Protein AF-0000000066888199 (afdb_homodimer)

InterPro domains:
  IPR011032 GroES-like superfamily [SSF50129] (1-128)
  IPR036291 NAD(P)-binding domain superfamily [SSF51735] (105-265)
  IPR051397 Zinc-containing alcohol dehydrogenase-like protein [PTHR43677] (1-259)

pLDDT: mean 93.99, std 6.41, range [38.41, 98.94]

Sequence (636 aa):
MHYAQVQAFGQPPQYLEGPDLPEPTGNQIRLKVLASAVHRLVQMRAKGQHFSATSAPLDPSSDGVAVDEATGQVYYVGTFAAPLFAEYANVDKARLVPLPAGADPVTVAALANPVQSSWMSLAARVNRDVLPKDFSVLILGVTGTSGRAAVDVARQFGAGTVVGAGRRAAPLQALVADKVLDAYLVLDDATLAAATRALGHVDVVLDYVWGAQAATVLNNLQPGAAVTQYVNIGTTAQEETLALSAQTLRSKNLTLSGAAPGSYTLAAAGKELPAIVAMAASLPKPADVVPYPLSEVARVWDTDEARKKRLVLLPETSMHYAQVQAFGQPPQYLEGPDLPEPTGNQIRLKVLASAVHRLVQMRAKGQHFSATSAPLDPSSDGVAVDEATGQVYYVGTFAAPLFAEYANVDKARLVPLPAGADPVTVAALANPVQSSWMSLAARVNRDVLPKDFSVLILGVTGTSGRAAVDVARQFGAGTVVGAGRRAAPLQALVADKVLDAYLVLDDATLAAATRALGHVDVVLDYVWGAQAATVLNNLQPGAAVTQYVNIGTTAQEETLALSAQTLRSKNLTLSGAAPGSYTLAAAGKELPAIVAMAASLPKPADVVPYPLSEVARVWDTDEARKKRLVLLPETS

Secondary structure (DSSP, 8-state):
-EEEEBSSTTSPPEEEE-PPPPPP-TTEEEEEEEEEEE-HHHHHHHTT-STT--SSSB-----EEEE-TTT--EEEEPTTSS--SBSEEEEEGGGEEEPPTT--HHHHHHHHHHHHHHHHIIIIIS-GGGPPTT-EEEEETTTSHHHHHHHHHHHHTT-SEEEEEES-HHHHHHHHHTTS-SEEEETTSTTHHHHHHHT---SEEEES--HHHHHHHHHHSPPEEEEEEEEE---TTS--EEEEEHHHHHHEEEEEEE-STTSS-HHHHHHHHHHHHHHHHHSPPPTTEEEEEGGGHHHHTTSHHHHHSEEEEES---/-EEEEBSSTTSPPEEEE-PPPPPP-TTEEEEEEEEEEE-HHHHHHHTT-STT--SSSB-----EEEE-TTT--EEEEPTTSS--SBSEEEEEGGGEEEPPTT--HHHHHHHHHHHHHHHHIIIIIS-GGGPPTT-EEEEETTTSHHHHHHHHHHHHTT-SEEEEEES-HHHHHHHHHTTS-SEEEETTSTTHHHHHHHT---SEEEES--HHHHHHHHHHSPPEEEEEEEEE---TTS--EEEEEHHHHHHEEEEEEE-STTSS-HHHHHHHHHHHHHHHHHSPPPTTEEEEEGGGHHHHTTSHHHHHSEEEEES---

Nearest PDB structures (foldseek):
  1e3l-assembly1_B  TM=7.642E-01  e=2.776E-15  Mus musculus
  1cdo-assembly1_B  TM=7.565E-01  e=1.944E-14  Gadus morhua callarias
  2w4q-assembly1_A  TM=6.710E-01  e=1.362E-13  Homo sapiens
  2zb4-assembly1_A  TM=6.481E-01  e=7.945E-13  Homo sapiens
  3i4c-assembly1_B  TM=6.839E-01  e=7.224E-10  Saccharolobus solfataricus

Solvent-accessible surface area (backbone atoms only — not comparable to full-atom values): 31608 Å² total; per-residue (Å²): 68,49,33,35,30,14,66,41,62,66,40,58,38,41,61,45,76,47,74,68,77,74,78,60,56,92,66,30,43,69,25,40,28,54,18,19,26,48,50,69,69,27,53,32,27,29,44,46,71,30,87,89,34,80,62,63,66,33,51,38,37,32,36,21,18,28,27,31,78,89,78,64,52,41,25,37,38,39,75,68,51,40,58,43,46,18,38,55,34,57,32,48,57,89,45,51,38,77,54,64,90,85,48,53,50,62,38,30,24,59,29,31,60,30,32,38,49,45,43,47,32,56,71,71,65,45,68,64,90,77,53,57,86,49,29,34,36,38,29,36,40,26,83,41,73,43,28,45,36,30,51,57,45,42,46,73,76,42,41,65,37,42,31,33,21,31,68,54,58,67,68,48,51,52,33,36,74,69,64,73,26,76,44,69,48,36,57,74,42,93,52,34,48,60,56,39,42,70,65,43,78,51,39,31,35,44,28,33,23,41,14,72,54,42,35,43,46,60,65,26,48,55,67,26,51,66,63,26,43,37,34,38,60,42,41,73,66,73,30,62,43,22,66,44,46,53,64,48,28,19,34,12,19,37,39,39,31,19,33,41,90,23,23,48,48,69,67,60,49,58,71,44,43,60,62,34,46,52,48,22,45,69,48,78,68,58,86,54,55,45,78,41,49,35,80,43,40,47,74,44,53,81,35,71,60,45,70,76,32,42,32,26,33,21,46,58,74,123,68,48,32,34,29,16,69,42,64,69,41,57,37,40,61,46,76,50,73,68,78,74,79,58,57,92,66,30,44,66,24,41,28,53,18,19,27,48,49,69,68,27,54,32,27,30,43,48,73,31,87,88,34,79,62,63,64,32,52,38,36,33,38,20,17,29,26,31,79,90,79,64,51,43,27,37,38,38,76,69,50,40,57,42,46,18,38,53,34,56,30,48,58,88,44,51,38,78,54,64,90,86,48,52,49,62,39,29,23,61,28,31,60,29,33,38,50,46,44,45,33,56,72,69,64,46,66,66,90,76,54,57,86,48,28,32,35,37,30,37,39,26,84,42,72,41,28,45,37,30,52,56,46,41,46,73,76,43,41,62,38,41,32,31,23,31,70,53,57,67,69,48,52,51,36,36,74,70,64,71,26,76,44,69,48,36,55,72,41,93,53,35,49,60,56,38,44,70,65,42,80,50,39,30,34,45,27,33,23,42,16,71,54,42,36,44,45,61,64,25,48,56,67,27,51,65,63,25,42,36,35,38,60,43,40,73,67,72,30,60,43,22,68,45,47,53,64,48,28,18,34,13,20,38,39,39,32,19,33,42,92,23,23,49,47,70,66,61,50,58,72,46,42,61,62,32,45,51,48,22,46,69,48,78,68,59,89,52,55,43,78,41,48,35,79,43,40,47,75,44,54,82,34,70,61,43,70,75,31,42,34,29,33,20,46,55,74,121

Structure (mmCIF, N/CA/C/O backbone):
data_AF-0000000066888199-model_v1
#
loop_
_entity.id
_entity.type
_entity.pdbx_description
1 polymer 'Enoyl reductase (ER) domain-containing protein'
#
loop_
_atom_site.group_PDB
_atom_site.id
_atom_site.type_symbol
_atom_site.label_atom_id
_atom_site.label_alt_id
_atom_site.label_comp_id
_atom_site.label_asym_id
_atom_site.label_entity_id
_atom_site.label_seq_id
_atom_site.pdbx_PDB_ins_code
_atom_site.Cartn_x
_atom_site.Cartn_y
_atom_site.Cartn_z
_atom_site.occupancy
_atom_site.B_iso_or_equiv
_atom_site.auth_seq_id
_atom_site.auth_comp_id
_atom_site.auth_asym_id
_atom_site.auth_atom_id
_atom_site.pdbx_PDB_model_num
ATOM 1 N N . MET A 1 1 ? 16.891 -37.875 -24.172 1 91.94 1 MET A N 1
ATOM 2 C CA . MET A 1 1 ? 15.578 -37.688 -23.547 1 91.94 1 MET A CA 1
ATOM 3 C C . MET A 1 1 ? 14.781 -36.625 -24.266 1 91.94 1 MET A C 1
ATOM 5 O O . MET A 1 1 ? 15.344 -35.844 -25.047 1 91.94 1 MET A O 1
ATOM 9 N N . HIS A 1 2 ? 13.508 -36.688 -24.172 1 95.19 2 HIS A N 1
ATOM 10 C CA . HIS A 1 2 ? 12.656 -35.688 -24.781 1 95.19 2 HIS A CA 1
ATOM 11 C C . HIS A 1 2 ? 12.406 -34.531 -23.828 1 95.19 2 HIS A C 1
ATOM 13 O O . HIS A 1 2 ? 12.32 -34.719 -22.609 1 95.19 2 HIS A O 1
ATOM 19 N N . TYR A 1 3 ? 12.367 -33.344 -24.359 1 96.25 3 TYR A N 1
ATOM 20 C CA . TYR A 1 3 ? 12.125 -32.125 -23.594 1 96.25 3 TYR A CA 1
ATOM 21 C C . TYR A 1 3 ? 11.562 -31.047 -24.5 1 96.25 3 TYR A C 1
ATOM 23 O O . TYR A 1 3 ? 11.438 -31.234 -25.719 1 96.25 3 TYR A O 1
ATOM 31 N N . ALA A 1 4 ? 11.086 -29.953 -23.953 1 97.31 4 ALA A N 1
ATOM 32 C CA . ALA A 1 4 ? 10.609 -28.828 -24.734 1 97.31 4 ALA A CA 1
ATOM 33 C C . ALA A 1 4 ? 11.258 -27.531 -24.266 1 97.31 4 ALA A C 1
ATOM 35 O O . ALA A 1 4 ? 11.492 -27.328 -23.062 1 97.31 4 ALA A O 1
ATOM 36 N N . GLN A 1 5 ? 11.602 -26.641 -25.156 1 97.56 5 GLN A N 1
ATOM 37 C CA . GLN A 1 5 ? 12.195 -25.344 -24.891 1 97.56 5 GLN A CA 1
ATOM 38 C C . GLN A 1 5 ? 11.719 -24.297 -25.891 1 97.56 5 GLN A C 1
ATOM 40 O O . GLN A 1 5 ? 11.344 -24.641 -27.016 1 97.56 5 GLN A O 1
ATOM 45 N N . VAL A 1 6 ? 11.695 -23.078 -25.391 1 97.62 6 VAL A N 1
ATOM 46 C CA . VAL A 1 6 ? 11.57 -21.953 -26.312 1 97.62 6 VAL A CA 1
ATOM 47 C C . VAL A 1 6 ? 12.922 -21.672 -26.969 1 97.62 6 VAL A C 1
ATOM 49 O O . VAL A 1 6 ? 13.906 -21.406 -26.266 1 97.62 6 VAL A O 1
ATOM 52 N N . GLN A 1 7 ? 12.93 -21.688 -28.281 1 96.31 7 GLN A N 1
ATOM 53 C CA . GLN A 1 7 ? 14.172 -21.422 -29.016 1 96.31 7 GLN A CA 1
ATOM 54 C C . GLN A 1 7 ? 14.414 -19.922 -29.156 1 96.31 7 GLN A C 1
ATOM 56 O O . GLN A 1 7 ? 15.57 -19.484 -29.234 1 96.31 7 GLN A O 1
ATOM 61 N N . ALA A 1 8 ? 13.352 -19.219 -29.234 1 95.69 8 ALA A N 1
ATOM 62 C CA . ALA A 1 8 ? 13.32 -17.75 -29.234 1 95.69 8 ALA A CA 1
ATOM 63 C C . ALA A 1 8 ? 12.141 -17.234 -28.406 1 95.69 8 ALA A C 1
ATOM 65 O O . ALA A 1 8 ? 11.047 -17.797 -28.453 1 95.69 8 ALA A O 1
ATOM 66 N N . PHE A 1 9 ? 12.453 -16.203 -27.672 1 94 9 PHE A N 1
ATOM 67 C CA . PHE A 1 9 ? 11.383 -15.648 -26.844 1 94 9 PHE A CA 1
ATOM 68 C C . PHE A 1 9 ? 10.188 -15.266 -27.703 1 94 9 PHE A C 1
ATOM 70 O O . PHE A 1 9 ? 10.352 -14.727 -28.797 1 94 9 PHE A O 1
ATOM 77 N N . GLY A 1 10 ? 9.047 -15.508 -27.219 1 92.38 10 GLY A N 1
ATOM 78 C CA . GLY A 1 10 ? 7.812 -15.172 -27.922 1 92.38 10 GLY A CA 1
ATOM 79 C C . GLY A 1 10 ? 7.293 -16.297 -28.781 1 92.38 10 GLY A C 1
ATOM 80 O O . GLY A 1 10 ? 6.16 -16.25 -29.266 1 92.38 10 GLY A O 1
ATOM 81 N N . GLN A 1 11 ? 8.102 -17.312 -29.016 1 94.44 11 GLN A N 1
ATOM 82 C CA . GLN A 1 11 ? 7.684 -18.5 -29.75 1 94.44 11 GLN A CA 1
ATOM 83 C C . GLN A 1 11 ? 7.266 -19.625 -28.812 1 94.44 11 GLN A C 1
ATOM 85 O O . GLN A 1 11 ? 7.727 -19.672 -27.656 1 94.44 11 GLN A O 1
ATOM 90 N N . PRO A 1 12 ? 6.375 -20.453 -29.312 1 95.56 12 PRO A N 1
ATOM 91 C CA . PRO A 1 12 ? 6.008 -21.594 -28.484 1 95.56 12 PRO A CA 1
ATOM 92 C C . PRO A 1 12 ? 7.188 -22.516 -28.188 1 95.56 12 PRO A C 1
ATOM 94 O O . PRO A 1 12 ? 8.117 -22.609 -29 1 95.56 12 PRO A O 1
ATOM 97 N N . PRO A 1 13 ? 7.141 -23.141 -27.016 1 97.19 13 PRO A N 1
ATOM 98 C CA . PRO A 1 13 ? 8.148 -24.188 -26.797 1 97.19 13 PRO A CA 1
ATOM 99 C C . PRO A 1 13 ? 8.117 -25.266 -27.859 1 97.19 13 PRO A C 1
ATOM 101 O O . PRO A 1 13 ? 7.039 -25.656 -28.328 1 97.19 13 PRO A O 1
ATOM 104 N N . GLN A 1 14 ? 9.289 -25.734 -28.234 1 97.38 14 GLN A N 1
ATOM 105 C CA . GLN A 1 14 ? 9.422 -26.812 -29.219 1 97.38 14 GLN A CA 1
ATOM 106 C C . GLN A 1 14 ? 9.789 -28.125 -28.547 1 97.38 14 GLN A C 1
ATOM 108 O O . GLN A 1 14 ? 10.633 -28.156 -27.641 1 97.38 14 GLN A O 1
ATOM 113 N N . TYR A 1 15 ? 9.086 -29.156 -28.938 1 96.75 15 TYR A N 1
ATOM 114 C CA . TYR A 1 15 ? 9.391 -30.516 -28.469 1 96.75 15 TYR A CA 1
ATOM 115 C C . TYR A 1 15 ? 10.633 -31.047 -29.156 1 96.75 15 TYR A C 1
ATOM 117 O O . TYR A 1 15 ? 10.68 -31.156 -30.375 1 96.75 15 TYR A O 1
ATOM 125 N N . LEU A 1 16 ? 11.57 -31.391 -28.422 1 96.06 16 LEU A N 1
ATOM 126 C CA . LEU A 1 16 ? 12.883 -31.75 -28.938 1 96.06 16 LEU A CA 1
ATOM 127 C C . LEU A 1 16 ? 13.375 -33.062 -28.328 1 96.06 16 LEU A C 1
ATOM 129 O O . LEU A 1 16 ? 12.742 -33.594 -27.422 1 96.06 16 LEU A O 1
ATOM 133 N N . GLU A 1 17 ? 14.398 -33.625 -28.953 1 95 17 GLU A N 1
ATOM 134 C CA . GLU A 1 17 ? 15.141 -34.75 -28.438 1 95 17 GLU A CA 1
ATOM 135 C C . GLU A 1 17 ? 16.609 -34.406 -28.203 1 95 17 GLU A C 1
ATOM 137 O O . GLU A 1 17 ? 17.219 -33.719 -29.016 1 95 17 GLU A O 1
ATOM 142 N N . GLY A 1 18 ? 17.062 -34.781 -27.094 1 92.44 18 GLY A N 1
ATOM 143 C CA . GLY A 1 18 ? 18.453 -34.5 -26.766 1 92.44 18 GLY A CA 1
ATOM 144 C C . GLY A 1 18 ? 19.078 -35.562 -25.906 1 92.44 18 GLY A C 1
ATOM 145 O O . GLY A 1 18 ? 18.5 -36.656 -25.734 1 92.44 18 GLY A O 1
ATOM 146 N N . PRO A 1 19 ? 20.281 -35.281 -25.516 1 91.88 19 PRO A N 1
ATOM 147 C CA . PRO A 1 19 ? 20.984 -36.281 -24.703 1 91.88 19 PRO A CA 1
ATOM 148 C C . PRO A 1 19 ? 20.312 -36.5 -23.359 1 91.88 19 PRO A C 1
ATOM 150 O O . PRO A 1 19 ? 19.547 -35.656 -22.891 1 91.88 19 PRO A O 1
ATOM 153 N N . ASP A 1 20 ? 20.625 -37.688 -22.828 1 91.69 20 ASP A N 1
ATOM 154 C CA . ASP A 1 20 ? 20.172 -37.969 -21.469 1 91.69 20 ASP A CA 1
ATOM 155 C C . ASP A 1 20 ? 20.75 -36.938 -20.484 1 91.69 20 ASP A C 1
ATOM 157 O O . ASP A 1 20 ? 21.812 -36.375 -20.719 1 91.69 20 ASP A O 1
ATOM 161 N N . LEU A 1 21 ? 20.031 -36.75 -19.375 1 93.25 21 LEU A N 1
ATOM 162 C CA . LEU A 1 21 ? 20.531 -35.875 -18.312 1 93.25 21 LEU A CA 1
ATOM 163 C C . LEU A 1 21 ? 21.797 -36.438 -17.703 1 93.25 21 LEU A C 1
ATOM 165 O O . LEU A 1 21 ? 21.953 -37.656 -17.594 1 93.25 21 LEU A O 1
ATOM 169 N N . PRO A 1 22 ? 22.656 -35.562 -17.297 1 93.75 22 PRO A N 1
ATOM 170 C CA . PRO A 1 22 ? 23.781 -36.062 -16.531 1 93.75 22 PRO A CA 1
ATOM 171 C C . PRO A 1 22 ? 23.344 -36.719 -15.219 1 93.75 22 PRO A C 1
ATOM 173 O O . PRO A 1 22 ? 22.219 -36.5 -14.766 1 93.75 22 PRO A O 1
ATOM 176 N N . GLU A 1 23 ? 24.219 -37.531 -14.719 1 95.38 23 GLU A N 1
ATOM 177 C CA . GLU A 1 23 ? 23.938 -38.094 -13.398 1 95.38 23 GLU A CA 1
ATOM 178 C C . GLU A 1 23 ? 23.719 -37 -12.367 1 95.38 23 GLU A C 1
ATOM 180 O O . GLU A 1 23 ? 24.406 -35.969 -12.391 1 95.38 23 GLU A O 1
ATOM 185 N N . PRO A 1 24 ? 22.719 -37.219 -11.484 1 95.81 24 PRO A N 1
ATOM 186 C CA . PRO A 1 24 ? 22.5 -36.219 -10.438 1 95.81 24 PRO A CA 1
ATOM 187 C C . PRO A 1 24 ? 23.766 -35.969 -9.594 1 95.81 24 PRO A C 1
ATOM 189 O O . PRO A 1 24 ? 24.547 -36.906 -9.375 1 95.81 24 PRO A O 1
ATOM 192 N N . THR A 1 25 ? 23.969 -34.75 -9.164 1 93.44 25 THR A N 1
ATOM 193 C CA . THR A 1 25 ? 25.125 -34.375 -8.328 1 93.44 25 THR A CA 1
ATOM 194 C C . THR A 1 25 ? 24.656 -33.938 -6.949 1 93.44 25 THR A C 1
ATOM 196 O O . THR A 1 25 ? 23.516 -33.5 -6.781 1 93.44 25 THR A O 1
ATOM 199 N N . GLY A 1 26 ? 25.562 -34.094 -5.984 1 93.44 26 GLY A N 1
ATOM 200 C CA . GLY A 1 26 ? 25.281 -33.625 -4.645 1 93.44 26 GLY A CA 1
ATOM 201 C C . GLY A 1 26 ? 24.031 -34.219 -4.039 1 93.44 26 GLY A C 1
ATOM 202 O O . GLY A 1 26 ? 23.891 -35.438 -3.957 1 93.44 26 GLY A O 1
ATOM 203 N N . ASN A 1 27 ? 23.094 -33.312 -3.758 1 95.44 27 ASN A N 1
ATOM 204 C CA . ASN A 1 27 ? 21.859 -33.719 -3.08 1 95.44 27 ASN A CA 1
ATOM 205 C C . ASN A 1 27 ? 20.703 -33.875 -4.059 1 95.44 27 ASN A C 1
ATOM 207 O O . ASN A 1 27 ? 19.547 -33.938 -3.65 1 95.44 27 ASN A O 1
ATOM 211 N N . GLN A 1 28 ? 21 -34 -5.289 1 97.12 28 GLN A N 1
ATOM 212 C CA . GLN A 1 28 ? 19.969 -34.125 -6.312 1 97.12 28 GLN A CA 1
ATOM 213 C C . GLN A 1 28 ? 19.516 -35.594 -6.457 1 97.12 28 GLN A C 1
ATOM 215 O O . GLN A 1 28 ? 20.281 -36.5 -6.18 1 97.12 28 GLN A O 1
ATOM 220 N N . ILE A 1 29 ? 18.312 -35.781 -6.898 1 97.44 29 ILE A N 1
ATOM 221 C CA . ILE A 1 29 ? 17.781 -37.062 -7.32 1 97.44 29 ILE A CA 1
ATOM 222 C C . ILE A 1 29 ? 17.125 -36.938 -8.695 1 97.44 29 ILE A C 1
ATOM 224 O O . ILE A 1 29 ? 16.609 -35.875 -9.039 1 97.44 29 ILE A O 1
ATOM 228 N N . ARG A 1 30 ? 17.25 -37.969 -9.484 1 97.25 30 ARG A N 1
ATOM 229 C CA . ARG A 1 30 ? 16.594 -38 -10.789 1 97.25 30 ARG A CA 1
ATOM 230 C C . ARG A 1 30 ? 15.133 -38.438 -10.648 1 97.25 30 ARG A C 1
ATOM 232 O O . ARG A 1 30 ? 14.836 -39.469 -10.047 1 97.25 30 ARG A O 1
ATOM 239 N N . LEU A 1 31 ? 14.281 -37.625 -11.148 1 97.75 31 LEU A N 1
ATOM 240 C CA . LEU A 1 31 ? 12.852 -37.906 -11.102 1 97.75 31 LEU A CA 1
ATOM 241 C C . LEU A 1 31 ? 12.266 -37.969 -12.508 1 97.75 31 LEU A C 1
ATOM 243 O O . LEU A 1 31 ? 12.727 -37.25 -13.406 1 97.75 31 LEU A O 1
ATOM 247 N N . LYS A 1 32 ? 11.328 -38.844 -12.688 1 97.62 32 LYS A N 1
ATOM 248 C CA . LYS A 1 32 ? 10.5 -38.812 -13.891 1 97.62 32 LYS A CA 1
ATOM 249 C C . LYS A 1 32 ? 9.375 -37.781 -13.758 1 97.62 32 LYS A C 1
ATOM 251 O O . LYS A 1 32 ? 8.57 -37.844 -12.828 1 97.62 32 LYS A O 1
ATOM 256 N N . VAL A 1 33 ? 9.297 -36.844 -14.68 1 98.12 33 VAL A N 1
ATOM 257 C CA . VAL A 1 33 ? 8.289 -35.781 -14.602 1 98.12 33 VAL A CA 1
ATOM 258 C C . VAL A 1 33 ? 6.934 -36.344 -15.031 1 98.12 33 VAL A C 1
ATOM 260 O O . VAL A 1 33 ? 6.82 -36.969 -16.078 1 98.12 33 VAL A O 1
ATOM 263 N N . LEU A 1 34 ? 5.961 -36.125 -14.195 1 97.69 34 LEU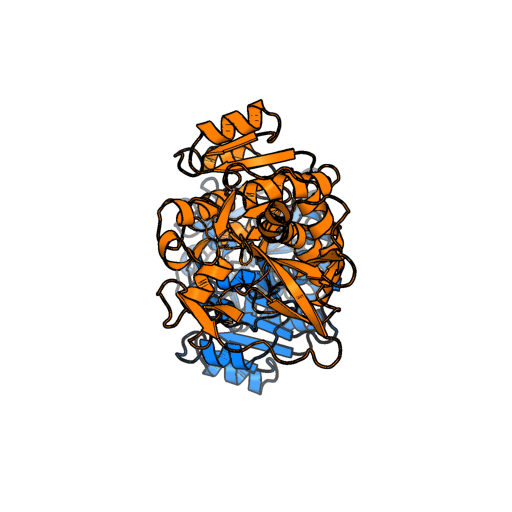 A N 1
ATOM 264 C CA . LEU A 1 34 ? 4.617 -36.625 -14.484 1 97.69 34 LEU A CA 1
ATOM 265 C C . LEU A 1 34 ? 3.754 -35.5 -15.086 1 97.69 34 LEU A C 1
ATOM 267 O O . LEU A 1 34 ? 2.963 -35.75 -16 1 97.69 34 LEU A O 1
ATOM 271 N N . ALA A 1 35 ? 3.846 -34.344 -14.578 1 97.88 35 ALA A N 1
ATOM 272 C CA . ALA A 1 35 ? 3.006 -33.219 -14.969 1 97.88 35 ALA A CA 1
ATOM 273 C C . ALA A 1 35 ? 3.707 -31.891 -14.695 1 97.88 35 ALA A C 1
ATOM 275 O O . ALA A 1 35 ? 4.355 -31.719 -13.656 1 97.88 35 ALA A O 1
ATOM 276 N N . SER A 1 36 ? 3.66 -30.969 -15.594 1 96.88 36 SER A N 1
ATOM 277 C CA . SER A 1 36 ? 4.215 -29.625 -15.453 1 96.88 36 SER A CA 1
ATOM 278 C C . SER A 1 36 ? 3.162 -28.562 -15.734 1 96.88 36 SER A C 1
ATOM 280 O O . SER A 1 36 ? 2.463 -28.625 -16.75 1 96.88 36 SER A O 1
ATOM 282 N N . ALA A 1 37 ? 3.078 -27.656 -14.898 1 93.81 37 ALA A N 1
ATOM 283 C CA . ALA A 1 37 ? 2.035 -26.625 -14.977 1 93.81 37 ALA A CA 1
ATOM 284 C C . ALA A 1 37 ? 2.408 -25.547 -15.977 1 93.81 37 ALA A C 1
ATOM 286 O O . ALA A 1 37 ? 3.584 -25.203 -16.141 1 93.81 37 ALA A O 1
ATOM 287 N N . VAL A 1 38 ? 1.402 -25.031 -16.672 1 93.69 38 VAL A N 1
ATOM 288 C CA . VAL A 1 38 ? 1.567 -23.844 -17.5 1 93.69 38 VAL A CA 1
ATOM 289 C C . VAL A 1 38 ? 0.688 -22.719 -16.969 1 93.69 38 VAL A C 1
ATOM 291 O O . VAL A 1 38 ? -0.523 -22.703 -17.203 1 93.69 38 VAL A O 1
ATOM 294 N N . HIS A 1 39 ? 1.229 -21.844 -16.172 1 88.44 39 HIS A N 1
ATOM 295 C CA . HIS A 1 39 ? 0.527 -20.672 -15.68 1 88.44 39 HIS A CA 1
ATOM 296 C C . HIS A 1 39 ? 1.2 -19.391 -16.156 1 88.44 39 HIS A C 1
ATOM 298 O O . HIS A 1 39 ? 2.098 -19.422 -17 1 88.44 39 HIS A O 1
ATOM 304 N N . ARG A 1 40 ? 0.724 -18.266 -15.703 1 80.94 40 ARG A N 1
ATOM 305 C CA . ARG A 1 40 ? 1.117 -16.969 -16.266 1 80.94 40 ARG A CA 1
ATOM 306 C C . ARG A 1 40 ? 2.621 -16.766 -16.141 1 80.94 40 ARG A C 1
ATOM 308 O O . ARG A 1 40 ? 3.25 -16.203 -17.047 1 80.94 40 ARG A O 1
ATOM 315 N N . LEU A 1 41 ? 3.172 -17.141 -15.055 1 82.38 41 LEU A N 1
ATOM 316 C CA . LEU A 1 41 ? 4.617 -17.016 -14.898 1 82.38 41 LEU A CA 1
ATOM 317 C C . LEU A 1 41 ? 5.348 -17.75 -16.016 1 82.38 41 LEU A C 1
ATOM 319 O O . LEU A 1 41 ? 6.281 -17.203 -16.609 1 82.38 41 LEU A O 1
ATOM 323 N N . VAL A 1 42 ? 4.93 -18.906 -16.344 1 91.31 42 VAL A N 1
ATOM 324 C CA . VAL A 1 42 ? 5.531 -19.734 -17.391 1 91.31 42 VAL A CA 1
ATOM 325 C C . VAL A 1 42 ? 5.371 -19.047 -18.75 1 91.31 42 VAL A C 1
ATOM 327 O O . VAL A 1 42 ? 6.316 -19 -19.531 1 91.31 42 VAL A O 1
ATOM 330 N N . GLN A 1 43 ? 4.234 -18.531 -18.922 1 88.44 43 GLN A N 1
ATOM 331 C CA . GLN A 1 43 ? 3.975 -17.828 -20.172 1 88.44 43 GLN A CA 1
ATOM 332 C C . GLN A 1 43 ? 4.871 -16.594 -20.297 1 88.44 43 GLN A C 1
ATOM 334 O O . GLN A 1 43 ? 5.41 -16.328 -21.375 1 88.44 43 GLN A O 1
ATOM 339 N N . MET A 1 44 ? 5.016 -15.891 -19.25 1 83.75 44 MET A N 1
ATOM 340 C CA . MET A 1 44 ? 5.867 -14.703 -19.266 1 83.75 44 MET A CA 1
ATOM 341 C C . MET A 1 44 ? 7.324 -15.086 -19.5 1 83.75 44 MET A C 1
ATOM 343 O O . MET A 1 44 ? 8.039 -14.391 -20.219 1 83.75 44 MET A O 1
ATOM 347 N N . ARG A 1 45 ? 7.777 -16.141 -18.922 1 88.5 45 ARG A N 1
ATOM 348 C CA . ARG A 1 45 ? 9.141 -16.625 -19.141 1 88.5 45 ARG A CA 1
ATOM 349 C C . ARG A 1 45 ? 9.344 -17.031 -20.594 1 88.5 45 ARG A C 1
ATOM 351 O O . ARG A 1 45 ? 10.375 -16.703 -21.188 1 88.5 45 ARG A O 1
ATOM 358 N N . ALA A 1 46 ? 8.359 -17.656 -21.156 1 93.88 46 ALA A N 1
ATOM 359 C CA . ALA A 1 46 ? 8.445 -18.078 -22.547 1 93.88 46 ALA A CA 1
ATOM 360 C C . ALA A 1 46 ? 8.555 -16.875 -23.484 1 93.88 46 ALA A C 1
ATOM 362 O O . ALA A 1 46 ? 9.164 -16.969 -24.547 1 93.88 46 ALA A O 1
ATOM 363 N N . LYS A 1 47 ? 8 -15.789 -23.016 1 92.31 47 LYS A N 1
ATOM 364 C CA . LYS A 1 47 ? 8.008 -14.57 -23.812 1 92.31 47 LYS A CA 1
ATOM 365 C C . LYS A 1 47 ? 9.234 -13.719 -23.516 1 92.31 47 LYS A C 1
ATOM 367 O O . LYS A 1 47 ? 9.453 -12.688 -24.141 1 92.31 47 LYS A O 1
ATOM 372 N N . GLY A 1 48 ? 9.969 -14.078 -22.547 1 89.38 48 GLY A N 1
ATOM 373 C CA . GLY A 1 48 ? 11.117 -13.281 -22.156 1 89.38 48 GLY A CA 1
ATOM 374 C C . GLY A 1 48 ? 10.742 -12.039 -21.375 1 89.38 48 GLY A C 1
ATOM 375 O O . GLY A 1 48 ? 11.484 -11.055 -21.375 1 89.38 48 GLY A O 1
ATOM 376 N N . GLN A 1 49 ? 9.602 -12.094 -20.703 1 80.06 49 GLN A N 1
ATOM 377 C CA . GLN A 1 49 ? 9.07 -10.906 -20.031 1 80.06 49 GLN A CA 1
ATOM 378 C C . GLN A 1 49 ? 9.273 -10.984 -18.531 1 80.06 49 GLN A C 1
ATOM 380 O O . GLN A 1 49 ? 8.867 -10.07 -17.797 1 80.06 49 GLN A O 1
ATOM 385 N N . HIS A 1 50 ? 9.758 -12.016 -18.078 1 77.88 50 HIS A N 1
ATOM 386 C CA . HIS A 1 50 ? 10.078 -12.18 -16.672 1 77.88 50 HIS A CA 1
ATOM 387 C C . HIS A 1 50 ? 11.586 -12.094 -16.438 1 77.88 50 HIS A C 1
ATOM 389 O O . HIS A 1 50 ? 12.375 -12.586 -17.25 1 77.88 50 HIS A O 1
ATOM 395 N N . PHE A 1 51 ? 11.984 -11.602 -15.359 1 70.06 51 PHE A N 1
ATOM 396 C CA . PHE A 1 51 ? 13.391 -11.312 -15.102 1 70.06 51 PHE A CA 1
ATOM 397 C C . PHE A 1 51 ? 14.195 -12.602 -15.031 1 70.06 51 PHE A C 1
ATOM 399 O O . PHE A 1 51 ? 15.406 -12.594 -15.289 1 70.06 51 PHE A O 1
ATOM 406 N N . SER A 1 52 ? 13.578 -13.695 -14.703 1 77.56 52 SER A N 1
ATOM 407 C CA . SER A 1 52 ? 14.273 -14.969 -14.594 1 77.56 52 SER A CA 1
ATOM 408 C C . SER A 1 52 ? 14.555 -15.57 -15.969 1 77.56 52 SER A C 1
ATOM 410 O O . SER A 1 52 ? 15.297 -16.547 -16.094 1 77.56 52 SER A O 1
ATOM 412 N N . ALA A 1 53 ? 13.883 -14.977 -17 1 86.88 53 ALA A N 1
ATOM 413 C CA . ALA A 1 53 ? 14.133 -15.414 -18.375 1 86.88 53 ALA A CA 1
ATOM 414 C C . ALA A 1 53 ? 15.203 -14.555 -19.047 1 86.88 53 ALA A C 1
ATOM 416 O O . ALA A 1 53 ? 14.891 -13.516 -19.625 1 86.88 53 ALA A O 1
ATOM 417 N N . THR A 1 54 ? 16.406 -14.969 -19 1 85 54 THR A N 1
ATOM 418 C CA . THR A 1 54 ? 17.516 -14.109 -19.375 1 85 54 THR A CA 1
ATOM 419 C C . THR A 1 54 ? 17.984 -14.422 -20.797 1 85 54 THR A C 1
ATOM 421 O O . THR A 1 54 ? 18.562 -13.57 -21.469 1 85 54 THR A O 1
ATOM 424 N N . SER A 1 55 ? 17.781 -15.648 -21.234 1 91 55 SER A N 1
ATOM 425 C CA . SER A 1 55 ? 18.234 -16.031 -22.562 1 91 55 SER A CA 1
ATOM 426 C C . SER A 1 55 ? 17.422 -17.219 -23.094 1 91 55 SER A C 1
ATOM 428 O O . SER A 1 55 ? 16.797 -17.953 -22.328 1 91 55 SER A O 1
ATOM 430 N N . ALA A 1 56 ? 17.422 -17.328 -24.422 1 93.94 56 ALA A N 1
ATOM 431 C CA . ALA A 1 56 ? 16.953 -18.516 -25.125 1 93.94 56 ALA A CA 1
ATOM 432 C C . ALA A 1 56 ? 18.109 -19.297 -25.734 1 93.94 56 ALA A C 1
ATOM 434 O O . ALA A 1 56 ? 19.141 -18.719 -26.094 1 93.94 56 ALA A O 1
ATOM 435 N N . PRO A 1 57 ? 18.016 -20.625 -25.953 1 95.56 57 PRO A N 1
ATOM 436 C CA . PRO A 1 57 ? 16.859 -21.453 -25.641 1 95.56 57 PRO A CA 1
ATOM 437 C C . PRO A 1 57 ? 16.594 -21.547 -24.141 1 95.56 57 PRO A C 1
ATOM 439 O O . PRO A 1 57 ? 17.516 -21.438 -23.328 1 95.56 57 PRO A O 1
ATOM 442 N N . LEU A 1 58 ? 15.305 -21.734 -23.703 1 96.44 58 LEU A N 1
ATOM 443 C CA . LEU A 1 58 ? 14.898 -21.75 -22.312 1 96.44 58 LEU A CA 1
ATOM 444 C C . LEU A 1 58 ? 13.742 -22.734 -22.094 1 96.44 58 LEU A C 1
ATOM 446 O O . LEU A 1 58 ? 12.797 -22.766 -22.875 1 96.44 58 LEU A O 1
ATOM 450 N N . ASP A 1 59 ? 13.883 -23.656 -21.125 1 97.12 59 ASP A N 1
ATOM 451 C CA . ASP A 1 59 ? 12.703 -24.297 -20.562 1 97.12 59 ASP A CA 1
ATOM 452 C C . ASP A 1 59 ? 11.938 -23.359 -19.641 1 97.12 59 ASP A C 1
ATOM 454 O O . ASP A 1 59 ? 12.414 -23.031 -18.547 1 97.12 59 ASP A O 1
ATOM 458 N N . PRO A 1 60 ? 10.758 -22.922 -20.062 1 96.25 60 PRO A N 1
ATOM 459 C CA . PRO A 1 60 ? 10.07 -21.891 -19.281 1 96.25 60 PRO A CA 1
ATOM 460 C C . PRO A 1 60 ? 9.305 -22.453 -18.094 1 96.25 60 PRO A C 1
ATOM 462 O O . PRO A 1 60 ? 8.711 -21.703 -17.312 1 96.25 60 PRO A O 1
ATOM 465 N N . SER A 1 61 ? 9.328 -23.766 -17.875 1 96.38 61 SER A N 1
ATOM 466 C CA . SER A 1 61 ? 8.578 -24.375 -16.781 1 96.38 61 SER A CA 1
ATOM 467 C C . SER A 1 61 ? 9.047 -23.844 -15.43 1 96.38 61 SER A C 1
ATOM 469 O O . SER A 1 61 ? 10.156 -23.312 -15.32 1 96.38 61 SER A O 1
ATOM 471 N N . SER A 1 62 ? 8.109 -23.938 -14.453 1 93.56 62 SER A N 1
ATOM 472 C CA . SER A 1 62 ? 8.453 -23.391 -13.148 1 93.56 62 SER A CA 1
ATOM 473 C C . SER A 1 62 ? 8.25 -24.422 -12.047 1 93.56 62 SER A C 1
ATOM 475 O O . SER A 1 62 ? 9.008 -24.469 -11.078 1 93.56 62 SER A O 1
ATOM 477 N N . ASP A 1 63 ? 7.195 -25.203 -12.141 1 95.56 63 ASP A N 1
ATOM 478 C CA . ASP A 1 63 ? 6.855 -26.188 -11.109 1 95.56 63 ASP A CA 1
ATOM 479 C C . ASP A 1 63 ? 6.055 -27.344 -11.703 1 95.56 63 ASP A C 1
ATOM 481 O O . ASP A 1 63 ? 5.68 -27.312 -12.875 1 95.56 63 ASP A O 1
ATOM 485 N N . GLY A 1 64 ? 5.938 -28.406 -10.875 1 97.5 64 GLY A N 1
ATOM 486 C CA . GLY A 1 64 ? 5.219 -29.578 -11.336 1 97.5 64 GLY A CA 1
ATOM 487 C C . GLY A 1 64 ? 5.305 -30.75 -10.367 1 97.5 64 GLY A C 1
ATOM 488 O O . GLY A 1 64 ? 5.488 -30.547 -9.164 1 97.5 64 GLY A O 1
ATOM 489 N N . VAL A 1 65 ? 4.996 -31.891 -10.914 1 98.25 65 VAL A N 1
ATOM 490 C CA . VAL A 1 65 ? 4.965 -33.125 -10.148 1 98.25 65 VAL A CA 1
ATOM 491 C C . VAL A 1 65 ? 5.824 -34.188 -10.836 1 98.25 65 VAL A C 1
ATOM 493 O O . VAL A 1 65 ? 5.809 -34.312 -12.062 1 98.25 65 VAL A O 1
ATOM 496 N N . ALA A 1 66 ? 6.559 -34.906 -10.031 1 98.06 66 ALA A N 1
ATOM 497 C CA . ALA A 1 66 ? 7.449 -35.938 -10.539 1 98.06 66 ALA A CA 1
ATOM 498 C C . ALA A 1 66 ? 7.492 -37.125 -9.602 1 98.06 66 ALA A C 1
ATOM 500 O O . ALA A 1 66 ? 7.066 -37.031 -8.445 1 98.06 66 ALA A O 1
ATOM 501 N N . VAL A 1 67 ? 8.031 -38.25 -10.109 1 97.81 67 VAL A N 1
ATOM 502 C CA . VAL A 1 67 ? 8.047 -39.469 -9.312 1 97.81 67 VAL A CA 1
ATOM 503 C C . VAL A 1 67 ? 9.461 -40.031 -9.258 1 97.81 67 VAL A C 1
ATOM 505 O O . VAL A 1 67 ? 10.195 -40 -10.25 1 97.81 67 VAL A O 1
ATOM 508 N N . ASP A 1 68 ? 9.797 -40.438 -8.102 1 97.19 68 ASP A N 1
ATOM 509 C CA . ASP A 1 68 ? 10.977 -41.281 -7.957 1 97.19 68 ASP A CA 1
ATOM 510 C C . ASP A 1 68 ? 10.68 -42.719 -8.383 1 97.19 68 ASP A C 1
ATOM 512 O O . ASP A 1 68 ? 10.016 -43.438 -7.656 1 97.19 68 ASP A O 1
ATOM 516 N N . GLU A 1 69 ? 11.195 -43.094 -9.445 1 95.56 69 GLU A N 1
ATOM 517 C CA . GLU A 1 69 ? 10.867 -44.406 -9.992 1 95.56 69 GLU A CA 1
ATOM 518 C C . GLU A 1 69 ? 11.406 -45.5 -9.109 1 95.56 69 GLU A C 1
ATOM 520 O O . GLU A 1 69 ? 10.883 -46.625 -9.133 1 95.56 69 GLU A O 1
ATOM 525 N N . ALA A 1 70 ? 12.453 -45.219 -8.367 1 94.88 70 ALA A N 1
ATOM 526 C CA . ALA A 1 70 ? 13.039 -46.25 -7.5 1 94.88 70 ALA A CA 1
ATOM 527 C C . ALA A 1 70 ? 12.125 -46.531 -6.32 1 94.88 70 ALA A C 1
ATOM 529 O O . ALA A 1 70 ? 11.992 -47.688 -5.906 1 94.88 70 ALA A O 1
ATOM 530 N N . THR A 1 71 ? 11.461 -45.562 -5.734 1 96.38 71 THR A N 1
ATOM 531 C CA . THR A 1 71 ? 10.664 -45.75 -4.52 1 96.38 71 THR A CA 1
ATOM 532 C C . THR A 1 71 ? 9.172 -45.688 -4.836 1 96.38 71 THR A C 1
ATOM 534 O O . THR A 1 71 ? 8.344 -46.094 -4.027 1 96.38 71 THR A O 1
ATOM 537 N N . GLY A 1 72 ? 8.836 -45.062 -5.93 1 96.5 72 GLY A N 1
ATOM 538 C CA . GLY A 1 72 ? 7.438 -44.844 -6.266 1 96.5 72 GLY A CA 1
ATOM 539 C C . GLY A 1 72 ? 6.863 -43.562 -5.637 1 96.5 72 GLY A C 1
ATOM 540 O O . GLY A 1 72 ? 5.719 -43.219 -5.898 1 96.5 72 GLY A O 1
ATOM 541 N N . GLN A 1 73 ? 7.652 -42.875 -4.832 1 97.44 73 GLN A N 1
ATOM 542 C CA . GLN A 1 73 ? 7.18 -41.656 -4.176 1 97.44 73 GLN A CA 1
ATOM 543 C C . GLN A 1 73 ? 7 -40.531 -5.184 1 97.44 73 GLN A C 1
ATOM 545 O O . GLN A 1 73 ? 7.898 -40.25 -5.984 1 97.44 73 GLN A O 1
ATOM 550 N N . VAL A 1 74 ? 5.812 -39.938 -5.16 1 98.12 74 VAL A N 1
ATOM 551 C CA . VAL A 1 74 ? 5.527 -38.781 -6.004 1 98.12 74 VAL A CA 1
ATOM 552 C C . VAL A 1 74 ? 5.785 -37.5 -5.23 1 98.12 74 VAL A C 1
ATOM 554 O O . VAL A 1 74 ? 5.457 -37.406 -4.043 1 98.12 74 VAL A O 1
ATOM 557 N N . TYR A 1 75 ? 6.41 -36.531 -5.898 1 98.38 75 TYR A N 1
ATOM 558 C CA . TYR A 1 75 ? 6.773 -35.25 -5.273 1 98.38 75 TYR A CA 1
ATOM 559 C C . TYR A 1 75 ? 6.215 -34.062 -6.066 1 98.38 75 TYR A C 1
ATOM 561 O O . TYR A 1 75 ? 6.102 -34.156 -7.293 1 98.38 75 TYR A O 1
ATOM 569 N N . TYR A 1 76 ? 5.797 -33.094 -5.363 1 98.19 76 TYR A N 1
ATOM 570 C CA . TYR A 1 76 ? 5.723 -31.75 -5.969 1 98.19 76 TYR A CA 1
ATOM 571 C C . TYR A 1 76 ? 7.102 -31.125 -6.055 1 98.19 76 TYR A C 1
ATOM 573 O O . TYR A 1 76 ? 7.863 -31.141 -5.086 1 98.19 76 TYR A O 1
ATOM 581 N N . VAL A 1 77 ? 7.441 -30.641 -7.215 1 97.19 77 VAL A N 1
ATOM 582 C CA . VAL A 1 77 ? 8.688 -29.922 -7.457 1 97.19 77 VAL A CA 1
ATOM 583 C C . VAL A 1 77 ? 8.422 -28.422 -7.41 1 97.19 77 VAL A C 1
ATOM 585 O O . VAL A 1 77 ? 7.691 -27.875 -8.242 1 97.19 77 VAL A O 1
ATOM 588 N N . GLY A 1 78 ? 9.07 -27.703 -6.551 1 93.12 78 GLY A N 1
ATOM 589 C CA . GLY A 1 78 ? 8.797 -26.297 -6.297 1 93.12 78 GLY A CA 1
ATOM 590 C C . GLY A 1 78 ? 9.258 -25.391 -7.422 1 93.12 78 GLY A C 1
ATOM 591 O O . GLY A 1 78 ? 9.992 -25.812 -8.312 1 93.12 78 GLY A O 1
ATOM 592 N N . THR A 1 79 ? 8.859 -24.188 -7.254 1 89.19 79 THR A N 1
ATOM 593 C CA . THR A 1 79 ? 9.102 -23.188 -8.289 1 89.19 79 THR A CA 1
ATOM 594 C C . THR A 1 79 ? 10.602 -23.016 -8.531 1 89.19 79 THR A C 1
ATOM 596 O O . THR A 1 79 ? 11.375 -22.859 -7.59 1 89.19 79 THR A O 1
ATOM 599 N N . PHE A 1 80 ? 11.047 -23.156 -9.758 1 88.75 80 PHE A N 1
ATOM 600 C CA . PHE A 1 80 ? 12.383 -22.922 -10.281 1 88.75 80 PHE A CA 1
ATOM 601 C C . PHE A 1 80 ? 13.367 -23.953 -9.758 1 88.75 80 PHE A C 1
ATOM 603 O O . PHE A 1 80 ? 14.578 -23.75 -9.805 1 88.75 80 PHE A O 1
ATOM 610 N N . ALA A 1 81 ? 12.891 -25.047 -9.258 1 92 81 ALA A N 1
ATOM 611 C CA . ALA A 1 81 ? 13.766 -26.078 -8.703 1 92 81 ALA A CA 1
ATOM 612 C C . ALA A 1 81 ? 14.461 -26.859 -9.82 1 92 81 ALA A C 1
ATOM 614 O O . ALA A 1 81 ? 15.523 -27.438 -9.602 1 92 81 ALA A O 1
ATOM 615 N N . ALA A 1 82 ? 13.859 -26.938 -11.016 1 94.38 82 ALA A N 1
ATOM 616 C CA . ALA A 1 82 ? 14.383 -27.656 -12.164 1 94.38 82 ALA A CA 1
ATOM 617 C C . ALA A 1 82 ? 13.555 -27.391 -13.414 1 94.38 82 ALA A C 1
ATOM 619 O O . ALA A 1 82 ? 12.414 -26.938 -13.32 1 94.38 82 ALA A O 1
ATOM 620 N N . PRO A 1 83 ? 14.18 -27.531 -14.555 1 95.5 83 PRO A N 1
ATOM 621 C CA . PRO A 1 83 ? 13.352 -27.578 -15.758 1 95.5 83 PRO A CA 1
ATOM 622 C C . PRO A 1 83 ? 12.422 -28.781 -15.789 1 95.5 83 PRO A C 1
ATOM 624 O O . PRO A 1 83 ? 12.859 -29.906 -15.555 1 95.5 83 PRO A O 1
ATOM 627 N N . LEU A 1 84 ? 11.141 -28.531 -16.125 1 97.44 84 LEU A N 1
ATOM 628 C CA . LEU A 1 84 ? 10.188 -29.625 -15.969 1 97.44 84 LEU A CA 1
ATOM 629 C C . LEU A 1 84 ? 9.453 -29.906 -17.281 1 97.44 84 LEU A C 1
ATOM 631 O O . LEU A 1 84 ? 8.609 -30.797 -17.344 1 97.44 84 LEU A O 1
ATOM 635 N N . PHE A 1 85 ? 9.695 -29.094 -18.281 1 97.56 85 PHE A N 1
ATOM 636 C CA . PHE A 1 85 ? 9.25 -29.5 -19.609 1 97.56 85 PHE A CA 1
ATOM 637 C C . PHE A 1 85 ? 10.172 -30.562 -20.188 1 97.56 85 PHE A C 1
ATOM 639 O O . PHE A 1 85 ? 10.781 -30.359 -21.25 1 97.56 85 PHE A O 1
ATOM 646 N N . ALA A 1 86 ? 10.258 -31.672 -19.547 1 96.62 86 ALA A N 1
ATOM 647 C CA . ALA A 1 86 ? 11.156 -32.781 -19.875 1 96.62 86 ALA A CA 1
ATOM 648 C C . ALA A 1 86 ? 10.664 -34.094 -19.281 1 96.62 86 ALA A C 1
ATOM 650 O O . ALA A 1 86 ? 9.859 -34.062 -18.344 1 96.62 86 ALA A O 1
ATOM 651 N N . GLU A 1 87 ? 11.141 -35.188 -19.797 1 96.56 87 GLU A N 1
ATOM 652 C CA . GLU A 1 87 ? 10.773 -36.5 -19.281 1 96.56 87 GLU A CA 1
ATOM 653 C C . GLU A 1 87 ? 11.344 -36.719 -17.875 1 96.56 87 GLU A C 1
ATOM 655 O O . GLU A 1 87 ? 10.703 -37.344 -17.031 1 96.56 87 GLU A O 1
ATOM 660 N N . TYR A 1 88 ? 12.578 -36.156 -17.75 1 96.44 88 TYR A N 1
ATOM 661 C CA . TYR A 1 88 ? 13.273 -36.344 -16.469 1 96.44 88 TYR A CA 1
ATOM 662 C C . TYR A 1 88 ? 13.852 -35.031 -15.977 1 96.44 88 TYR A C 1
ATOM 664 O O . TYR A 1 88 ? 14.102 -34.094 -16.766 1 96.44 88 TYR A O 1
ATOM 672 N N . ALA A 1 89 ? 14.07 -34.938 -14.672 1 96.88 89 ALA A N 1
ATOM 673 C CA . ALA A 1 89 ? 14.703 -33.781 -14.055 1 96.88 89 ALA A CA 1
ATOM 674 C C . ALA A 1 89 ? 15.57 -34.188 -12.867 1 96.88 89 ALA A C 1
ATOM 676 O O . ALA A 1 89 ? 15.219 -35.125 -12.125 1 96.88 89 ALA A O 1
ATOM 677 N N . ASN A 1 90 ? 16.703 -33.625 -12.758 1 97.69 90 ASN A N 1
ATOM 678 C CA . ASN A 1 90 ? 17.516 -33.688 -11.539 1 97.69 90 ASN A CA 1
ATOM 679 C C . ASN A 1 90 ? 17.156 -32.562 -10.57 1 97.69 90 ASN A C 1
ATOM 681 O O . ASN A 1 90 ? 17.328 -31.391 -10.891 1 97.69 90 ASN A O 1
ATOM 685 N N . VAL A 1 91 ? 16.625 -32.938 -9.391 1 97.75 91 VAL A N 1
ATOM 686 C CA . VAL A 1 91 ? 16.109 -31.922 -8.477 1 97.75 91 VAL A CA 1
ATOM 687 C C . VAL A 1 91 ? 16.766 -32.062 -7.109 1 97.75 91 VAL A C 1
ATOM 689 O O . VAL A 1 91 ? 16.922 -33.188 -6.609 1 97.75 91 VAL A O 1
ATOM 692 N N . ASP A 1 92 ? 17.141 -30.922 -6.492 1 96.38 92 ASP A N 1
ATOM 693 C CA . ASP A 1 92 ? 17.594 -30.938 -5.105 1 96.38 92 ASP A CA 1
ATOM 694 C C . ASP A 1 92 ? 16.5 -31.438 -4.168 1 96.38 92 ASP A C 1
ATOM 696 O O . ASP A 1 92 ? 15.367 -30.922 -4.191 1 96.38 92 ASP A O 1
ATOM 700 N N . LYS A 1 93 ? 16.812 -32.406 -3.322 1 95.75 93 LYS A N 1
ATOM 701 C CA . LYS A 1 93 ? 15.844 -33.031 -2.42 1 95.75 93 LYS A CA 1
ATOM 702 C C . LYS A 1 93 ? 15.164 -31.969 -1.534 1 95.75 93 LYS A C 1
ATOM 704 O O . LYS A 1 93 ? 14.008 -32.125 -1.153 1 95.75 93 LYS A O 1
ATOM 709 N N . ALA A 1 94 ? 15.859 -30.875 -1.307 1 92.19 94 ALA A N 1
ATOM 710 C CA . ALA A 1 94 ? 15.352 -29.812 -0.431 1 92.19 94 ALA A CA 1
ATOM 711 C C . ALA A 1 94 ? 14.195 -29.078 -1.088 1 92.19 94 ALA A C 1
ATOM 713 O O . ALA A 1 94 ? 13.461 -28.344 -0.419 1 92.19 94 ALA A O 1
ATOM 714 N N . ARG A 1 95 ? 13.969 -29.266 -2.346 1 93.75 95 ARG A N 1
ATOM 715 C CA . ARG A 1 95 ? 12.961 -28.531 -3.098 1 93.75 95 ARG A CA 1
ATOM 716 C C . ARG A 1 95 ? 11.766 -29.422 -3.436 1 93.75 95 ARG A C 1
ATOM 718 O O . ARG A 1 95 ? 10.938 -29.062 -4.27 1 93.75 95 ARG A O 1
ATOM 725 N N . LEU A 1 96 ? 11.734 -30.594 -2.758 1 96.5 96 LEU A N 1
ATOM 726 C CA . LEU A 1 96 ? 10.688 -31.578 -3.01 1 96.5 96 LEU A CA 1
ATOM 727 C C . LEU A 1 96 ? 9.727 -31.656 -1.829 1 96.5 96 LEU A C 1
ATOM 729 O O . LEU A 1 96 ? 10.156 -31.609 -0.673 1 96.5 96 LEU A O 1
ATOM 733 N N . VAL A 1 97 ? 8.461 -31.781 -2.127 1 97.69 97 VAL A N 1
ATOM 734 C CA . VAL A 1 97 ? 7.43 -32.062 -1.136 1 97.69 97 VAL A CA 1
ATOM 735 C C . VAL A 1 97 ? 6.695 -33.344 -1.506 1 97.69 97 VAL A C 1
ATOM 737 O O . VAL A 1 97 ? 6.086 -33.438 -2.574 1 97.69 97 VAL A O 1
ATOM 740 N N . PRO A 1 98 ? 6.766 -34.344 -0.646 1 97.88 98 PRO A N 1
ATOM 741 C CA . PRO A 1 98 ? 6.035 -35.594 -0.966 1 97.88 98 PRO A CA 1
ATOM 742 C C . PRO A 1 98 ? 4.527 -35.375 -1.06 1 97.88 98 PRO A C 1
ATOM 744 O O . PRO A 1 98 ? 3.953 -34.625 -0.251 1 97.88 98 PRO A O 1
ATOM 747 N N . LEU A 1 99 ? 3.939 -35.969 -2.055 1 97.94 99 LEU A N 1
ATOM 748 C CA . LEU A 1 99 ? 2.488 -35.906 -2.186 1 97.94 99 LEU A CA 1
ATOM 749 C C . LEU A 1 99 ? 1.821 -36.969 -1.327 1 97.94 99 LEU A C 1
ATOM 751 O O . LEU A 1 99 ? 2.385 -38.062 -1.122 1 97.94 99 LEU A O 1
ATOM 755 N N . PRO A 1 100 ? 0.608 -36.625 -0.81 1 95.06 100 PRO A N 1
ATOM 756 C CA . PRO A 1 100 ? -0.18 -37.719 -0.191 1 95.06 100 PRO A CA 1
ATOM 757 C C . PRO A 1 100 ? -0.486 -38.844 -1.156 1 95.06 100 PRO A C 1
ATOM 759 O O . PRO A 1 100 ? -0.603 -38.625 -2.363 1 95.06 100 PRO A O 1
ATOM 762 N N . ALA A 1 101 ? -0.696 -40 -0.526 1 91.62 101 ALA A N 1
ATOM 763 C CA . ALA A 1 101 ? -1.026 -41.156 -1.336 1 91.62 101 ALA A CA 1
ATOM 764 C C . ALA A 1 101 ? -2.322 -40.938 -2.111 1 91.62 101 ALA A C 1
ATOM 766 O O . ALA A 1 101 ? -3.307 -40.438 -1.561 1 91.62 101 ALA A O 1
ATOM 767 N N . GLY A 1 102 ? -2.266 -41.188 -3.385 1 92.5 102 GLY A N 1
ATOM 768 C CA . GLY A 1 102 ? -3.471 -41.125 -4.195 1 92.5 102 GLY A CA 1
ATOM 769 C C . GLY A 1 102 ? -3.721 -39.781 -4.816 1 92.5 102 GLY A C 1
ATOM 770 O O . GLY A 1 102 ? -4.648 -39.594 -5.613 1 92.5 102 GLY A O 1
ATOM 771 N N . ALA A 1 103 ? -2.879 -38.781 -4.48 1 96.31 103 ALA A N 1
ATOM 772 C CA . ALA A 1 103 ? -3.057 -37.469 -5.07 1 96.31 103 ALA A CA 1
ATOM 773 C C . ALA A 1 103 ? -2.883 -37.5 -6.586 1 96.31 103 ALA A C 1
ATOM 775 O O . ALA A 1 103 ? -2.006 -38.219 -7.098 1 96.31 103 ALA A O 1
ATOM 776 N N . ASP A 1 104 ? -3.758 -36.812 -7.324 1 96.94 104 ASP A N 1
ATOM 777 C CA . ASP A 1 104 ? -3.676 -36.719 -8.781 1 96.94 104 ASP A CA 1
ATOM 778 C C . ASP A 1 104 ? -2.584 -35.75 -9.203 1 96.94 104 ASP A C 1
ATOM 780 O O . ASP A 1 104 ? -2.686 -34.531 -8.953 1 96.94 104 ASP A O 1
ATOM 784 N N . PRO A 1 105 ? -1.54 -36.219 -9.852 1 97.06 105 PRO A N 1
ATOM 785 C CA . PRO A 1 105 ? -0.427 -35.344 -10.242 1 97.06 105 PRO A CA 1
ATOM 786 C C . PRO A 1 105 ? -0.875 -34.156 -11.078 1 97.06 105 PRO A C 1
ATOM 788 O O . PRO A 1 105 ? -0.345 -33.062 -10.922 1 97.06 105 PRO A O 1
ATOM 791 N N . VAL A 1 106 ? -1.825 -34.344 -11.961 1 96.88 106 VAL A N 1
ATOM 792 C CA . VAL A 1 106 ? -2.307 -33.281 -12.836 1 96.88 106 VAL A CA 1
ATOM 793 C C . VAL A 1 106 ? -2.977 -32.188 -12.008 1 96.88 106 VAL A C 1
ATOM 795 O O . VAL A 1 106 ? -2.711 -31.016 -12.211 1 96.88 106 VAL A O 1
ATOM 798 N N . THR A 1 107 ? -3.754 -32.594 -11.062 1 96.94 107 THR A N 1
ATOM 799 C CA . THR A 1 107 ? -4.457 -31.656 -10.203 1 96.94 107 THR A CA 1
ATOM 800 C C . THR A 1 107 ? -3.467 -30.859 -9.367 1 96.94 107 THR A C 1
ATOM 802 O O . THR A 1 107 ? -3.553 -29.625 -9.305 1 96.94 107 THR A O 1
ATOM 805 N N . VAL A 1 108 ? -2.49 -31.516 -8.781 1 97.81 108 VAL A N 1
ATOM 806 C CA . VAL A 1 108 ? -1.521 -30.828 -7.926 1 97.81 108 VAL A CA 1
ATOM 807 C C . VAL A 1 108 ? -0.68 -29.875 -8.758 1 97.81 108 VAL A C 1
ATOM 809 O O . VAL A 1 108 ? -0.461 -28.719 -8.359 1 97.81 108 VAL A O 1
ATOM 812 N N . ALA A 1 109 ? -0.247 -30.312 -9.914 1 96.88 109 ALA A N 1
ATOM 813 C CA . ALA A 1 109 ? 0.526 -29.422 -10.781 1 96.88 109 ALA A CA 1
ATOM 814 C C . ALA A 1 109 ? -0.264 -28.172 -11.141 1 96.88 109 ALA A C 1
ATOM 816 O O . ALA A 1 109 ? 0.284 -27.062 -11.141 1 96.88 109 ALA A O 1
ATOM 817 N N . ALA A 1 110 ? -1.524 -28.391 -11.398 1 95.75 110 ALA A N 1
ATOM 818 C CA . ALA A 1 110 ? -2.379 -27.297 -11.844 1 95.75 110 ALA A CA 1
ATOM 819 C C . ALA A 1 110 ? -2.684 -26.344 -10.695 1 95.75 110 ALA A C 1
ATOM 821 O O . ALA A 1 110 ? -2.859 -25.141 -10.906 1 95.75 110 ALA A O 1
ATOM 822 N N . LEU A 1 111 ? -2.717 -26.844 -9.422 1 96.75 111 LEU A N 1
ATOM 823 C CA . LEU A 1 111 ? -3.352 -26.062 -8.367 1 96.75 111 LEU A CA 1
ATOM 824 C C . LEU A 1 111 ? -2.318 -25.578 -7.359 1 96.75 111 LEU A C 1
ATOM 826 O O . LEU A 1 111 ? -2.604 -24.672 -6.559 1 96.75 111 LEU A O 1
ATOM 830 N N . ALA A 1 112 ? -1.112 -26.109 -7.367 1 96.19 112 ALA A N 1
ATOM 831 C CA . ALA A 1 112 ? -0.136 -25.734 -6.348 1 96.19 112 ALA A CA 1
ATOM 832 C C . ALA A 1 112 ? 0.162 -24.234 -6.41 1 96.19 112 ALA A C 1
ATOM 834 O O . ALA A 1 112 ? 0.141 -23.547 -5.387 1 96.19 112 ALA A O 1
ATOM 835 N N . ASN A 1 113 ? 0.352 -23.75 -7.562 1 94.31 113 ASN A N 1
ATOM 836 C CA . ASN A 1 113 ? 0.655 -22.328 -7.723 1 94.31 113 ASN A CA 1
ATOM 837 C C . ASN A 1 113 ? -0.542 -21.469 -7.359 1 94.31 113 ASN A C 1
ATOM 839 O O . ASN A 1 113 ? -0.41 -20.5 -6.59 1 94.31 113 ASN A O 1
ATOM 843 N N . PRO A 1 114 ? -1.73 -21.781 -7.848 1 94.94 114 PRO A N 1
ATOM 844 C CA . PRO A 1 114 ? -2.918 -21.016 -7.449 1 94.94 114 PRO A CA 1
ATOM 845 C C . PRO A 1 114 ? -3.121 -20.984 -5.938 1 94.94 114 PRO A C 1
ATOM 847 O O . PRO A 1 114 ? -3.4 -19.938 -5.367 1 94.94 114 PRO A O 1
ATOM 850 N N . VAL A 1 115 ? -2.963 -22.094 -5.301 1 97.25 115 VAL A N 1
ATOM 851 C CA . VAL A 1 115 ? -3.104 -22.172 -3.852 1 97.25 115 VAL A CA 1
ATOM 852 C C . VAL A 1 115 ? -2.01 -21.344 -3.18 1 97.25 115 VAL A C 1
ATOM 854 O O . VAL A 1 115 ? -2.283 -20.578 -2.262 1 97.25 115 VAL A O 1
ATOM 857 N N . GLN A 1 116 ? -0.84 -21.469 -3.717 1 95.5 116 GLN A N 1
ATOM 858 C CA . GLN A 1 116 ? 0.295 -20.75 -3.146 1 95.5 116 GLN A CA 1
ATOM 859 C C . GLN A 1 116 ? 0.078 -19.234 -3.211 1 95.5 116 GLN A C 1
ATOM 861 O O . GLN A 1 116 ? 0.451 -18.516 -2.287 1 95.5 116 GLN A O 1
ATOM 866 N N . SER A 1 117 ? -0.483 -18.766 -4.25 1 94.5 117 SER A N 1
ATOM 867 C CA . SER A 1 117 ? -0.634 -17.328 -4.457 1 94.5 117 SER A CA 1
ATOM 868 C C . SER A 1 117 ? -1.457 -16.688 -3.344 1 94.5 117 SER A C 1
ATOM 870 O O . SER A 1 117 ? -1.008 -15.742 -2.697 1 94.5 117 SER A O 1
ATOM 872 N N . SER A 1 118 ? -2.621 -17.25 -3.033 1 97.62 118 SER A N 1
ATOM 873 C CA . SER A 1 118 ? -3.459 -16.703 -1.967 1 97.62 118 SER A CA 1
ATOM 874 C C . SER A 1 118 ? -2.932 -17.109 -0.593 1 97.62 118 SER A C 1
ATOM 876 O O . SER A 1 118 ? -3.023 -16.328 0.362 1 97.62 118 SER A O 1
ATOM 878 N N . TRP A 1 119 ? -2.346 -18.312 -0.499 1 97.88 119 TRP A N 1
ATOM 879 C CA . TRP A 1 119 ? -1.801 -18.781 0.77 1 97.88 119 TRP A CA 1
ATOM 880 C C . TRP A 1 119 ? -0.701 -17.859 1.269 1 97.88 119 TRP A C 1
ATOM 882 O O . TRP A 1 119 ? -0.724 -17.422 2.422 1 97.88 119 TRP A O 1
ATOM 892 N N . MET A 1 120 ? 0.199 -17.531 0.413 1 96.12 120 MET A N 1
ATOM 893 C CA . MET A 1 120 ? 1.319 -16.688 0.819 1 96.12 120 MET A CA 1
ATOM 894 C C . MET A 1 120 ? 0.86 -15.25 1.066 1 96.12 120 MET A C 1
ATOM 896 O O . MET A 1 120 ? 1.426 -14.547 1.907 1 96.12 120 MET A O 1
ATOM 900 N N . SER A 1 121 ? -0.174 -14.789 0.33 1 97.62 121 SER A N 1
ATOM 901 C CA . SER A 1 121 ? -0.766 -13.492 0.625 1 97.62 121 SER A CA 1
ATOM 902 C C . SER A 1 121 ? -1.241 -13.414 2.072 1 97.62 121 SER A C 1
ATOM 904 O O . SER A 1 121 ? -0.936 -12.453 2.781 1 97.62 121 SER A O 1
ATOM 906 N N . LEU A 1 122 ? -1.887 -14.477 2.52 1 97.69 122 LEU A N 1
ATOM 907 C CA . LEU A 1 122 ? -2.484 -14.484 3.85 1 97.69 122 LEU A CA 1
ATOM 908 C C . LEU A 1 122 ? -1.446 -14.828 4.91 1 97.69 122 LEU A C 1
ATOM 910 O O . LEU A 1 122 ? -1.491 -14.305 6.023 1 97.69 122 LEU A O 1
ATOM 914 N N . ALA A 1 123 ? -0.47 -15.617 4.551 1 96.19 123 ALA A N 1
ATOM 915 C CA . ALA A 1 123 ? 0.479 -16.125 5.539 1 96.19 123 ALA A CA 1
ATOM 916 C C . ALA A 1 123 ? 1.667 -15.18 5.691 1 96.19 123 ALA A C 1
ATOM 918 O O . ALA A 1 123 ? 2.287 -15.117 6.758 1 96.19 123 ALA A O 1
ATOM 919 N N . ALA A 1 124 ? 1.934 -14.43 4.609 1 94.38 124 ALA A N 1
ATOM 920 C CA . ALA A 1 124 ? 3.211 -13.727 4.645 1 94.38 124 ALA A CA 1
ATOM 921 C C . ALA A 1 124 ? 3.018 -12.227 4.426 1 94.38 124 ALA A C 1
ATOM 923 O O . ALA A 1 124 ? 3.889 -11.422 4.77 1 94.38 124 ALA A O 1
ATOM 924 N N . ARG A 1 125 ? 1.913 -11.82 3.867 1 94.56 125 ARG A N 1
ATOM 925 C CA . ARG A 1 125 ? 1.794 -10.414 3.488 1 94.56 125 ARG A CA 1
ATOM 926 C C . ARG A 1 125 ? 0.799 -9.688 4.387 1 94.56 125 ARG A C 1
ATOM 928 O O . ARG A 1 125 ? 0.919 -8.484 4.605 1 94.56 125 ARG A O 1
ATOM 935 N N . VAL A 1 126 ? -0.193 -10.414 4.895 1 95.31 126 VAL A N 1
ATOM 936 C CA . VAL A 1 126 ? -1.162 -9.836 5.82 1 95.31 126 VAL A CA 1
ATOM 937 C C . VAL A 1 126 ? -0.67 -10 7.258 1 95.31 126 VAL A C 1
ATOM 939 O O . VAL A 1 126 ? 0.06 -10.938 7.566 1 95.31 126 VAL A O 1
ATOM 942 N N . ASN A 1 127 ? -1.017 -9.062 8.109 1 93.69 127 ASN A N 1
ATOM 943 C CA . ASN A 1 127 ? -0.787 -9.211 9.547 1 93.69 127 ASN A CA 1
ATOM 944 C C . ASN A 1 127 ? -1.948 -9.93 10.227 1 93.69 127 ASN A C 1
ATOM 946 O O . ASN A 1 127 ? -2.969 -9.312 10.531 1 93.69 127 ASN A O 1
ATOM 950 N N . ARG A 1 128 ? -1.721 -11.125 10.516 1 92.5 128 ARG A N 1
ATOM 951 C CA . ARG A 1 128 ? -2.779 -11.984 11.031 1 92.5 128 ARG A CA 1
ATOM 952 C C . ARG A 1 128 ? -3.191 -11.562 12.438 1 92.5 128 ARG A C 1
ATOM 954 O O . ARG A 1 128 ? -4.309 -11.844 12.875 1 92.5 128 ARG A O 1
ATOM 961 N N . ASP A 1 129 ? -2.277 -10.859 13.078 1 90.94 129 ASP A N 1
ATOM 962 C CA . ASP A 1 129 ? -2.521 -10.508 14.469 1 90.94 129 ASP A CA 1
ATOM 963 C C . ASP A 1 129 ? -3.633 -9.469 14.594 1 90.94 129 ASP A C 1
ATOM 965 O O . ASP A 1 129 ? -4.219 -9.305 15.664 1 90.94 129 ASP A O 1
ATOM 969 N N . VAL A 1 130 ? -3.93 -8.82 13.438 1 90.31 130 VAL A N 1
ATOM 970 C CA . VAL A 1 130 ? -4.949 -7.781 13.516 1 90.31 130 VAL A CA 1
ATOM 971 C C . VAL A 1 130 ? -6.199 -8.227 12.758 1 90.31 130 VAL A C 1
ATOM 973 O O . VAL A 1 130 ? -7.137 -7.445 12.586 1 90.31 130 VAL A O 1
ATOM 976 N N . LEU A 1 131 ? -6.223 -9.43 12.289 1 93.94 131 LEU A N 1
ATOM 977 C CA . LEU A 1 131 ? -7.41 -9.961 11.633 1 93.94 131 LEU A CA 1
ATOM 978 C C . LEU A 1 131 ? -8.414 -10.484 12.656 1 93.94 131 LEU A C 1
ATOM 980 O O . LEU A 1 131 ? -8.055 -11.297 13.523 1 93.94 131 LEU A O 1
ATOM 984 N N . PRO A 1 132 ? -9.578 -10.07 12.633 1 96.06 132 PRO A N 1
ATOM 985 C CA . PRO A 1 132 ? -10.578 -10.594 13.562 1 96.06 132 PRO A CA 1
ATOM 986 C C . PRO A 1 132 ? -10.977 -12.031 13.242 1 96.06 132 PRO A C 1
ATOM 988 O O . PRO A 1 132 ? -10.688 -12.531 12.148 1 96.06 132 PRO A O 1
ATOM 991 N N . LYS A 1 133 ? -11.586 -12.617 14.266 1 96 133 LYS A N 1
ATOM 992 C CA . LYS A 1 133 ? -12.258 -13.883 14 1 96 133 LYS A CA 1
ATOM 993 C C . LYS A 1 133 ? -13.312 -13.727 12.906 1 96 133 LYS A C 1
ATOM 995 O O . LYS A 1 133 ? -14.023 -12.727 12.859 1 96 133 LYS A O 1
ATOM 1000 N N . ASP A 1 134 ? -13.406 -14.664 11.969 1 97.94 134 ASP A N 1
ATOM 1001 C CA . ASP A 1 134 ? -14.391 -14.664 10.891 1 97.94 134 ASP A CA 1
ATOM 1002 C C . ASP A 1 134 ? -14.219 -13.43 9.992 1 97.94 134 ASP A C 1
ATOM 1004 O O . ASP A 1 134 ? -15.195 -12.758 9.664 1 97.94 134 ASP A O 1
ATOM 1008 N N . PHE A 1 135 ? -12.945 -13.094 9.742 1 98.31 135 PHE A N 1
ATOM 1009 C CA . PHE A 1 135 ? -12.656 -11.906 8.953 1 98.31 135 PHE A CA 1
ATOM 1010 C C . PHE A 1 135 ? -13.32 -11.992 7.586 1 98.31 135 PHE A C 1
ATOM 1012 O O . PHE A 1 135 ? -13.656 -13.078 7.117 1 98.31 135 PHE A O 1
ATOM 1019 N N . SER A 1 136 ? -13.609 -10.844 6.953 1 98.69 136 SER A N 1
ATOM 1020 C CA . SER A 1 136 ? -14.172 -10.742 5.609 1 98.69 136 SER A CA 1
ATOM 1021 C C . SER A 1 136 ? -13.078 -10.602 4.562 1 98.69 136 SER A C 1
ATOM 1023 O O . SER A 1 136 ? -12.07 -9.938 4.797 1 98.69 136 SER A O 1
ATOM 1025 N N . VAL A 1 137 ? -13.289 -11.312 3.424 1 98.88 137 VAL A N 1
ATOM 1026 C CA . VAL A 1 137 ? -12.328 -11.227 2.33 1 98.88 137 VAL A CA 1
ATOM 1027 C C . VAL A 1 137 ? -13.062 -10.961 1.018 1 98.88 137 VAL A C 1
ATOM 1029 O O . VAL A 1 137 ? -14.125 -11.531 0.766 1 98.88 137 VAL A O 1
ATOM 1032 N N . LEU A 1 138 ? -12.617 -9.969 0.278 1 98.94 138 LEU A N 1
ATOM 1033 C CA . LEU A 1 138 ? -13.047 -9.688 -1.089 1 98.94 138 LEU A CA 1
ATOM 1034 C C . LEU A 1 138 ? -12.008 -10.172 -2.092 1 98.94 138 LEU A C 1
ATOM 1036 O O . LEU A 1 138 ? -10.836 -9.773 -2.027 1 98.94 138 LEU A O 1
ATOM 1040 N N . ILE A 1 139 ? -12.375 -11.047 -2.986 1 98.88 139 ILE A N 1
ATOM 1041 C CA . ILE A 1 139 ? -11.469 -11.625 -3.971 1 98.88 139 ILE A CA 1
ATOM 1042 C C . ILE A 1 139 ? -11.828 -11.117 -5.363 1 98.88 139 ILE A C 1
ATOM 1044 O O . ILE A 1 139 ? -12.891 -11.453 -5.902 1 98.88 139 ILE A O 1
ATOM 1048 N N . LEU A 1 140 ? -10.992 -10.289 -5.961 1 98.81 140 LEU A N 1
ATOM 1049 C CA . LEU A 1 140 ? -11.156 -9.859 -7.344 1 98.81 140 LEU A CA 1
ATOM 1050 C C . LEU A 1 140 ? -10.594 -10.891 -8.312 1 98.81 140 LEU A C 1
ATOM 1052 O O . LEU A 1 140 ? -9.43 -11.289 -8.195 1 98.81 140 LEU A O 1
ATOM 1056 N N . GLY A 1 141 ? -11.375 -11.289 -9.305 1 97.19 141 GLY A N 1
ATOM 1057 C CA . GLY A 1 141 ? -10.977 -12.359 -10.203 1 97.19 141 GLY A CA 1
ATOM 1058 C C . GLY A 1 141 ? -11.281 -13.742 -9.648 1 97.19 141 GLY A C 1
ATOM 1059 O O . GLY A 1 141 ? -10.469 -14.656 -9.781 1 97.19 141 GLY A O 1
ATOM 1060 N N . VAL A 1 142 ? -12.453 -13.883 -9.047 1 97.5 142 VAL A N 1
ATOM 1061 C CA . VAL A 1 142 ? -12.766 -15.086 -8.281 1 97.5 142 VAL A CA 1
ATOM 1062 C C . VAL A 1 142 ? -13.125 -16.234 -9.227 1 97.5 142 VAL A C 1
ATOM 1064 O O . VAL A 1 142 ? -13.102 -17.391 -8.844 1 97.5 142 VAL A O 1
ATOM 1067 N N . THR A 1 143 ? -13.453 -15.922 -10.484 1 93.44 143 THR A N 1
ATOM 1068 C CA . THR A 1 143 ? -14 -16.938 -11.375 1 93.44 143 THR A CA 1
ATOM 1069 C C . THR A 1 143 ? -12.883 -17.766 -12.008 1 93.44 143 THR A C 1
ATOM 1071 O O . THR A 1 143 ? -13.133 -18.828 -12.57 1 93.44 143 THR A O 1
ATOM 1074 N N . GLY A 1 144 ? -11.688 -17.328 -11.922 1 89.81 144 GLY A N 1
ATOM 1075 C CA . GLY A 1 144 ? -10.562 -18.094 -12.445 1 89.81 144 GLY A CA 1
ATOM 1076 C C . GLY A 1 144 ? -10.07 -19.156 -11.484 1 89.81 144 GLY A C 1
ATOM 1077 O O . GLY A 1 144 ? -10.516 -19.234 -10.336 1 89.81 144 GLY A O 1
ATOM 1078 N N . THR A 1 145 ? -9.148 -19.969 -11.961 1 91.19 145 THR A N 1
ATOM 1079 C CA . THR A 1 145 ? -8.609 -21.078 -11.172 1 91.19 145 THR A CA 1
ATOM 1080 C C . THR A 1 145 ? -7.977 -20.547 -9.883 1 91.19 145 THR A C 1
ATOM 1082 O O . THR A 1 145 ? -8.242 -21.078 -8.797 1 91.19 145 THR A O 1
ATOM 1085 N N . SER A 1 146 ? -7.188 -19.516 -10.008 1 93.25 146 SER A N 1
ATOM 1086 C CA . SER A 1 146 ? -6.535 -18.953 -8.828 1 93.25 146 SER A CA 1
ATOM 1087 C C . SER A 1 146 ? -7.555 -18.328 -7.887 1 93.25 146 SER A C 1
ATOM 1089 O O . SER A 1 146 ? -7.441 -18.453 -6.668 1 93.25 146 SER A O 1
ATOM 1091 N N . GLY A 1 147 ? -8.508 -17.609 -8.438 1 95.81 147 GLY A N 1
ATOM 1092 C CA . GLY A 1 147 ? -9.547 -17.016 -7.621 1 95.81 147 GLY A CA 1
ATOM 1093 C C . GLY A 1 147 ? -10.359 -18.031 -6.848 1 95.81 147 GLY A C 1
ATOM 1094 O O . GLY A 1 147 ? -10.648 -17.844 -5.664 1 95.81 147 GLY A O 1
ATOM 1095 N N . ARG A 1 148 ? -10.703 -19.109 -7.523 1 95.62 148 ARG A N 1
ATOM 1096 C CA . ARG A 1 148 ? -11.461 -20.156 -6.871 1 95.62 148 ARG A CA 1
ATOM 1097 C C . ARG A 1 148 ? -10.648 -20.812 -5.758 1 95.62 148 ARG A C 1
ATOM 1099 O O . ARG A 1 148 ? -11.172 -21.078 -4.676 1 95.62 148 ARG A O 1
ATOM 1106 N N . ALA A 1 149 ? -9.391 -21.078 -6.047 1 96.56 149 ALA A N 1
ATOM 1107 C CA . ALA A 1 149 ? -8.516 -21.625 -5.02 1 96.56 149 ALA A CA 1
ATOM 1108 C C . ALA A 1 149 ? -8.422 -20.688 -3.82 1 96.56 149 ALA A C 1
ATOM 1110 O O . ALA A 1 149 ? -8.352 -21.141 -2.674 1 96.56 149 ALA A O 1
ATOM 1111 N N . ALA A 1 150 ? -8.477 -19.391 -4.066 1 98.31 150 ALA A N 1
ATOM 1112 C CA . ALA A 1 150 ? -8.375 -18.391 -3.008 1 98.31 150 ALA A CA 1
ATOM 1113 C C . ALA A 1 150 ? -9.555 -18.469 -2.053 1 98.31 150 ALA A C 1
ATOM 1115 O O . ALA A 1 150 ? -9.43 -18.172 -0.863 1 98.31 150 ALA A O 1
ATOM 1116 N N . VAL A 1 151 ? -10.727 -18.844 -2.59 1 98.56 151 VAL A N 1
ATOM 1117 C CA . VAL A 1 151 ? -11.898 -19.016 -1.731 1 98.56 151 VAL A CA 1
ATOM 1118 C C . VAL A 1 151 ? -11.609 -20.109 -0.7 1 98.56 151 VAL A C 1
ATOM 1120 O O . VAL A 1 151 ? -11.805 -19.906 0.5 1 98.56 151 VAL A O 1
ATOM 1123 N N . ASP A 1 152 ? -11.109 -21.25 -1.18 1 97.94 152 ASP A N 1
ATOM 1124 C CA . ASP A 1 152 ? -10.805 -22.375 -0.299 1 97.94 152 ASP A CA 1
ATOM 1125 C C . ASP A 1 152 ? -9.727 -22 0.713 1 97.94 152 ASP A C 1
ATOM 1127 O O . ASP A 1 152 ? -9.836 -22.344 1.895 1 97.94 152 ASP A O 1
ATOM 1131 N N . VAL A 1 153 ? -8.703 -21.312 0.263 1 98.5 153 VAL A N 1
ATOM 1132 C CA . VAL A 1 153 ? -7.602 -20.906 1.13 1 98.5 153 VAL A CA 1
ATOM 1133 C C . VAL A 1 153 ? -8.117 -19.938 2.201 1 98.5 153 VAL A C 1
ATOM 1135 O O . VAL A 1 153 ? -7.801 -20.094 3.383 1 98.5 153 VAL A O 1
ATOM 1138 N N . ALA A 1 154 ? -8.938 -18.953 1.793 1 98.62 154 ALA A N 1
ATOM 1139 C CA . ALA A 1 154 ? -9.484 -17.969 2.738 1 98.62 154 ALA A CA 1
ATOM 1140 C C . ALA A 1 154 ? -10.297 -18.672 3.826 1 98.62 154 ALA A C 1
ATOM 1142 O O . ALA A 1 154 ? -10.172 -18.344 5.008 1 98.62 154 ALA A O 1
ATOM 1143 N N . ARG A 1 155 ? -11.117 -19.641 3.424 1 98.12 155 ARG A N 1
ATOM 1144 C CA . ARG A 1 155 ? -11.914 -20.391 4.391 1 98.12 155 ARG A CA 1
ATOM 1145 C C . ARG A 1 155 ? -11.016 -21.172 5.344 1 98.12 155 ARG A C 1
ATOM 1147 O O . ARG A 1 155 ? -11.266 -21.203 6.551 1 98.12 155 ARG A O 1
ATOM 1154 N N . GLN A 1 156 ? -9.992 -21.75 4.82 1 96.62 156 GLN A N 1
ATOM 1155 C CA . GLN A 1 156 ? -9.039 -22.5 5.648 1 96.62 156 GLN A CA 1
ATOM 1156 C C . GLN A 1 156 ? -8.375 -21.578 6.672 1 96.62 156 GLN A C 1
ATOM 1158 O O . GLN A 1 156 ? -8.078 -22 7.789 1 96.62 156 GLN A O 1
ATOM 1163 N N . PHE A 1 157 ? -8.125 -20.328 6.324 1 97.62 157 PHE A N 1
ATOM 1164 C CA . PHE A 1 157 ? -7.48 -19.359 7.207 1 97.62 157 PHE A CA 1
ATOM 1165 C C . PHE A 1 157 ? -8.492 -18.734 8.164 1 97.62 157 PHE A C 1
ATOM 1167 O O . PHE A 1 157 ? -8.141 -17.891 8.984 1 97.62 157 PHE A O 1
ATOM 1174 N N . GLY A 1 158 ? -9.844 -19.094 7.988 1 97.88 158 GLY A N 1
ATOM 1175 C CA . GLY A 1 158 ? -10.828 -18.719 8.984 1 97.88 158 GLY A CA 1
ATOM 1176 C C . GLY A 1 158 ? -11.734 -17.578 8.531 1 97.88 158 GLY A C 1
ATOM 1177 O O . GLY A 1 158 ? -12.406 -16.953 9.352 1 97.88 158 GLY A O 1
ATOM 1178 N N . ALA A 1 159 ? -11.812 -17.328 7.262 1 98.44 159 ALA A N 1
ATOM 1179 C CA . ALA A 1 159 ? -12.711 -16.281 6.777 1 98.44 159 ALA A CA 1
ATOM 1180 C C . ALA A 1 159 ? -14.164 -16.656 7.047 1 98.44 159 ALA A C 1
ATOM 1182 O O . ALA A 1 159 ? -14.602 -17.766 6.727 1 98.44 159 ALA A O 1
ATOM 1183 N N . GLY A 1 160 ? -14.875 -15.742 7.617 1 98.38 160 GLY A N 1
ATOM 1184 C CA . GLY A 1 160 ? -16.297 -15.938 7.867 1 98.38 160 GLY A CA 1
ATOM 1185 C C . GLY A 1 160 ? -17.172 -15.469 6.727 1 98.38 160 GLY A C 1
ATOM 1186 O O . GLY A 1 160 ? -18.297 -15.938 6.566 1 98.38 160 GLY A O 1
ATOM 1187 N N . THR A 1 161 ? -16.688 -14.492 5.977 1 98.62 161 THR A N 1
ATOM 1188 C CA . THR A 1 161 ? -17.391 -13.938 4.824 1 98.62 161 THR A CA 1
ATOM 1189 C C . THR A 1 161 ? -16.469 -13.828 3.621 1 98.62 161 THR A C 1
ATOM 1191 O O . THR A 1 161 ? -15.391 -13.227 3.713 1 98.62 161 THR A O 1
ATOM 1194 N N . VAL A 1 162 ? -16.875 -14.438 2.512 1 98.88 162 VAL A N 1
ATOM 1195 C CA . VAL A 1 162 ? -16.109 -14.367 1.271 1 98.88 162 VAL A CA 1
ATOM 1196 C C . VAL A 1 162 ? -16.969 -13.734 0.176 1 98.88 162 VAL A C 1
ATOM 1198 O O . VAL A 1 162 ? -17.984 -14.297 -0.236 1 98.88 162 VAL A O 1
ATOM 1201 N N . VAL A 1 163 ? -16.562 -12.57 -0.269 1 98.88 163 VAL A N 1
ATOM 1202 C CA . VAL A 1 163 ? -17.172 -11.883 -1.398 1 98.88 163 VAL A CA 1
ATOM 1203 C C . VAL A 1 163 ? -16.312 -12.055 -2.645 1 98.88 163 VAL A C 1
ATOM 1205 O O . VAL A 1 163 ? -15.086 -11.914 -2.584 1 98.88 163 VAL A O 1
ATOM 1208 N N . GLY A 1 164 ? -16.891 -12.422 -3.752 1 98.81 164 GLY A N 1
ATOM 1209 C CA . GLY A 1 164 ? -16.172 -12.57 -5.004 1 98.81 164 GLY A CA 1
ATOM 1210 C C . GLY A 1 164 ? -16.531 -11.523 -6.035 1 98.81 164 GLY A C 1
ATOM 1211 O O . GLY A 1 164 ? -17.703 -11.117 -6.125 1 98.81 164 GLY A O 1
ATOM 1212 N N . ALA A 1 165 ? -15.586 -11.125 -6.785 1 98.69 165 ALA A N 1
ATOM 1213 C CA . ALA A 1 165 ? -15.828 -10.188 -7.875 1 98.69 165 ALA A CA 1
ATOM 1214 C C . ALA A 1 165 ? -15.352 -10.758 -9.211 1 98.69 165 ALA A C 1
ATOM 1216 O O . ALA A 1 165 ? -14.328 -11.445 -9.266 1 98.69 165 ALA A O 1
ATOM 1217 N N . GLY A 1 166 ? -16.016 -10.523 -10.25 1 97.69 166 GLY A N 1
ATOM 1218 C CA . GLY A 1 166 ? -15.719 -10.914 -11.617 1 97.69 166 GLY A CA 1
ATOM 1219 C C . GLY A 1 166 ? -16.375 -10.031 -12.656 1 97.69 166 GLY A C 1
ATOM 1220 O O . GLY A 1 166 ? -17.125 -9.102 -12.305 1 97.69 166 GLY A O 1
ATOM 1221 N N . ARG A 1 167 ? -16.125 -10.234 -13.914 1 94.62 167 ARG A N 1
ATOM 1222 C CA . ARG A 1 167 ? -16.578 -9.359 -14.992 1 94.62 167 ARG A CA 1
ATOM 1223 C C . ARG A 1 167 ? -18.062 -9.562 -15.281 1 94.62 167 ARG A C 1
ATOM 1225 O O . ARG A 1 167 ? -18.766 -8.625 -15.672 1 94.62 167 ARG A O 1
ATOM 1232 N N . ARG A 1 168 ? -18.5 -10.82 -15.141 1 93 168 ARG A N 1
ATOM 1233 C CA . ARG A 1 168 ? -19.859 -11.156 -15.531 1 93 168 ARG A CA 1
ATOM 1234 C C . ARG A 1 168 ? -20.672 -11.656 -14.336 1 93 168 ARG A C 1
ATOM 1236 O O . ARG A 1 168 ? -20.141 -12.375 -13.484 1 93 168 ARG A O 1
ATOM 1243 N N . ALA A 1 169 ? -21.891 -11.438 -14.305 1 96.31 169 ALA A N 1
ATOM 1244 C CA . ALA A 1 169 ? -22.766 -11.719 -13.156 1 96.31 169 ALA A CA 1
ATOM 1245 C C . ALA A 1 169 ? -23.078 -13.203 -13.062 1 96.31 169 ALA A C 1
ATOM 1247 O O . ALA A 1 169 ? -23.094 -13.773 -11.969 1 96.31 169 ALA A O 1
ATOM 1248 N N . ALA A 1 170 ? -23.312 -13.859 -14.164 1 96.5 170 ALA A N 1
ATOM 1249 C CA . ALA A 1 170 ? -23.891 -15.203 -14.18 1 96.5 170 ALA A CA 1
ATOM 1250 C C . ALA A 1 170 ? -23 -16.188 -13.43 1 96.5 170 ALA A C 1
ATOM 1252 O O . ALA A 1 170 ? -23.453 -16.891 -12.531 1 96.5 170 ALA A O 1
ATOM 1253 N N . PRO A 1 171 ? -21.734 -16.203 -13.727 1 95.75 171 PRO A N 1
ATOM 1254 C CA . PRO A 1 171 ? -20.891 -17.141 -12.984 1 95.75 171 PRO A CA 1
ATOM 1255 C C . PRO A 1 171 ? -20.828 -16.828 -11.484 1 95.75 171 PRO A C 1
ATOM 1257 O O . PRO A 1 171 ? -20.719 -17.734 -10.664 1 95.75 171 PRO A O 1
ATOM 1260 N N . LEU A 1 172 ? -20.891 -15.602 -11.125 1 98 172 LEU A N 1
ATOM 1261 C CA . LEU A 1 172 ? -20.859 -15.188 -9.727 1 98 172 LEU A CA 1
ATOM 1262 C C . LEU A 1 172 ? -22.125 -15.617 -8.992 1 98 172 LEU A C 1
ATOM 1264 O O . LEU A 1 172 ? -22.047 -16.125 -7.867 1 98 172 LEU A O 1
ATOM 1268 N N . GLN A 1 173 ? -23.203 -15.414 -9.672 1 98 173 GLN A N 1
ATOM 1269 C CA . GLN A 1 173 ? -24.469 -15.844 -9.102 1 98 173 GLN A CA 1
ATOM 1270 C C . GLN A 1 173 ? -24.484 -17.344 -8.852 1 98 173 GLN A C 1
ATOM 1272 O O . GLN A 1 173 ? -25.016 -17.797 -7.832 1 98 173 GLN A O 1
ATOM 1277 N N . ALA A 1 174 ? -23.953 -18.094 -9.742 1 97.5 174 ALA A N 1
ATOM 1278 C CA . ALA A 1 174 ? -23.875 -19.547 -9.586 1 97.5 174 ALA A CA 1
ATOM 1279 C C . ALA A 1 174 ? -23.031 -19.922 -8.375 1 97.5 174 ALA A C 1
ATOM 1281 O O . ALA A 1 174 ? -23.375 -20.844 -7.629 1 97.5 174 ALA A O 1
ATOM 1282 N N . LEU A 1 175 ? -21.969 -19.203 -8.125 1 97.5 175 LEU A N 1
ATOM 1283 C CA . LEU A 1 175 ? -21.094 -19.484 -6.996 1 97.5 175 LEU A CA 1
ATOM 1284 C C . LEU A 1 175 ? -21.781 -19.156 -5.676 1 97.5 175 LEU A C 1
ATOM 1286 O O . LEU A 1 175 ? -21.547 -19.828 -4.668 1 97.5 175 LEU A O 1
ATOM 1290 N N . VAL A 1 176 ? -22.594 -18.109 -5.656 1 98.19 176 VAL A N 1
ATOM 1291 C CA . VAL A 1 176 ? -23.375 -17.766 -4.461 1 98.19 176 VAL A CA 1
ATOM 1292 C C . VAL A 1 176 ? -24.438 -18.828 -4.219 1 98.19 176 VAL A C 1
ATOM 1294 O O . VAL A 1 176 ? -24.609 -19.297 -3.09 1 98.19 176 VAL A O 1
ATOM 1297 N N . ALA A 1 177 ? -25.109 -19.219 -5.289 1 97.94 177 ALA A N 1
ATOM 1298 C CA . ALA A 1 177 ? -26.141 -20.25 -5.195 1 97.94 177 ALA A CA 1
ATOM 1299 C C . ALA A 1 177 ? -25.562 -21.562 -4.648 1 97.94 177 ALA A C 1
ATOM 1301 O O . ALA A 1 177 ? -26.219 -22.25 -3.873 1 97.94 177 ALA A O 1
ATOM 1302 N N . ASP A 1 178 ? -24.344 -21.844 -5.012 1 96.94 178 ASP A N 1
ATOM 1303 C CA . ASP A 1 178 ? -23.672 -23.062 -4.574 1 96.94 178 ASP A CA 1
ATOM 1304 C C . ASP A 1 178 ? -23.047 -22.875 -3.191 1 96.94 178 ASP A C 1
ATOM 1306 O O . ASP A 1 178 ? -22.344 -23.75 -2.701 1 96.94 178 ASP A O 1
ATOM 1310 N N . LYS A 1 179 ? -23.203 -21.719 -2.594 1 97.31 179 LYS A N 1
ATOM 1311 C CA . LYS A 1 179 ? -22.75 -21.375 -1.252 1 97.31 179 LYS A CA 1
ATOM 1312 C C . LYS A 1 179 ? -21.219 -21.344 -1.183 1 97.31 179 LYS A C 1
ATOM 1314 O O . LYS A 1 179 ? -20.641 -21.562 -0.118 1 97.31 179 LYS A O 1
ATOM 1319 N N . VAL A 1 180 ? -20.609 -21.141 -2.4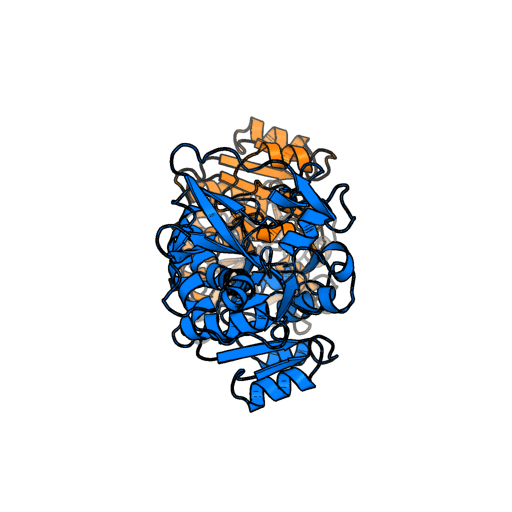16 1 97.19 180 VAL A N 1
ATOM 1320 C CA . VAL A 1 180 ? -19.172 -20.953 -2.473 1 97.19 180 VAL A CA 1
ATOM 1321 C C . VAL A 1 180 ? -18.812 -19.547 -2.023 1 97.19 180 VAL A C 1
ATOM 1323 O O . VAL A 1 180 ? -17.828 -19.344 -1.296 1 97.19 180 VAL A O 1
ATOM 1326 N N . LEU A 1 181 ? -19.594 -18.625 -2.412 1 98.62 181 LEU A N 1
ATOM 1327 C CA . LEU A 1 181 ? -19.469 -17.219 -2.033 1 98.62 181 LEU A CA 1
ATOM 1328 C C . LEU A 1 181 ? -20.641 -16.766 -1.177 1 98.62 181 LEU A C 1
ATOM 1330 O O . LEU A 1 181 ? -21.75 -17.297 -1.313 1 98.62 181 LEU A O 1
ATOM 1334 N N . ASP A 1 182 ? -20.391 -15.82 -0.352 1 98.62 182 ASP A N 1
ATOM 1335 C CA . ASP A 1 182 ? -21.453 -15.234 0.454 1 98.62 182 ASP A CA 1
ATOM 1336 C C . ASP A 1 182 ? -22.125 -14.07 -0.276 1 98.62 182 ASP A C 1
ATOM 1338 O O . ASP A 1 182 ? -23.297 -13.766 -0.034 1 98.62 182 ASP A O 1
ATOM 1342 N N . ALA A 1 183 ? -21.391 -13.352 -1.146 1 98.44 183 ALA A N 1
ATOM 1343 C CA . ALA A 1 183 ? -21.844 -12.234 -1.967 1 98.44 183 ALA A CA 1
ATOM 1344 C C . ALA A 1 183 ? -20.906 -12 -3.143 1 98.44 183 ALA A C 1
ATOM 1346 O O . ALA A 1 183 ? -19.859 -12.656 -3.256 1 98.44 183 ALA A O 1
ATOM 1347 N N . TYR A 1 184 ? -21.344 -11.125 -4.09 1 98.44 184 TYR A N 1
ATOM 1348 C CA . TYR A 1 184 ? -20.484 -10.898 -5.246 1 98.44 184 TYR A CA 1
ATOM 1349 C C . TYR A 1 184 ? -20.578 -9.461 -5.734 1 98.44 184 TYR A C 1
ATOM 1351 O O . TYR A 1 184 ? -21.516 -8.734 -5.359 1 98.44 184 TYR A O 1
ATOM 1359 N N . LEU A 1 185 ? -19.594 -9.008 -6.469 1 98.38 185 LEU A N 1
ATOM 1360 C CA . LEU A 1 185 ? -19.531 -7.758 -7.223 1 98.38 185 LEU A CA 1
ATOM 1361 C C . LEU A 1 185 ? -19.281 -8.031 -8.703 1 98.38 185 LEU A C 1
ATOM 1363 O O . LEU A 1 185 ? -18.5 -8.914 -9.055 1 98.38 185 LEU A O 1
ATOM 1367 N N . VAL A 1 186 ? -19.906 -7.207 -9.523 1 98.44 186 VAL A N 1
ATOM 1368 C CA . VAL A 1 186 ? -19.641 -7.281 -10.953 1 98.44 186 VAL A CA 1
ATOM 1369 C C . VAL A 1 186 ? -18.703 -6.145 -11.359 1 98.44 186 VAL A C 1
ATOM 1371 O O . VAL A 1 186 ? -19.078 -4.977 -11.344 1 98.44 186 VAL A O 1
ATOM 1374 N N . LEU A 1 187 ? -17.516 -6.418 -11.828 1 97.5 187 LEU A N 1
ATOM 1375 C CA . LEU A 1 187 ? -16.453 -5.453 -12.016 1 97.5 187 LEU A CA 1
ATOM 1376 C C . LEU A 1 187 ? -16.75 -4.516 -13.18 1 97.5 187 LEU A C 1
ATOM 1378 O O . LEU A 1 187 ? -16.344 -3.352 -13.172 1 97.5 187 LEU A O 1
ATOM 1382 N N . ASP A 1 188 ? -17.484 -5.012 -14.195 1 94.19 188 ASP A N 1
ATOM 1383 C CA . ASP A 1 188 ? -17.734 -4.195 -15.375 1 94.19 188 ASP A CA 1
ATOM 1384 C C . ASP A 1 188 ? -19.078 -3.477 -15.266 1 94.19 188 ASP A C 1
ATOM 1386 O O . ASP A 1 188 ? -19.531 -2.85 -16.219 1 94.19 188 ASP A O 1
ATOM 1390 N N . ASP A 1 189 ? -19.656 -3.564 -14.094 1 92.88 189 ASP A N 1
ATOM 1391 C CA . ASP A 1 189 ? -20.953 -2.926 -13.867 1 92.88 189 ASP A CA 1
ATOM 1392 C C . ASP A 1 189 ? -20.781 -1.453 -13.5 1 92.88 189 ASP A C 1
ATOM 1394 O O . ASP A 1 189 ? -19.859 -1.098 -12.758 1 92.88 189 ASP A O 1
ATOM 1398 N N . ALA A 1 190 ? -21.703 -0.596 -13.969 1 94 190 ALA A N 1
ATOM 1399 C CA . ALA A 1 190 ? -21.672 0.837 -13.688 1 94 190 ALA A CA 1
ATOM 1400 C C . ALA A 1 190 ? -21.859 1.105 -12.195 1 94 190 ALA A C 1
ATOM 1402 O O . ALA A 1 190 ? -21.484 2.166 -11.695 1 94 190 ALA A O 1
ATOM 1403 N N . THR A 1 191 ? -22.375 0.103 -11.531 1 95.81 191 THR A N 1
ATOM 1404 C CA . THR A 1 191 ? -22.688 0.3 -10.117 1 95.81 191 THR A CA 1
ATOM 1405 C C . THR A 1 191 ? -21.562 -0.213 -9.234 1 95.81 191 THR A C 1
ATOM 1407 O O . THR A 1 191 ? -21.703 -0.309 -8.016 1 95.81 191 THR A O 1
ATOM 1410 N N . LEU A 1 192 ? -20.469 -0.57 -9.789 1 97.81 192 LEU A N 1
ATOM 1411 C CA . LEU A 1 192 ? -19.359 -1.164 -9.039 1 97.81 192 LEU A CA 1
ATOM 1412 C C . LEU A 1 192 ? -18.984 -0.302 -7.84 1 97.81 192 LEU A C 1
ATOM 1414 O O . LEU A 1 192 ? -18.797 -0.817 -6.734 1 97.81 192 LEU A O 1
ATOM 1418 N N . ALA A 1 193 ? -18.906 1.013 -8.047 1 97.62 193 ALA A N 1
ATOM 1419 C CA . ALA A 1 193 ? -18.547 1.924 -6.965 1 97.62 193 ALA A CA 1
ATOM 1420 C C . ALA A 1 193 ? -19.547 1.83 -5.816 1 97.62 193 ALA A C 1
ATOM 1422 O O . ALA A 1 193 ? -19.156 1.592 -4.668 1 97.62 193 ALA A O 1
ATOM 1423 N N . ALA A 1 194 ? -20.797 1.948 -6.148 1 97.75 194 ALA A N 1
ATOM 1424 C CA . ALA A 1 194 ? -21.859 1.904 -5.137 1 97.75 194 ALA A CA 1
ATOM 1425 C C . ALA A 1 194 ? -21.938 0.525 -4.488 1 97.75 194 ALA A C 1
ATOM 1427 O O . ALA A 1 194 ? -22.141 0.412 -3.277 1 97.75 194 ALA A O 1
ATOM 1428 N N . ALA A 1 195 ? -21.844 -0.502 -5.285 1 98.06 195 ALA A N 1
ATOM 1429 C CA . ALA A 1 195 ? -21.906 -1.87 -4.773 1 98.06 195 ALA A CA 1
ATOM 1430 C C . ALA A 1 195 ? -20.75 -2.141 -3.809 1 98.06 195 ALA A C 1
ATOM 1432 O O . ALA A 1 195 ? -20.922 -2.84 -2.807 1 98.06 195 ALA A O 1
ATOM 1433 N N . THR A 1 196 ? -19.562 -1.624 -4.109 1 98.44 196 THR A N 1
ATOM 1434 C CA . THR A 1 196 ? -18.422 -1.771 -3.215 1 98.44 196 THR A CA 1
ATOM 1435 C C . THR A 1 196 ? -18.688 -1.082 -1.88 1 98.44 196 THR A C 1
ATOM 1437 O O . THR A 1 196 ? -18.438 -1.66 -0.818 1 98.44 196 THR A O 1
ATOM 1440 N N . ARG A 1 197 ? -19.156 0.131 -1.921 1 97.31 197 ARG A N 1
ATOM 1441 C CA . ARG A 1 197 ? -19.484 0.866 -0.702 1 97.31 197 ARG A CA 1
ATOM 1442 C C . ARG A 1 197 ? -20.5 0.11 0.139 1 97.31 197 ARG A C 1
ATOM 1444 O O . ARG A 1 197 ? -20.422 0.116 1.369 1 97.31 197 ARG A O 1
ATOM 1451 N N . ALA A 1 198 ? -21.406 -0.567 -0.535 1 97.56 198 ALA A N 1
ATOM 1452 C CA . ALA A 1 198 ? -22.5 -1.266 0.14 1 97.56 198 ALA A CA 1
ATOM 1453 C C . ALA A 1 198 ? -21.984 -2.486 0.896 1 97.56 198 ALA A C 1
ATOM 1455 O O . ALA A 1 198 ? -22.688 -3.031 1.756 1 97.56 198 ALA A O 1
ATOM 1456 N N . LEU A 1 199 ? -20.75 -2.975 0.618 1 97.31 199 LEU A N 1
ATOM 1457 C CA . LEU A 1 199 ? -20.172 -4.117 1.317 1 97.31 199 LEU A CA 1
ATOM 1458 C C . LEU A 1 199 ? -19.891 -3.775 2.777 1 97.31 199 LEU A C 1
ATOM 1460 O O . LEU A 1 199 ? -19.781 -4.672 3.617 1 97.31 199 LEU A O 1
ATOM 1464 N N . GLY A 1 200 ? -19.688 -2.443 3.061 1 96.69 200 GLY A N 1
ATOM 1465 C CA . GLY A 1 200 ? -19.156 -2.076 4.363 1 96.69 200 GLY A CA 1
ATOM 1466 C C . GLY A 1 200 ? -17.672 -2.379 4.508 1 96.69 200 GLY A C 1
ATOM 1467 O O . GLY A 1 200 ? -16.906 -2.238 3.551 1 96.69 200 GLY A O 1
ATOM 1468 N N . HIS A 1 201 ? -17.281 -2.762 5.699 1 96.88 201 HIS A N 1
ATOM 1469 C CA . HIS A 1 201 ? -15.875 -2.982 5.973 1 96.88 201 HIS A CA 1
ATOM 1470 C C . HIS A 1 201 ? -15.406 -4.32 5.41 1 96.88 201 HIS A C 1
ATOM 1472 O O . HIS A 1 201 ? -16.094 -5.332 5.543 1 96.88 201 HIS A O 1
ATOM 1478 N N . VAL A 1 202 ? -14.305 -4.363 4.77 1 98.19 202 VAL A N 1
ATOM 1479 C CA . VAL A 1 202 ? -13.617 -5.551 4.281 1 98.19 202 VAL A CA 1
ATOM 1480 C C . VAL A 1 202 ? -12.234 -5.652 4.926 1 98.19 202 VAL A C 1
ATOM 1482 O O . VAL A 1 202 ? -11.43 -4.719 4.84 1 98.19 202 VAL A O 1
ATOM 1485 N N . ASP A 1 203 ? -11.945 -6.789 5.531 1 98.56 203 ASP A N 1
ATOM 1486 C CA . ASP A 1 203 ? -10.688 -6.953 6.25 1 98.56 203 ASP A CA 1
ATOM 1487 C C . ASP A 1 203 ? -9.523 -7.172 5.281 1 98.56 203 ASP A C 1
ATOM 1489 O O . ASP A 1 203 ? -8.438 -6.613 5.469 1 98.56 203 ASP A O 1
ATOM 1493 N N . VAL A 1 204 ? -9.773 -8.031 4.289 1 98.88 204 VAL A N 1
ATOM 1494 C CA . VAL A 1 204 ? -8.711 -8.398 3.354 1 98.88 204 VAL A CA 1
ATOM 1495 C C . VAL A 1 204 ? -9.25 -8.352 1.925 1 98.88 204 VAL A C 1
ATOM 1497 O O . VAL A 1 204 ? -10.367 -8.797 1.659 1 98.88 204 VAL A O 1
ATOM 1500 N N . VAL A 1 205 ? -8.531 -7.785 1.008 1 98.94 205 VAL A N 1
ATOM 1501 C CA . VAL A 1 205 ? -8.805 -7.867 -0.424 1 98.94 205 VAL A CA 1
ATOM 1502 C C . VAL A 1 205 ? -7.676 -8.633 -1.118 1 98.94 205 VAL A C 1
ATOM 1504 O O . VAL A 1 205 ? -6.5 -8.312 -0.948 1 98.94 205 VAL A O 1
ATOM 1507 N N . LEU A 1 206 ? -7.953 -9.688 -1.779 1 98.88 206 LEU A N 1
ATOM 1508 C CA . LEU A 1 206 ? -7.043 -10.406 -2.662 1 98.88 206 LEU A CA 1
ATOM 1509 C C . LEU A 1 206 ? -7.324 -10.07 -4.125 1 98.88 206 LEU A C 1
ATOM 1511 O O . LEU A 1 206 ? -8.383 -10.406 -4.652 1 98.88 206 LEU A O 1
ATOM 1515 N N . ASP A 1 207 ? -6.398 -9.484 -4.801 1 98.75 207 ASP A N 1
ATOM 1516 C CA . ASP A 1 207 ? -6.645 -8.867 -6.105 1 98.75 207 ASP A CA 1
ATOM 1517 C C . ASP A 1 207 ? -5.844 -9.57 -7.199 1 98.75 207 ASP A C 1
ATOM 1519 O O . ASP A 1 207 ? -4.637 -9.344 -7.332 1 98.75 207 ASP A O 1
ATOM 1523 N N . TYR A 1 208 ? -6.496 -10.289 -8.031 1 96.19 208 TYR A N 1
ATOM 1524 C CA . TYR A 1 208 ? -5.879 -10.93 -9.188 1 96.19 208 TYR A CA 1
ATOM 1525 C C . TYR A 1 208 ? -6.07 -10.094 -10.445 1 96.19 208 TYR A C 1
ATOM 1527 O O . TYR A 1 208 ? -5.594 -10.461 -11.523 1 96.19 208 TYR A O 1
ATOM 1535 N N . VAL A 1 209 ? -6.684 -8.953 -10.383 1 96.12 209 VAL A N 1
ATOM 1536 C CA . VAL A 1 209 ? -7.184 -8.227 -11.547 1 96.12 209 VAL A CA 1
ATOM 1537 C C . VAL A 1 209 ? -6.309 -7.004 -11.805 1 96.12 209 VAL A C 1
ATOM 1539 O O . VAL A 1 209 ? -5.605 -6.938 -12.82 1 96.12 209 VAL A O 1
ATOM 1542 N N . TRP A 1 210 ? -6.293 -6.043 -10.859 1 96.62 210 TRP A N 1
ATOM 1543 C CA . TRP A 1 210 ? -5.594 -4.766 -10.93 1 96.62 210 TRP A CA 1
ATOM 1544 C C . TRP A 1 210 ? -6.23 -3.85 -11.969 1 96.62 210 TRP A C 1
ATOM 1546 O O . TRP A 1 210 ? -7.406 -4.008 -12.312 1 96.62 210 TRP A O 1
ATOM 1556 N N . GLY A 1 211 ? -5.633 -2.707 -12.32 1 96.44 211 GLY A N 1
ATOM 1557 C CA . GLY A 1 211 ? -6.137 -1.815 -13.352 1 96.44 211 GLY A CA 1
ATOM 1558 C C . GLY A 1 211 ? -7.289 -0.949 -12.891 1 96.44 211 GLY A C 1
ATOM 1559 O O . GLY A 1 211 ? -7.414 -0.664 -11.695 1 96.44 211 GLY A O 1
ATOM 1560 N N . ALA A 1 212 ? -8.125 -0.543 -13.828 1 96.56 212 ALA A N 1
ATOM 1561 C CA . ALA A 1 212 ? -9.133 0.483 -13.586 1 96.56 212 ALA A CA 1
ATOM 1562 C C . ALA A 1 212 ? -10.203 -0.018 -12.617 1 96.56 212 ALA A C 1
ATOM 1564 O O . ALA A 1 212 ? -10.664 0.726 -11.75 1 96.56 212 ALA A O 1
ATOM 1565 N N . GLN A 1 213 ? -10.656 -1.278 -12.766 1 96.88 213 GLN A N 1
ATOM 1566 C CA . GLN A 1 213 ? -11.695 -1.816 -11.891 1 96.88 213 GLN A CA 1
ATOM 1567 C C . GLN A 1 213 ? -11.188 -1.967 -10.461 1 96.88 213 GLN A C 1
ATOM 1569 O O . GLN A 1 213 ? -11.922 -1.698 -9.508 1 96.88 213 GLN A O 1
ATOM 1574 N N . ALA A 1 214 ? -9.969 -2.406 -10.344 1 98 214 ALA A N 1
ATOM 1575 C CA . ALA A 1 214 ? -9.359 -2.49 -9.023 1 98 214 ALA A CA 1
ATOM 1576 C C . ALA A 1 214 ? -9.266 -1.112 -8.367 1 98 214 ALA A C 1
ATOM 1578 O O . ALA A 1 214 ? -9.5 -0.971 -7.168 1 98 214 ALA A O 1
ATOM 1579 N N . ALA A 1 215 ? -8.906 -0.076 -9.219 1 97.69 215 ALA A N 1
ATOM 1580 C CA . ALA A 1 215 ? -8.867 1.293 -8.711 1 97.69 215 ALA A CA 1
ATOM 1581 C C . ALA A 1 215 ? -10.227 1.725 -8.172 1 97.69 215 ALA A C 1
ATOM 1583 O O . ALA A 1 215 ? -10.32 2.346 -7.113 1 97.69 215 ALA A O 1
ATOM 1584 N N . THR A 1 216 ? -11.266 1.389 -8.922 1 97.75 216 THR A N 1
ATOM 1585 C CA . THR A 1 216 ? -12.625 1.726 -8.508 1 97.75 216 THR A CA 1
ATOM 1586 C C . THR A 1 216 ? -12.953 1.059 -7.172 1 97.75 216 THR A C 1
ATOM 1588 O O . THR A 1 216 ? -13.508 1.697 -6.273 1 97.75 216 THR A O 1
ATOM 1591 N N . VAL A 1 217 ? -12.602 -0.209 -7.008 1 98.38 217 VAL A N 1
ATOM 1592 C CA . VAL A 1 217 ? -12.844 -0.932 -5.762 1 98.38 217 VAL A CA 1
ATOM 1593 C C . VAL A 1 217 ? -12.062 -0.281 -4.621 1 98.38 217 VAL A C 1
ATOM 1595 O O . VAL A 1 217 ? -12.641 0.046 -3.58 1 98.38 217 VAL A O 1
ATOM 1598 N N . LEU A 1 218 ? -10.789 -0.024 -4.84 1 97.62 218 LEU A N 1
ATOM 1599 C CA . LEU A 1 218 ? -9.914 0.583 -3.838 1 97.62 218 LEU A CA 1
ATOM 1600 C C . LEU A 1 218 ? -10.484 1.916 -3.361 1 97.62 218 LEU A C 1
ATOM 1602 O O . LEU A 1 218 ? -10.555 2.17 -2.158 1 97.62 218 LEU A O 1
ATOM 1606 N N . ASN A 1 219 ? -10.891 2.75 -4.305 1 95.75 219 ASN A N 1
ATOM 1607 C CA . ASN A 1 219 ? -11.367 4.098 -4.012 1 95.75 219 ASN A CA 1
ATOM 1608 C C . ASN A 1 219 ? -12.672 4.074 -3.227 1 95.75 219 ASN A C 1
ATOM 1610 O O . ASN A 1 219 ? -13.031 5.059 -2.576 1 95.75 219 ASN A O 1
ATOM 1614 N N . ASN A 1 220 ? -13.336 2.941 -3.264 1 97 220 ASN A N 1
ATOM 1615 C CA . ASN A 1 220 ? -14.68 2.938 -2.693 1 97 220 ASN A CA 1
ATOM 1616 C C . ASN A 1 220 ? -14.781 1.978 -1.51 1 97 220 ASN A C 1
ATOM 1618 O O . ASN A 1 220 ? -15.875 1.706 -1.02 1 97 220 ASN A O 1
ATOM 1622 N N . LEU A 1 221 ? -13.648 1.332 -1.067 1 97.25 221 LEU A N 1
ATOM 1623 C CA . LEU A 1 221 ? -13.633 0.647 0.22 1 97.25 221 LEU A CA 1
ATOM 1624 C C . LEU A 1 221 ? -13.992 1.606 1.351 1 97.25 221 LEU A C 1
ATOM 1626 O O . LEU A 1 221 ? -13.82 2.82 1.218 1 97.25 221 LEU A O 1
ATOM 1630 N N . GLN A 1 222 ? -14.477 1.126 2.383 1 94.12 222 GLN A N 1
ATOM 1631 C CA . GLN A 1 222 ? -14.969 1.932 3.494 1 94.12 222 GLN A CA 1
ATOM 1632 C C . GLN A 1 222 ? -13.844 2.754 4.117 1 94.12 222 GLN A C 1
ATOM 1634 O O . GLN A 1 222 ? -12.805 2.209 4.484 1 94.12 222 GLN A O 1
ATOM 1639 N N . PRO A 1 223 ? -14 4.047 4.191 1 92.19 223 PRO A N 1
ATOM 1640 C CA . PRO A 1 223 ? -13.023 4.863 4.914 1 92.19 223 PRO A CA 1
ATOM 1641 C C . PRO A 1 223 ? -13.094 4.672 6.426 1 92.19 223 PRO A C 1
ATOM 1643 O O . PRO A 1 223 ? -14.102 4.176 6.941 1 92.19 223 PRO A O 1
ATOM 1646 N N . GLY A 1 224 ? -11.969 5.066 7.09 1 88.31 224 GLY A N 1
ATOM 1647 C CA . GLY A 1 224 ? -11.992 5.055 8.547 1 88.31 224 GLY A CA 1
ATOM 1648 C C . GLY A 1 224 ? -10.898 4.195 9.148 1 88.31 224 GLY A C 1
ATOM 1649 O O . GLY A 1 224 ? -9.945 3.816 8.461 1 88.31 224 GLY A O 1
ATOM 1650 N N . ALA A 1 225 ? -11.016 3.893 10.422 1 84.81 225 ALA A N 1
ATOM 1651 C CA . ALA A 1 225 ? -9.898 3.381 11.211 1 84.81 225 ALA A CA 1
ATOM 1652 C C . ALA A 1 225 ? -9.844 1.856 11.164 1 84.81 225 ALA A C 1
ATOM 1654 O O . ALA A 1 225 ? -8.852 1.249 11.562 1 84.81 225 ALA A O 1
ATOM 1655 N N . ALA A 1 226 ? -10.961 1.237 10.68 1 91.75 226 ALA A N 1
ATOM 1656 C CA . ALA A 1 226 ? -10.898 -0.217 10.562 1 91.75 226 ALA A CA 1
ATOM 1657 C C . ALA A 1 226 ? -9.844 -0.642 9.547 1 91.75 226 ALA A C 1
ATOM 1659 O O . ALA A 1 226 ? -9.727 -0.034 8.484 1 91.75 226 ALA A O 1
ATOM 1660 N N . VAL A 1 227 ? -9.133 -1.66 9.883 1 94.94 227 VAL A N 1
ATOM 1661 C CA . VAL A 1 227 ? -7.957 -2.043 9.109 1 94.94 227 VAL A CA 1
ATOM 1662 C C . VAL A 1 227 ? -8.391 -2.84 7.879 1 94.94 227 VAL A C 1
ATOM 1664 O O . VAL A 1 227 ? -9.156 -3.801 7.992 1 94.94 227 VAL A O 1
ATOM 1667 N N . THR A 1 228 ? -7.996 -2.438 6.73 1 97.75 228 THR A N 1
ATOM 1668 C CA . THR A 1 228 ? -8.133 -3.191 5.488 1 97.75 228 THR A CA 1
ATOM 1669 C C . THR A 1 228 ? -6.762 -3.506 4.895 1 97.75 228 THR A C 1
ATOM 1671 O O . THR A 1 228 ? -5.93 -2.611 4.734 1 97.75 228 THR A O 1
ATOM 1674 N N . GLN A 1 229 ? -6.477 -4.754 4.652 1 98.25 229 GLN A N 1
ATOM 1675 C CA . GLN A 1 229 ? -5.227 -5.176 4.035 1 98.25 229 GLN A CA 1
ATOM 1676 C C . GLN A 1 229 ? -5.453 -5.656 2.602 1 98.25 229 GLN A C 1
ATOM 1678 O O . GLN A 1 229 ? -6.121 -6.668 2.379 1 98.25 229 GLN A O 1
ATOM 1683 N N . TYR A 1 230 ? -4.965 -4.883 1.624 1 98.75 230 TYR A N 1
ATOM 1684 C CA . TYR A 1 230 ? -5.133 -5.129 0.196 1 98.75 230 TYR A CA 1
ATOM 1685 C C . TYR A 1 230 ? -3.879 -5.75 -0.403 1 98.75 230 TYR A C 1
ATOM 1687 O O . TYR A 1 230 ? -2.805 -5.145 -0.372 1 98.75 230 TYR A O 1
ATOM 1695 N N . VAL A 1 231 ? -3.984 -6.934 -1.009 1 98.62 231 VAL A N 1
ATOM 1696 C CA . VAL A 1 231 ? -2.832 -7.633 -1.567 1 98.62 231 VAL A CA 1
ATOM 1697 C C . VAL A 1 231 ? -3.031 -7.84 -3.066 1 98.62 231 VAL A C 1
ATOM 1699 O O . VAL A 1 231 ? -3.959 -8.539 -3.484 1 98.62 231 VAL A O 1
ATOM 1702 N N . ASN A 1 232 ? -2.184 -7.281 -3.867 1 97.56 232 ASN A N 1
ATOM 1703 C CA . ASN A 1 232 ? -2.174 -7.57 -5.297 1 97.56 232 ASN A CA 1
ATOM 1704 C C . ASN A 1 232 ? -1.448 -8.883 -5.598 1 97.56 232 ASN A C 1
ATOM 1706 O O . ASN A 1 232 ? -0.323 -9.094 -5.141 1 97.56 232 ASN A O 1
ATOM 1710 N N . ILE A 1 233 ? -2.033 -9.664 -6.375 1 95.44 233 ILE A N 1
ATOM 1711 C CA . ILE A 1 233 ? -1.472 -10.969 -6.699 1 95.44 233 ILE A CA 1
ATOM 1712 C C . ILE A 1 233 ? -1.239 -11.07 -8.203 1 95.44 233 ILE A C 1
ATOM 1714 O O . ILE A 1 233 ? -0.295 -11.727 -8.648 1 95.44 233 ILE A O 1
ATOM 1718 N N . GLY A 1 234 ? -2.119 -10.414 -8.969 1 91.75 234 GLY A N 1
ATOM 1719 C CA . GLY A 1 234 ? -1.984 -10.539 -10.414 1 91.75 234 GLY A CA 1
ATOM 1720 C C . GLY A 1 234 ? -2.57 -9.367 -11.172 1 91.75 234 GLY A C 1
ATOM 1721 O O . GLY A 1 234 ? -2.947 -8.359 -10.578 1 91.75 234 GLY A O 1
ATOM 1722 N N . THR A 1 235 ? -2.59 -9.508 -12.531 1 92 235 THR A N 1
ATOM 1723 C CA . THR A 1 235 ? -3.062 -8.469 -13.438 1 92 235 THR A CA 1
ATOM 1724 C C . THR A 1 235 ? -3.912 -9.078 -14.555 1 92 235 THR A C 1
ATOM 1726 O O . THR A 1 235 ? -3.699 -8.781 -15.734 1 92 235 THR A O 1
ATOM 1729 N N . THR A 1 236 ? -4.879 -9.797 -14.188 1 88.69 236 THR A N 1
ATOM 1730 C CA . THR A 1 236 ? -5.664 -10.508 -15.188 1 88.69 236 THR A CA 1
ATOM 1731 C C . THR A 1 236 ? -6.391 -9.531 -16.109 1 88.69 236 THR A C 1
ATOM 1733 O O . THR A 1 236 ? -6.797 -9.898 -17.219 1 88.69 236 THR A O 1
ATOM 1736 N N . ALA A 1 237 ? -6.547 -8.281 -15.688 1 88.25 237 ALA A N 1
ATOM 1737 C CA . ALA A 1 237 ? -7.133 -7.258 -16.547 1 88.25 237 ALA A CA 1
ATOM 1738 C C . ALA A 1 237 ? -6.145 -6.809 -17.625 1 88.25 237 ALA A C 1
ATOM 1740 O O . ALA A 1 237 ? -6.504 -6.047 -18.531 1 88.25 237 ALA A O 1
ATOM 1741 N N . GLN A 1 238 ? -4.93 -7.246 -17.469 1 86.31 238 GLN A N 1
ATOM 1742 C CA . GLN A 1 238 ? -3.867 -6.934 -18.422 1 86.31 238 GLN A CA 1
ATOM 1743 C C . GLN A 1 238 ? -3.496 -5.457 -18.375 1 86.31 238 GLN A C 1
ATOM 1745 O O . GLN A 1 238 ? -3.188 -4.852 -19.391 1 86.31 238 GLN A O 1
ATOM 1750 N N . GLU A 1 239 ? -3.709 -4.875 -17.281 1 91.38 239 GLU A N 1
ATOM 1751 C CA . GLU A 1 239 ? -3.229 -3.535 -16.969 1 91.38 239 GLU A CA 1
ATOM 1752 C C . GLU A 1 239 ? -2.141 -3.576 -15.898 1 91.38 239 GLU A C 1
ATOM 1754 O O . GLU A 1 239 ? -2.389 -3.996 -14.773 1 91.38 239 GLU A O 1
ATOM 1759 N N . GLU A 1 240 ? -1.074 -3.061 -16.219 1 91.19 240 GLU A N 1
ATOM 1760 C CA . GLU A 1 240 ? 0.085 -3.197 -15.344 1 91.19 240 GLU A CA 1
ATOM 1761 C C . GLU A 1 240 ? 0.09 -2.121 -14.266 1 91.19 240 GLU A C 1
ATOM 1763 O O . GLU A 1 240 ? 0.811 -2.236 -13.273 1 91.19 240 GLU A O 1
ATOM 1768 N N . THR A 1 241 ? -0.656 -1.06 -14.57 1 95.56 241 THR A N 1
ATOM 1769 C CA . THR A 1 241 ? -0.681 0.03 -13.602 1 95.56 241 THR A CA 1
ATOM 1770 C C . THR A 1 241 ? -2.115 0.375 -13.211 1 95.56 241 THR A C 1
ATOM 1772 O O . THR A 1 241 ? -3.059 0.031 -13.93 1 95.56 241 THR A O 1
ATOM 1775 N N . LEU A 1 242 ? -2.217 0.854 -12.078 1 96.38 242 LEU A N 1
ATOM 1776 C CA . LEU A 1 242 ? -3.457 1.423 -11.562 1 96.38 242 LEU A CA 1
ATOM 1777 C C . LEU A 1 242 ? -3.23 2.84 -11.047 1 96.38 242 LEU A C 1
ATOM 1779 O O . LEU A 1 242 ? -2.213 3.119 -10.414 1 96.38 242 LEU A O 1
ATOM 1783 N N . ALA A 1 243 ? -4.141 3.783 -11.414 1 96.75 243 ALA A N 1
ATOM 1784 C CA . ALA A 1 243 ? -4.059 5.141 -10.875 1 96.75 243 ALA A CA 1
ATOM 1785 C C . ALA A 1 243 ? -4.434 5.168 -9.398 1 96.75 243 ALA A C 1
ATOM 1787 O O . ALA A 1 243 ? -5.617 5.156 -9.055 1 96.75 243 ALA A O 1
ATOM 1788 N N . LEU A 1 244 ? -3.484 5.211 -8.531 1 96.62 244 LEU A N 1
ATOM 1789 C CA . LEU A 1 244 ? -3.719 5.168 -7.09 1 96.62 244 LEU A CA 1
ATOM 1790 C C . LEU A 1 244 ? -3.902 6.57 -6.527 1 96.62 244 LEU A C 1
ATOM 1792 O O . LEU A 1 244 ? -2.99 7.398 -6.602 1 96.62 244 LEU A O 1
ATOM 1796 N N . SER A 1 245 ? -5.012 6.863 -5.984 1 94.94 245 SER A N 1
ATOM 1797 C CA . SER A 1 245 ? -5.324 8.156 -5.391 1 94.94 245 SER A CA 1
ATOM 1798 C C . SER A 1 245 ? -4.676 8.305 -4.016 1 94.94 245 SER A C 1
ATOM 1800 O O . SER A 1 245 ? -4.812 7.426 -3.162 1 94.94 245 SER A O 1
ATOM 1802 N N . ALA A 1 246 ? -4.016 9.453 -3.785 1 93.25 246 ALA A N 1
ATOM 1803 C CA . ALA A 1 246 ? -3.467 9.766 -2.469 1 93.25 246 ALA A CA 1
ATOM 1804 C C . ALA A 1 246 ? -4.57 9.859 -1.421 1 93.25 246 ALA A C 1
ATOM 1806 O O . ALA A 1 246 ? -4.398 9.414 -0.286 1 93.25 246 ALA A O 1
ATOM 1807 N N . GLN A 1 247 ? -5.652 10.406 -1.794 1 89.94 247 GLN A N 1
ATOM 1808 C CA . GLN A 1 247 ? -6.789 10.562 -0.893 1 89.94 247 GLN A CA 1
ATOM 1809 C C . GLN A 1 247 ? -7.289 9.203 -0.401 1 89.94 247 GLN A C 1
ATOM 1811 O O . GLN A 1 247 ? -7.672 9.062 0.762 1 89.94 247 GLN A O 1
ATOM 1816 N N . THR A 1 248 ? -7.297 8.188 -1.274 1 93.12 248 THR A N 1
ATOM 1817 C CA . THR A 1 248 ? -7.723 6.84 -0.898 1 93.12 248 THR A CA 1
ATOM 1818 C C . THR A 1 248 ? -6.836 6.285 0.213 1 93.12 248 THR A C 1
ATOM 1820 O O . THR A 1 248 ? -7.336 5.75 1.204 1 93.12 248 THR A O 1
ATOM 1823 N N . LEU A 1 249 ? -5.543 6.465 0.115 1 93.94 249 LEU A N 1
ATOM 1824 C CA . LEU A 1 249 ? -4.609 5.961 1.111 1 93.94 249 LEU A CA 1
ATOM 1825 C C . LEU A 1 249 ? -4.766 6.703 2.434 1 93.94 249 LEU A C 1
ATOM 1827 O O . LEU A 1 249 ? -4.695 6.094 3.504 1 93.94 249 LEU A O 1
ATOM 1831 N N . ARG A 1 250 ? -5.008 7.957 2.363 1 91.5 250 ARG A N 1
ATOM 1832 C CA . ARG A 1 250 ? -4.977 8.789 3.561 1 91.5 250 ARG A CA 1
ATOM 1833 C C . ARG A 1 250 ? -6.316 8.75 4.289 1 91.5 250 ARG A C 1
ATOM 1835 O O . ARG A 1 250 ? -6.398 9.078 5.473 1 91.5 250 ARG A O 1
ATOM 1842 N N . SER A 1 251 ? -7.387 8.406 3.58 1 90.56 251 SER A N 1
ATOM 1843 C CA . SER A 1 251 ? -8.719 8.414 4.18 1 90.56 251 SER A CA 1
ATOM 1844 C C . SER A 1 251 ? -9.055 7.055 4.789 1 90.56 251 SER A C 1
ATOM 1846 O O . SER A 1 251 ? -10.117 6.887 5.398 1 90.56 251 SER A O 1
ATOM 1848 N N . LYS A 1 252 ? -8.195 6.074 4.586 1 93.12 252 LYS A N 1
ATOM 1849 C CA . LYS A 1 252 ? -8.461 4.703 5.016 1 93.12 252 LYS A CA 1
ATOM 1850 C C . LYS A 1 252 ? -7.297 4.137 5.82 1 93.12 252 LYS A C 1
ATOM 1852 O O . LYS A 1 252 ? -6.137 4.418 5.52 1 93.12 252 LYS A O 1
ATOM 1857 N N . ASN A 1 253 ? -7.613 3.375 6.844 1 94.62 253 ASN A N 1
ATOM 1858 C CA . ASN A 1 253 ? -6.594 2.539 7.469 1 94.62 253 ASN A CA 1
ATOM 1859 C C . ASN A 1 253 ? -6.281 1.31 6.621 1 94.62 253 ASN A C 1
ATOM 1861 O O . ASN A 1 253 ? -6.582 0.183 7.016 1 94.62 253 ASN A O 1
ATOM 1865 N N . LEU A 1 254 ? -5.66 1.556 5.477 1 95.81 254 LEU A N 1
ATOM 1866 C CA . LEU A 1 254 ? -5.418 0.6 4.402 1 95.81 254 LEU A CA 1
ATOM 1867 C C . LEU A 1 254 ? -3.922 0.366 4.215 1 95.81 254 LEU A C 1
ATOM 1869 O O . LEU A 1 254 ? -3.131 1.312 4.25 1 95.81 254 LEU A O 1
ATOM 1873 N N . THR A 1 255 ? -3.535 -0.855 4.102 1 97.12 255 THR A N 1
ATOM 1874 C CA . THR A 1 255 ? -2.209 -1.197 3.605 1 97.12 255 THR A CA 1
ATOM 1875 C C . THR A 1 255 ? -2.303 -1.933 2.271 1 97.12 255 THR A C 1
ATOM 1877 O O . THR A 1 255 ? -3.17 -2.791 2.092 1 97.12 255 THR A O 1
ATOM 1880 N N . LEU A 1 256 ? -1.537 -1.492 1.382 1 98.12 256 LEU A N 1
ATOM 1881 C CA . LEU A 1 256 ? -1.446 -2.096 0.057 1 98.12 256 LEU A CA 1
ATOM 1882 C C . LEU A 1 256 ? -0.112 -2.812 -0.123 1 98.12 256 LEU A C 1
ATOM 1884 O O . LEU A 1 256 ? 0.946 -2.244 0.161 1 98.12 256 LEU A O 1
ATOM 1888 N N . SER A 1 257 ? -0.12 -4.059 -0.559 1 97.69 257 SER A N 1
ATOM 1889 C CA . SER A 1 257 ? 1.082 -4.852 -0.795 1 97.69 257 SER A CA 1
ATOM 1890 C C . SER A 1 257 ? 0.905 -5.781 -1.992 1 97.69 257 SER A C 1
ATOM 1892 O O . SER A 1 257 ? -0.147 -5.781 -2.635 1 97.69 257 SER A O 1
ATOM 1894 N N . GLY A 1 258 ? 1.936 -6.441 -2.363 1 96.19 258 GLY A N 1
ATOM 1895 C CA . GLY A 1 258 ? 1.92 -7.48 -3.381 1 96.19 258 GLY A CA 1
ATOM 1896 C C . GLY A 1 258 ? 2.367 -8.836 -2.859 1 96.19 258 GLY A C 1
ATOM 1897 O O . GLY A 1 258 ? 3.031 -8.914 -1.822 1 96.19 258 GLY A O 1
ATOM 1898 N N . ALA A 1 259 ? 1.968 -9.789 -3.561 1 93.31 259 ALA A N 1
ATOM 1899 C CA . ALA A 1 259 ? 2.4 -11.133 -3.188 1 93.31 259 ALA A CA 1
ATOM 1900 C C . ALA A 1 259 ? 2.916 -11.906 -4.398 1 93.31 259 ALA A C 1
ATOM 1902 O O . ALA A 1 259 ? 2.145 -12.25 -5.301 1 93.31 259 ALA A O 1
ATOM 1903 N N . ALA A 1 260 ? 4.102 -12.195 -4.508 1 86.75 260 ALA A N 1
ATOM 1904 C CA . ALA A 1 260 ? 4.84 -13.023 -5.453 1 86.75 260 ALA A CA 1
ATOM 1905 C C . ALA A 1 260 ? 6.25 -13.312 -4.945 1 86.75 260 ALA A C 1
ATOM 1907 O O . ALA A 1 260 ? 6.684 -12.75 -3.938 1 86.75 260 ALA A O 1
ATOM 1908 N N . PRO A 1 261 ? 6.879 -14.195 -5.766 1 77 261 PRO A N 1
ATOM 1909 C CA . PRO A 1 261 ? 8.258 -14.438 -5.352 1 77 261 PRO A CA 1
ATOM 1910 C C . PRO A 1 261 ? 9.109 -13.172 -5.355 1 77 261 PRO A C 1
ATOM 1912 O O . PRO A 1 261 ? 9.125 -12.438 -6.348 1 77 261 PRO A O 1
ATOM 1915 N N . GLY A 1 262 ? 9.438 -12.492 -4.426 1 76.31 262 GLY A N 1
ATOM 1916 C CA . GLY A 1 262 ? 10.18 -11.258 -4.219 1 76.31 262 GLY A CA 1
ATOM 1917 C C . GLY A 1 262 ? 9.672 -10.445 -3.041 1 76.31 262 GLY A C 1
ATOM 1918 O O . GLY A 1 262 ? 10.391 -9.602 -2.498 1 76.31 262 GLY A O 1
ATOM 1919 N N . SER A 1 263 ? 8.414 -10.766 -2.795 1 84.06 263 SER A N 1
ATOM 1920 C CA . SER A 1 263 ? 7.785 -9.961 -1.746 1 84.06 263 SER A CA 1
ATOM 1921 C C . SER A 1 263 ? 7.852 -10.672 -0.397 1 84.06 263 SER A C 1
ATOM 1923 O O . SER A 1 263 ? 7.383 -10.141 0.612 1 84.06 263 SER A O 1
ATOM 1925 N N . TYR A 1 264 ? 8.398 -11.914 -0.39 1 83.06 264 TYR A N 1
ATOM 1926 C CA . TYR A 1 264 ? 8.625 -12.664 0.841 1 83.06 264 TYR A CA 1
ATOM 1927 C C . TYR A 1 264 ? 9.859 -13.547 0.723 1 83.06 264 TYR A C 1
ATOM 1929 O O . TYR A 1 264 ? 10.383 -13.75 -0.375 1 83.06 264 TYR A O 1
ATOM 1937 N N . THR A 1 265 ? 10.305 -14.062 1.766 1 79.25 265 THR A N 1
ATOM 1938 C CA . THR A 1 265 ? 11.539 -14.836 1.761 1 79.25 265 THR A CA 1
ATOM 1939 C C . THR A 1 265 ? 11.297 -16.266 1.27 1 79.25 265 THR A C 1
ATOM 1941 O O . THR A 1 265 ? 10.188 -16.781 1.414 1 79.25 265 THR A O 1
ATOM 1944 N N . LEU A 1 266 ? 12.289 -16.844 0.676 1 77.69 266 LEU A N 1
ATOM 1945 C CA . LEU A 1 266 ? 12.234 -18.25 0.273 1 77.69 266 LEU A CA 1
ATOM 1946 C C . LEU A 1 266 ? 11.977 -19.141 1.477 1 77.69 266 LEU A C 1
ATOM 1948 O O . LEU A 1 266 ? 11.266 -20.141 1.366 1 77.69 266 LEU A O 1
ATOM 1952 N N . ALA A 1 267 ? 12.562 -18.75 2.547 1 82.31 267 ALA A N 1
ATOM 1953 C CA . ALA A 1 267 ? 12.367 -19.516 3.773 1 82.31 267 ALA A CA 1
ATOM 1954 C C . ALA A 1 267 ? 10.906 -19.516 4.199 1 82.31 267 ALA A C 1
ATOM 1956 O O . ALA A 1 267 ? 10.359 -20.547 4.582 1 82.31 267 ALA A O 1
ATOM 1957 N N . ALA A 1 268 ? 10.273 -18.391 4.074 1 85.44 268 ALA A N 1
ATOM 1958 C CA . ALA A 1 268 ? 8.859 -18.281 4.426 1 85.44 268 ALA A CA 1
ATOM 1959 C C . ALA A 1 268 ? 8 -19.141 3.506 1 85.44 268 ALA A C 1
ATOM 1961 O O . ALA A 1 268 ? 7.086 -19.828 3.965 1 85.44 268 ALA A O 1
ATOM 1962 N N . ALA A 1 269 ? 8.336 -19.109 2.258 1 86.62 269 ALA A N 1
ATOM 1963 C CA . ALA A 1 269 ? 7.605 -19.922 1.291 1 86.62 269 ALA A CA 1
ATOM 1964 C C . ALA A 1 269 ? 7.824 -21.406 1.549 1 86.62 269 ALA A C 1
ATOM 1966 O O . ALA A 1 269 ? 6.879 -22.203 1.479 1 86.62 269 ALA A O 1
ATOM 1967 N N . GLY A 1 270 ? 9.078 -21.781 1.827 1 88 270 GLY A N 1
ATOM 1968 C CA . GLY A 1 270 ? 9.406 -23.172 2.074 1 88 270 GLY A CA 1
ATOM 1969 C C . GLY A 1 270 ? 8.664 -23.766 3.258 1 88 270 GLY A C 1
ATOM 1970 O O . GLY A 1 270 ? 8.227 -24.922 3.209 1 88 270 GLY A O 1
ATOM 1971 N N . LYS A 1 271 ? 8.492 -22.922 4.266 1 91.56 271 LYS A N 1
ATOM 1972 C CA . LYS A 1 271 ? 7.805 -23.375 5.477 1 91.56 271 LYS A CA 1
ATOM 1973 C C . LYS A 1 271 ? 6.34 -23.688 5.184 1 91.56 271 LYS A C 1
ATOM 1975 O O . LYS A 1 271 ? 5.77 -24.609 5.789 1 91.56 271 LYS A O 1
ATOM 1980 N N . GLU A 1 272 ? 5.758 -23.031 4.191 1 95.19 272 GLU A N 1
ATOM 1981 C CA . GLU A 1 272 ? 4.328 -23.156 3.916 1 95.19 272 GLU A CA 1
ATOM 1982 C C . GLU A 1 272 ? 4.062 -24.188 2.826 1 95.19 272 GLU A C 1
ATOM 1984 O O . GLU A 1 272 ? 2.928 -24.641 2.652 1 95.19 272 GLU A O 1
ATOM 1989 N N . LEU A 1 273 ? 5.07 -24.594 2.094 1 95.06 273 LEU A N 1
ATOM 1990 C CA . LEU A 1 273 ? 4.914 -25.375 0.862 1 95.06 273 LEU A CA 1
ATOM 1991 C C . LEU A 1 273 ? 4.234 -26.703 1.135 1 95.06 273 LEU A C 1
ATOM 1993 O O . LEU A 1 273 ? 3.344 -27.109 0.387 1 95.06 273 LEU A O 1
ATOM 1997 N N . PRO A 1 274 ? 4.562 -27.453 2.262 1 96.44 274 PRO A N 1
ATOM 1998 C CA . PRO A 1 274 ? 3.873 -28.719 2.508 1 96.44 274 PRO A CA 1
ATOM 1999 C C . PRO A 1 274 ? 2.365 -28.547 2.68 1 96.44 274 PRO A C 1
ATOM 2001 O O . PRO A 1 274 ? 1.585 -29.328 2.137 1 96.44 274 PRO A O 1
ATOM 2004 N N . ALA A 1 275 ? 1.974 -27.516 3.396 1 97 275 ALA A N 1
ATOM 2005 C CA . ALA A 1 275 ? 0.549 -27.266 3.602 1 97 275 ALA A CA 1
ATOM 2006 C C . ALA A 1 275 ? -0.126 -26.844 2.297 1 97 275 ALA A C 1
ATOM 2008 O O . ALA A 1 275 ? -1.269 -27.234 2.033 1 97 275 ALA A O 1
ATOM 2009 N N . ILE A 1 276 ? 0.551 -26.094 1.519 1 97.12 276 ILE A N 1
ATOM 2010 C CA . ILE A 1 276 ? 0.061 -25.656 0.217 1 97.12 276 ILE A CA 1
ATOM 2011 C C . ILE A 1 276 ? -0.18 -26.859 -0.68 1 97.12 276 ILE A C 1
ATOM 2013 O O . ILE A 1 276 ? -1.244 -26.984 -1.291 1 97.12 276 ILE A O 1
ATOM 2017 N N . VAL A 1 277 ? 0.763 -27.75 -0.72 1 97.44 277 VAL A N 1
ATOM 2018 C CA . VAL A 1 277 ? 0.688 -28.938 -1.562 1 97.44 277 VAL A CA 1
ATOM 2019 C C . VAL A 1 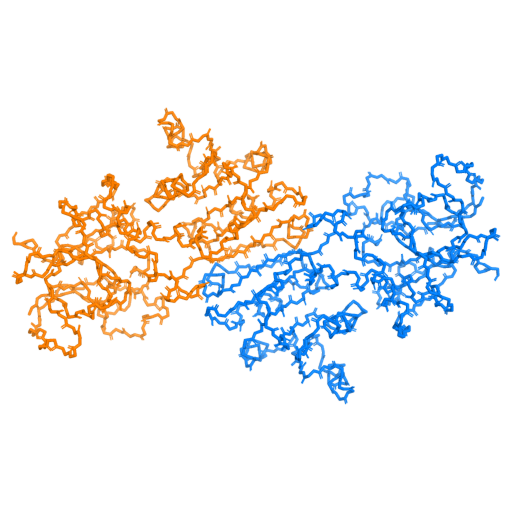277 ? -0.418 -29.859 -1.056 1 97.44 277 VAL A C 1
ATOM 2021 O O . VAL A 1 277 ? -1.18 -30.422 -1.849 1 97.44 277 VAL A O 1
ATOM 2024 N N . ALA A 1 278 ? -0.506 -30.016 0.246 1 97.44 278 ALA A N 1
ATOM 2025 C CA . ALA A 1 278 ? -1.572 -30.828 0.827 1 97.44 278 ALA A CA 1
ATOM 2026 C C . ALA A 1 278 ? -2.945 -30.297 0.435 1 97.44 278 ALA A C 1
ATOM 2028 O O . ALA A 1 278 ? -3.844 -31.062 0.085 1 97.44 278 ALA A O 1
ATOM 2029 N N . MET A 1 279 ? -3.076 -29.047 0.425 1 97.62 279 MET A N 1
ATOM 2030 C CA . MET A 1 279 ? -4.355 -28.453 0.042 1 97.62 279 MET A CA 1
ATOM 2031 C C . MET A 1 279 ? -4.625 -28.656 -1.445 1 97.62 279 MET A C 1
ATOM 2033 O O . MET A 1 279 ? -5.727 -29.031 -1.835 1 97.62 279 MET A O 1
ATOM 2037 N N . ALA A 1 280 ? -3.643 -28.359 -2.238 1 97.56 280 ALA A N 1
ATOM 2038 C CA . ALA A 1 280 ? -3.805 -28.562 -3.676 1 97.56 280 ALA A CA 1
ATOM 2039 C C . ALA A 1 280 ? -4.242 -29.984 -3.977 1 97.56 280 ALA A C 1
ATOM 2041 O O . ALA A 1 280 ? -5.074 -30.219 -4.859 1 97.56 280 ALA A O 1
ATOM 2042 N N . ALA A 1 281 ? -3.711 -30.938 -3.18 1 97.44 281 ALA A N 1
ATOM 2043 C CA . ALA A 1 281 ? -3.994 -32.344 -3.383 1 97.44 281 ALA A CA 1
ATOM 2044 C C . ALA A 1 281 ? -5.41 -32.688 -2.934 1 97.44 281 ALA A C 1
ATOM 2046 O O . ALA A 1 281 ? -5.984 -33.688 -3.381 1 97.44 281 ALA A O 1
ATOM 2047 N N . SER A 1 282 ? -5.922 -31.906 -2.047 1 96.38 282 SER A N 1
ATOM 2048 C CA . SER A 1 282 ? -7.219 -32.219 -1.456 1 96.38 282 SER A CA 1
ATOM 2049 C C . SER A 1 282 ? -8.359 -31.609 -2.266 1 96.38 282 SER A C 1
ATOM 2051 O O . SER A 1 282 ? -9.516 -31.984 -2.092 1 96.38 282 SER A O 1
ATOM 2053 N N . LEU A 1 283 ? -8.07 -30.672 -3.15 1 95.69 283 LEU A N 1
ATOM 2054 C CA . LEU A 1 283 ? -9.102 -29.984 -3.924 1 95.69 283 LEU A CA 1
ATOM 2055 C C . LEU A 1 283 ? -9.469 -30.797 -5.168 1 95.69 283 LEU A C 1
ATOM 2057 O O . LEU A 1 283 ? -8.641 -31.516 -5.715 1 95.69 283 LEU A O 1
ATOM 2061 N N . PRO A 1 284 ? -10.695 -30.656 -5.594 1 92.94 284 PRO A N 1
ATOM 2062 C CA . PRO A 1 284 ? -11.062 -31.312 -6.848 1 92.94 284 PRO A CA 1
ATOM 2063 C C . PRO A 1 284 ? -10.398 -30.672 -8.062 1 92.94 284 PRO A C 1
ATOM 2065 O O . PRO A 1 284 ? -10.141 -29.453 -8.07 1 92.94 284 PRO A O 1
ATOM 2068 N N . LYS A 1 285 ? -10.109 -31.438 -9.047 1 93.81 285 LYS A N 1
ATOM 2069 C CA . LYS A 1 285 ? -9.594 -30.891 -10.305 1 93.81 285 LYS A CA 1
ATOM 2070 C C . LYS A 1 285 ? -10.578 -29.906 -10.922 1 93.81 285 LYS A C 1
ATOM 2072 O O . LYS A 1 285 ? -11.727 -30.25 -11.211 1 93.81 285 LYS A O 1
ATOM 2077 N N . PRO A 1 286 ? -10.109 -28.781 -11.148 1 91.75 286 PRO A N 1
ATOM 2078 C CA . PRO A 1 286 ? -11.008 -27.828 -11.812 1 91.75 286 PRO A CA 1
ATOM 2079 C C . PRO A 1 286 ? -11.344 -28.234 -13.242 1 91.75 286 PRO A C 1
ATOM 2081 O O . PRO A 1 286 ? -10.531 -28.891 -13.906 1 91.75 286 PRO A O 1
ATOM 2084 N N . ALA A 1 287 ? -12.516 -27.781 -13.727 1 86.06 287 ALA A N 1
ATOM 2085 C CA . ALA A 1 287 ? -13 -28.141 -15.055 1 86.06 287 ALA A CA 1
ATOM 2086 C C . ALA A 1 287 ? -12.141 -27.5 -16.141 1 86.06 287 ALA A C 1
ATOM 2088 O O . ALA A 1 287 ? -12.047 -28.031 -17.25 1 86.06 287 ALA A O 1
ATOM 2089 N N . ASP A 1 288 ? -11.484 -26.484 -15.773 1 88.81 288 ASP A N 1
ATOM 2090 C CA . ASP A 1 288 ? -10.742 -25.734 -16.797 1 88.81 288 ASP A CA 1
ATOM 2091 C C . ASP A 1 288 ? -9.297 -26.219 -16.891 1 88.81 288 ASP A C 1
ATOM 2093 O O . ASP A 1 288 ? -8.5 -25.672 -17.641 1 88.81 288 ASP A O 1
ATOM 2097 N N . VAL A 1 289 ? -8.906 -27.25 -16.188 1 91.88 289 VAL A N 1
ATOM 2098 C CA . VAL A 1 289 ? -7.582 -27.844 -16.297 1 91.88 289 VAL A CA 1
ATOM 2099 C C . VAL A 1 289 ? -7.555 -28.844 -17.453 1 91.88 289 VAL A C 1
ATOM 2101 O O . VAL A 1 289 ? -8.375 -29.75 -17.516 1 91.88 289 VAL A O 1
ATOM 2104 N N . VAL A 1 290 ? -6.605 -28.625 -18.344 1 91.5 290 VAL A N 1
ATOM 2105 C CA . VAL A 1 290 ? -6.531 -29.453 -19.547 1 91.5 290 VAL A CA 1
ATOM 2106 C C . VAL A 1 290 ? -5.125 -30.016 -19.703 1 91.5 290 VAL A C 1
ATOM 2108 O O . VAL A 1 290 ? -4.184 -29.297 -20.031 1 91.5 290 VAL A O 1
ATOM 2111 N N . PRO A 1 291 ? -5.039 -31.312 -19.531 1 94.38 291 PRO A N 1
ATOM 2112 C CA . PRO A 1 291 ? -3.74 -31.969 -19.75 1 94.38 291 PRO A CA 1
ATOM 2113 C C . PRO A 1 291 ? -3.457 -32.25 -21.219 1 94.38 291 PRO A C 1
ATOM 2115 O O . PRO A 1 291 ? -4.371 -32.594 -21.984 1 94.38 291 PRO A O 1
ATOM 2118 N N . TYR A 1 292 ? -2.268 -31.984 -21.672 1 94.69 292 TYR A N 1
ATOM 2119 C CA . TYR A 1 292 ? -1.773 -32.344 -23 1 94.69 292 TYR A CA 1
ATOM 2120 C C . TYR A 1 292 ? -0.416 -33.031 -22.906 1 94.69 292 TYR A C 1
ATOM 2122 O O . TYR A 1 292 ? 0.38 -32.719 -22.016 1 94.69 292 TYR A O 1
ATOM 2130 N N . PRO A 1 293 ? -0.146 -33.938 -23.875 1 96.19 293 PRO A N 1
ATOM 2131 C CA . PRO A 1 293 ? 1.228 -34.438 -23.953 1 96.19 293 PRO A CA 1
ATOM 2132 C C . PRO A 1 293 ? 2.246 -33.344 -24.234 1 96.19 293 PRO A C 1
ATOM 2134 O O . PRO A 1 293 ? 1.967 -32.406 -25 1 96.19 293 PRO A O 1
ATOM 2137 N N . LEU A 1 294 ? 3.357 -33.469 -23.578 1 96.88 294 LEU A N 1
ATOM 2138 C CA . LEU A 1 294 ? 4.426 -32.5 -23.812 1 96.88 294 LEU A CA 1
ATOM 2139 C C . LEU A 1 294 ? 4.754 -32.406 -25.297 1 96.88 294 LEU A C 1
ATOM 2141 O O . LEU A 1 294 ? 5.09 -31.344 -25.812 1 96.88 294 LEU A O 1
ATOM 2145 N N . SER A 1 295 ? 4.586 -33.5 -26.047 1 96 295 SER A N 1
ATOM 2146 C CA . SER A 1 295 ? 4.906 -33.562 -27.469 1 96 295 SER A CA 1
ATOM 2147 C C . SER A 1 295 ? 4.012 -32.625 -28.266 1 96 295 SER A C 1
ATOM 2149 O O . SER A 1 295 ? 4.32 -32.312 -29.422 1 96 295 SER A O 1
ATOM 2151 N N . GLU A 1 296 ? 2.934 -32.188 -27.688 1 95.19 296 GLU A N 1
ATOM 2152 C CA . GLU A 1 296 ? 1.979 -31.359 -28.391 1 95.19 296 GLU A CA 1
ATOM 2153 C C . GLU A 1 296 ? 2.105 -29.891 -27.969 1 95.19 296 GLU A C 1
ATOM 2155 O O . GLU A 1 296 ? 1.29 -29.062 -28.359 1 95.19 296 GLU A O 1
ATOM 2160 N N . VAL A 1 297 ? 3.109 -29.578 -27.188 1 95.62 297 VAL A N 1
ATOM 2161 C CA . VAL A 1 297 ? 3.207 -28.266 -26.547 1 95.62 297 VAL A CA 1
ATOM 2162 C C . VAL A 1 297 ? 3.225 -27.188 -27.625 1 95.62 297 VAL A C 1
ATOM 2164 O O . VAL A 1 297 ? 2.561 -26.156 -27.484 1 95.62 297 VAL A O 1
ATOM 2167 N N . ALA A 1 298 ? 3.893 -27.344 -28.719 1 95.12 298 ALA A N 1
ATOM 2168 C CA . ALA A 1 298 ? 3.969 -26.344 -29.781 1 95.12 298 ALA A CA 1
ATOM 2169 C C . ALA A 1 298 ? 2.6 -26.094 -30.406 1 95.12 298 ALA A C 1
ATOM 2171 O O . ALA A 1 298 ? 2.25 -24.953 -30.719 1 95.12 298 ALA A O 1
ATOM 2172 N N . ARG A 1 299 ? 1.899 -27.109 -30.578 1 93.81 299 ARG A N 1
ATOM 2173 C CA . ARG A 1 299 ? 0.589 -27.062 -31.219 1 93.81 299 ARG A CA 1
ATOM 2174 C C . ARG A 1 299 ? -0.423 -26.344 -30.328 1 93.81 299 ARG A C 1
ATOM 2176 O O . ARG A 1 299 ? -1.228 -25.547 -30.812 1 93.81 299 ARG A O 1
ATOM 2183 N N . VAL A 1 300 ? -0.317 -26.578 -29.062 1 94 300 VAL A N 1
ATOM 2184 C CA . VAL A 1 300 ? -1.404 -26.141 -28.188 1 94 300 VAL A CA 1
ATOM 2185 C C . VAL A 1 300 ? -1.068 -24.781 -27.578 1 94 300 VAL A C 1
ATOM 2187 O O . VAL A 1 300 ? -1.957 -24.078 -27.109 1 94 300 VAL A O 1
ATOM 2190 N N . TRP A 1 301 ? 0.09 -24.328 -27.594 1 94.12 301 TRP A N 1
ATOM 2191 C CA . TRP A 1 301 ? 0.618 -23.219 -26.812 1 94.12 301 TRP A CA 1
ATOM 2192 C C . TRP A 1 301 ? -0.153 -21.938 -27.109 1 94.12 301 TRP A C 1
ATOM 2194 O O . TRP A 1 301 ? -0.511 -21.203 -26.188 1 94.12 301 TRP A O 1
ATOM 2204 N N . ASP A 1 302 ? -0.521 -21.688 -28.297 1 89.56 302 ASP A N 1
ATOM 2205 C CA . ASP A 1 302 ? -1.097 -20.406 -28.688 1 89.56 302 ASP A CA 1
ATOM 2206 C C . ASP A 1 302 ? -2.59 -20.547 -28.969 1 89.56 302 ASP A C 1
ATOM 2208 O O . ASP A 1 302 ? -3.195 -19.641 -29.562 1 89.56 302 ASP A O 1
ATOM 2212 N N . THR A 1 303 ? -3.135 -21.641 -28.625 1 88.12 303 THR A N 1
ATOM 2213 C CA . THR A 1 303 ? -4.562 -21.828 -28.859 1 88.12 303 THR A CA 1
ATOM 2214 C C . THR A 1 303 ? -5.391 -21.031 -27.844 1 88.12 303 THR A C 1
ATOM 2216 O O . THR A 1 303 ? -4.891 -20.672 -26.781 1 88.12 303 THR A O 1
ATOM 2219 N N . ASP A 1 304 ? -6.648 -20.781 -28.219 1 85.06 304 ASP A N 1
ATOM 2220 C CA . ASP A 1 304 ? -7.598 -20.125 -27.328 1 85.06 304 ASP A CA 1
ATOM 2221 C C . ASP A 1 304 ? -7.793 -20.938 -26.031 1 85.06 304 ASP A C 1
ATOM 2223 O O . ASP A 1 304 ? -7.93 -20.359 -24.953 1 85.06 304 ASP A O 1
ATOM 2227 N N . GLU A 1 305 ? -7.719 -22.219 -26.203 1 82 305 GLU A N 1
ATOM 2228 C CA . GLU A 1 305 ? -7.875 -23.094 -25.047 1 82 305 GLU A CA 1
ATOM 2229 C C . GLU A 1 305 ? -6.742 -22.891 -24.047 1 82 305 GLU A C 1
ATOM 2231 O O . GLU A 1 305 ? -6.988 -22.766 -22.844 1 82 305 GLU A O 1
ATOM 2236 N N . ALA A 1 306 ? -5.574 -22.828 -24.594 1 78 306 ALA A N 1
ATOM 2237 C CA . ALA A 1 306 ? -4.418 -22.672 -23.719 1 78 306 ALA A CA 1
ATOM 2238 C C . ALA A 1 306 ? -4.414 -21.297 -23.047 1 78 306 ALA A C 1
ATOM 2240 O O . ALA A 1 306 ? -3.873 -21.141 -21.953 1 78 306 ALA A O 1
ATOM 2241 N N . ARG A 1 307 ? -5.094 -20.391 -23.656 1 74.44 307 ARG A N 1
ATOM 2242 C CA . ARG A 1 307 ? -5.145 -19.047 -23.109 1 74.44 307 ARG A CA 1
ATOM 2243 C C . ARG A 1 307 ? -6.234 -18.922 -22.047 1 74.44 307 ARG A C 1
ATOM 2245 O O . ARG A 1 307 ? -6.113 -18.125 -21.109 1 74.44 307 ARG A O 1
ATOM 2252 N N . LYS A 1 308 ? -7.238 -19.672 -22.219 1 76.31 308 LYS A N 1
ATOM 2253 C CA . LYS A 1 308 ? -8.406 -19.5 -21.359 1 76.31 308 LYS A CA 1
ATOM 2254 C C . LYS A 1 308 ? -8.445 -20.547 -20.25 1 76.31 308 LYS A C 1
ATOM 2256 O O . LYS A 1 308 ? -9.109 -20.344 -19.234 1 76.31 308 LYS A O 1
ATOM 2261 N N . LYS A 1 309 ? -7.707 -21.625 -20.516 1 84.81 309 LYS A N 1
ATOM 2262 C CA . LYS A 1 309 ? -7.734 -22.734 -19.562 1 84.81 309 LYS A CA 1
ATOM 2263 C C . LYS A 1 309 ? -6.371 -22.922 -18.891 1 84.81 309 LYS A C 1
ATOM 2265 O O . LYS A 1 309 ? -5.418 -22.203 -19.219 1 84.81 309 LYS A O 1
ATOM 2270 N N . ARG A 1 310 ? -6.371 -23.812 -17.922 1 89.81 310 ARG A N 1
ATOM 2271 C CA . ARG A 1 310 ? -5.137 -24.156 -17.219 1 89.81 310 ARG A CA 1
ATOM 2272 C C . ARG A 1 310 ? -4.473 -25.375 -17.844 1 89.81 310 ARG A C 1
ATOM 2274 O O . ARG A 1 310 ? -4.867 -26.516 -17.562 1 89.81 310 ARG A O 1
ATOM 2281 N N . LEU A 1 311 ? -3.449 -25.078 -18.594 1 93.5 311 LEU A N 1
ATOM 2282 C CA . LEU A 1 311 ? -2.742 -26.125 -19.312 1 93.5 311 LEU A CA 1
ATOM 2283 C C . LEU A 1 311 ? -1.765 -26.859 -18.406 1 93.5 311 LEU A C 1
ATOM 2285 O O . LEU A 1 311 ? -1.069 -26.219 -17.609 1 93.5 311 LEU A O 1
ATOM 2289 N N . VAL A 1 312 ? -1.771 -28.188 -18.438 1 96.38 312 VAL A N 1
ATOM 2290 C CA . VAL A 1 312 ? -0.793 -29.047 -17.781 1 96.38 312 VAL A CA 1
ATOM 2291 C C . VAL A 1 312 ? -0.147 -29.969 -18.812 1 96.38 312 VAL A C 1
ATOM 2293 O O . VAL A 1 312 ? -0.845 -30.641 -19.578 1 96.38 312 VAL A O 1
ATOM 2296 N N . LEU A 1 313 ? 1.151 -29.953 -18.828 1 96.75 313 LEU A N 1
ATOM 2297 C CA . LEU A 1 313 ? 1.865 -30.75 -19.812 1 96.75 313 LEU A CA 1
ATOM 2298 C C . LEU A 1 313 ? 2.344 -32.062 -19.188 1 96.75 313 LEU A C 1
ATOM 2300 O O . LEU A 1 313 ? 2.906 -32.062 -18.094 1 96.75 313 LEU A O 1
ATOM 2304 N N . LEU A 1 314 ? 2.143 -33.156 -19.922 1 97.25 314 LEU A N 1
ATOM 2305 C CA . LEU A 1 314 ? 2.496 -34.5 -19.5 1 97.25 314 LEU A CA 1
ATOM 2306 C C . LEU A 1 314 ? 3.627 -35.062 -20.344 1 97.25 314 LEU A C 1
ATOM 2308 O O . LEU A 1 314 ? 3.41 -35.469 -21.5 1 97.25 314 LEU A O 1
ATOM 2312 N N . PRO A 1 315 ? 4.852 -35.031 -19.891 1 90.44 315 PRO A N 1
ATOM 2313 C CA . PRO A 1 315 ? 5.961 -35.531 -20.703 1 90.44 315 PRO A CA 1
ATOM 2314 C C . PRO A 1 315 ? 5.758 -36.969 -21.172 1 90.44 315 PRO A C 1
ATOM 2316 O O . PRO A 1 315 ? 6.164 -37.344 -22.281 1 90.44 315 PRO A O 1
ATOM 2319 N N . GLU A 1 316 ? 5.555 -38.125 -20.172 1 69.69 316 GLU A N 1
ATOM 2320 C CA . GLU A 1 316 ? 5.484 -39.5 -20.594 1 69.69 316 GLU A CA 1
ATOM 2321 C C . GLU A 1 316 ? 4.086 -39.875 -21.094 1 69.69 316 GLU A C 1
ATOM 2323 O O . GLU A 1 316 ? 3.873 -40.969 -21.641 1 69.69 316 GLU A O 1
ATOM 2328 N N . THR A 1 317 ? 3.121 -39.125 -21.625 1 52.69 317 THR A N 1
ATOM 2329 C CA . THR A 1 317 ? 2.037 -40.062 -21.922 1 52.69 317 THR A CA 1
ATOM 2330 C C . THR A 1 317 ? 2.416 -40.969 -23.078 1 52.69 317 THR A C 1
ATOM 2332 O O . THR A 1 317 ? 2.707 -40.531 -24.188 1 52.69 317 THR A O 1
ATOM 2335 N N . SER A 1 318 ? 3.172 -42.156 -22.641 1 38.78 318 SER A N 1
ATOM 2336 C CA . SER A 1 318 ? 3.17 -43.312 -23.578 1 38.78 318 SER A CA 1
ATOM 2337 C C . SER A 1 318 ? 1.853 -43.375 -24.328 1 38.78 318 SER A C 1
ATOM 2339 O O . SER A 1 318 ? 0.797 -43.031 -23.797 1 38.78 318 SER A O 1
ATOM 2341 N N . MET B 1 1 ? -17.453 39.938 18.844 1 92 1 MET B N 1
ATOM 2342 C CA . MET B 1 1 ? -16.047 39.531 18.719 1 92 1 MET B CA 1
ATOM 2343 C C . MET B 1 1 ? -15.633 39.5 17.25 1 92 1 MET B C 1
ATOM 2345 O O . MET B 1 1 ? -16.484 39.5 16.359 1 92 1 MET B O 1
ATOM 2349 N N . HIS B 1 2 ? -14.383 39.625 17.016 1 95.25 2 HIS B N 1
ATOM 2350 C CA . HIS B 1 2 ? -13.875 39.562 15.648 1 95.25 2 HIS B CA 1
ATOM 2351 C C . HIS B 1 2 ? -13.523 38.125 15.266 1 95.25 2 HIS B C 1
ATOM 2353 O O . HIS B 1 2 ? -13.078 37.344 16.109 1 95.25 2 HIS B O 1
ATOM 2359 N N . TYR B 1 3 ? -13.797 37.781 14.062 1 96.25 3 TYR B N 1
ATOM 2360 C CA . TYR B 1 3 ? -13.516 36.469 13.508 1 96.25 3 TYR B CA 1
ATOM 2361 C C . TYR B 1 3 ? -13.375 36.531 11.992 1 96.25 3 TYR B C 1
ATOM 2363 O O . TYR B 1 3 ? -13.57 37.594 11.391 1 96.25 3 TYR B O 1
ATOM 2371 N N . ALA B 1 4 ? -12.898 35.469 11.375 1 97.31 4 ALA B N 1
ATOM 2372 C CA . ALA B 1 4 ? -12.805 35.406 9.922 1 97.31 4 ALA B CA 1
ATOM 2373 C C . ALA B 1 4 ? -13.469 34.125 9.391 1 97.31 4 ALA B C 1
ATOM 2375 O O . ALA B 1 4 ? -13.375 33.094 10.023 1 97.31 4 ALA B O 1
ATOM 2376 N N . GLN B 1 5 ? -14.164 34.219 8.305 1 97.56 5 GLN B N 1
ATOM 2377 C CA . GLN B 1 5 ? -14.828 33.094 7.641 1 97.56 5 GLN B CA 1
ATOM 2378 C C . GLN B 1 5 ? -14.789 33.25 6.125 1 97.56 5 GLN B C 1
ATOM 2380 O O . GLN B 1 5 ? -14.711 34.375 5.613 1 97.56 5 GLN B O 1
ATOM 2385 N N . VAL B 1 6 ? -14.789 32.094 5.484 1 97.62 6 VAL B N 1
ATOM 2386 C CA . VAL B 1 6 ? -15.078 32.094 4.055 1 97.62 6 VAL B CA 1
ATOM 2387 C C . VAL B 1 6 ? -16.578 32.219 3.832 1 97.62 6 VAL B C 1
ATOM 2389 O O . VAL B 1 6 ? -17.359 31.406 4.324 1 97.62 6 VAL B O 1
ATOM 2392 N N . GLN B 1 7 ? -16.953 33.25 3.053 1 96.38 7 GLN B N 1
ATOM 2393 C CA . GLN B 1 7 ? -18.359 33.469 2.773 1 96.38 7 GLN B CA 1
ATOM 2394 C C . GLN B 1 7 ? -18.844 32.562 1.625 1 96.38 7 GLN B C 1
ATOM 2396 O O . GLN B 1 7 ? -20.016 32.219 1.562 1 96.38 7 GLN B O 1
ATOM 2401 N N . ALA B 1 8 ? -17.938 32.344 0.738 1 95.69 8 ALA B N 1
ATOM 2402 C CA . ALA B 1 8 ? -18.109 31.391 -0.371 1 95.69 8 ALA B CA 1
ATOM 2403 C C . ALA B 1 8 ? -16.828 30.594 -0.61 1 95.69 8 ALA B C 1
ATOM 2405 O O . ALA B 1 8 ? -15.719 31.141 -0.519 1 95.69 8 ALA B O 1
ATOM 2406 N N . PHE B 1 9 ? -17.047 29.328 -0.858 1 94 9 PHE B N 1
ATOM 2407 C CA . PHE B 1 9 ? -15.883 28.5 -1.092 1 94 9 PHE B CA 1
ATOM 2408 C C . PHE B 1 9 ? -15.031 29.062 -2.225 1 94 9 PHE B C 1
ATOM 2410 O O . PHE B 1 9 ? -15.562 29.531 -3.232 1 94 9 PHE B O 1
ATOM 2417 N N . GLY B 1 10 ? -13.781 29 -2.074 1 92.38 10 GLY B N 1
ATOM 2418 C CA . GLY B 1 10 ? -12.852 29.484 -3.086 1 92.38 10 GLY B CA 1
ATOM 2419 C C . GLY B 1 10 ? -12.453 30.938 -2.885 1 92.38 10 GLY B C 1
ATOM 2420 O O . GLY B 1 10 ? -11.516 31.406 -3.527 1 92.38 10 GLY B O 1
ATOM 2421 N N . GLN B 1 11 ? -13.141 31.641 -2.02 1 94.44 11 GLN B N 1
ATOM 2422 C CA . GLN B 1 11 ? -12.797 33 -1.674 1 94.44 11 GLN B CA 1
ATOM 2423 C C . GLN B 1 11 ? -11.984 33.062 -0.383 1 94.44 11 GLN B C 1
ATOM 2425 O O . GLN B 1 11 ? -12.094 32.188 0.462 1 94.44 11 GLN B O 1
ATOM 2430 N N . PRO B 1 12 ? -11.164 34.094 -0.307 1 95.62 12 PRO B N 1
ATOM 2431 C CA . PRO B 1 12 ? -10.438 34.25 0.953 1 95.62 12 PRO B CA 1
ATOM 2432 C C . PRO B 1 12 ? -11.359 34.469 2.15 1 95.62 12 PRO B C 1
ATOM 2434 O O . PRO B 1 12 ? -12.453 35.031 2.002 1 95.62 12 PRO B O 1
ATOM 2437 N N . PRO B 1 13 ? -10.906 33.969 3.305 1 97.19 13 PRO B N 1
ATOM 2438 C CA . PRO B 1 13 ? -11.664 34.344 4.5 1 97.19 13 PRO B CA 1
ATOM 2439 C C . PRO B 1 13 ? -11.789 35.844 4.684 1 97.19 13 PRO B C 1
ATOM 2441 O O . PRO B 1 13 ? -10.844 36.594 4.398 1 97.19 13 PRO B O 1
ATOM 2444 N N . GLN B 1 14 ? -12.953 36.281 5.133 1 97.38 14 GLN B N 1
ATOM 2445 C CA . GLN B 1 14 ? -13.211 37.688 5.406 1 97.38 14 GLN B CA 1
ATOM 2446 C C . GLN B 1 14 ? -13.195 37.969 6.906 1 97.38 14 GLN B C 1
ATOM 2448 O O . GLN B 1 14 ? -13.742 37.188 7.691 1 97.38 14 GLN B O 1
ATOM 2453 N N . TYR B 1 15 ? -12.492 39 7.27 1 96.81 15 TYR B N 1
ATOM 2454 C CA . TYR B 1 15 ? -12.477 39.469 8.648 1 96.81 15 TYR B CA 1
ATOM 2455 C C . TYR B 1 15 ? -13.781 40.188 9 1 96.81 15 TYR B C 1
ATOM 2457 O O . TYR B 1 15 ? -14.148 41.188 8.375 1 96.81 15 TYR B O 1
ATOM 2465 N N . LEU B 1 16 ? -14.422 39.719 9.953 1 96.06 16 LEU B N 1
ATOM 2466 C CA . LEU B 1 16 ? -15.773 40.156 10.273 1 96.06 16 LEU B CA 1
ATOM 2467 C C . LEU B 1 16 ? -15.898 40.469 11.766 1 96.06 16 LEU B C 1
ATOM 2469 O O . LEU B 1 16 ? -14.977 40.219 12.539 1 96.06 16 LEU B O 1
ATOM 2473 N N . GLU B 1 17 ? -16.984 41.156 12.109 1 95 17 GLU B N 1
ATOM 2474 C CA . GLU B 1 17 ? -17.391 41.406 13.484 1 95 17 GLU B CA 1
ATOM 2475 C C . GLU B 1 17 ? -18.766 40.812 13.766 1 95 17 GLU B C 1
ATOM 2477 O O . GLU B 1 17 ? -19.672 40.906 12.93 1 95 17 GLU B O 1
ATOM 2482 N N . GLY B 1 18 ? -18.859 40.125 14.82 1 92.44 18 GLY B N 1
ATOM 2483 C CA . GLY B 1 18 ? -20.125 39.531 15.195 1 92.44 18 GLY B CA 1
ATOM 2484 C C . GLY B 1 18 ? -20.344 39.5 16.703 1 92.44 18 GLY B C 1
ATOM 2485 O O . GLY B 1 18 ? -19.609 40.125 17.453 1 92.44 18 GLY B O 1
ATOM 2486 N N . PRO B 1 19 ? -21.422 38.844 17.031 1 91.88 19 PRO B N 1
ATOM 2487 C CA . PRO B 1 19 ? -21.719 38.781 18.469 1 91.88 19 PRO B CA 1
ATOM 2488 C C . PRO B 1 19 ? -20.672 37.969 19.25 1 91.88 19 PRO B C 1
ATOM 2490 O O . PRO B 1 19 ? -19.938 37.188 18.672 1 91.88 19 PRO B O 1
ATOM 2493 N N . ASP B 1 20 ? -20.688 38.312 20.547 1 91.69 20 ASP B N 1
ATOM 2494 C CA . ASP B 1 20 ? -19.828 37.5 21.422 1 91.69 20 ASP B CA 1
ATOM 2495 C C . ASP B 1 20 ? -20.219 36.031 21.406 1 91.69 20 ASP B C 1
ATOM 2497 O O . ASP B 1 20 ? -21.391 35.719 21.141 1 91.69 20 ASP B O 1
ATOM 2501 N N . LEU B 1 21 ? -19.266 35.156 21.688 1 93.12 21 LEU B N 1
ATOM 2502 C CA . LEU B 1 21 ? -19.547 33.75 21.797 1 93.12 21 LEU B CA 1
ATOM 2503 C C . LEU B 1 21 ? -20.5 33.469 22.953 1 93.12 21 LEU B C 1
ATOM 2505 O O . LEU B 1 21 ? -20.469 34.156 23.969 1 93.12 21 LEU B O 1
ATOM 2509 N N . PRO B 1 22 ? -21.312 32.469 22.75 1 93.69 22 PRO B N 1
ATOM 2510 C CA . PRO B 1 22 ? -22.109 32.062 23.906 1 93.69 22 PRO B CA 1
ATOM 2511 C C . PRO B 1 22 ? -21.25 31.547 25.062 1 93.69 22 PRO B C 1
ATOM 2513 O O . PRO B 1 22 ? -20.078 31.219 24.859 1 93.69 22 PRO B O 1
ATOM 2516 N N . GLU B 1 23 ? -21.828 31.594 26.219 1 95.25 23 GLU B N 1
ATOM 2517 C CA . GLU B 1 23 ? -21.109 31 27.328 1 95.25 23 GLU B CA 1
ATOM 2518 C C . GLU B 1 23 ? -20.766 29.531 27.047 1 95.25 23 GLU B C 1
ATOM 2520 O O . GLU B 1 23 ? -21.562 28.812 26.453 1 95.25 23 GLU B O 1
ATOM 2525 N N . PRO B 1 24 ? -19.531 29.141 27.469 1 95.75 24 PRO B N 1
ATOM 2526 C CA . PRO B 1 24 ? -19.188 27.734 27.266 1 95.75 24 PRO B CA 1
ATOM 2527 C C . PRO B 1 24 ? -20.172 26.766 27.922 1 95.75 24 PRO B C 1
ATOM 2529 O O . PRO B 1 24 ? -20.734 27.094 28.984 1 95.75 24 PRO B O 1
ATOM 2532 N N . THR B 1 25 ? -20.422 25.641 27.312 1 93.44 25 THR B N 1
ATOM 2533 C CA . THR B 1 25 ? -21.328 24.625 27.859 1 93.44 25 THR B CA 1
ATOM 2534 C C . THR B 1 25 ? -20.562 23.344 28.203 1 93.44 25 THR B C 1
ATOM 2536 O O . THR B 1 25 ? -19.484 23.109 27.656 1 93.44 25 THR B O 1
ATOM 2539 N N . GLY B 1 26 ? -21.125 22.594 29.156 1 93.38 26 GLY B N 1
ATOM 2540 C CA . GLY B 1 26 ? -20.562 21.297 29.484 1 93.38 26 GLY B CA 1
ATOM 2541 C C . GLY B 1 26 ? -19.109 21.391 29.953 1 93.38 26 GLY B C 1
ATOM 2542 O O . GLY B 1 26 ? -18.797 22.125 30.891 1 93.38 26 GLY B O 1
ATOM 2543 N N . ASN B 1 27 ? -18.266 20.719 29.172 1 95.38 27 ASN B N 1
ATOM 2544 C CA . ASN B 1 27 ? -16.859 20.625 29.531 1 95.38 27 ASN B CA 1
ATOM 2545 C C . ASN B 1 27 ? -16 21.625 28.75 1 95.38 27 ASN B C 1
ATOM 2547 O O . ASN B 1 27 ? -14.773 21.516 28.734 1 95.38 27 ASN B O 1
ATOM 2551 N N . GLN B 1 28 ? -16.625 22.625 28.219 1 97.06 28 GLN B N 1
ATOM 2552 C CA . GLN B 1 28 ? -15.914 23.625 27.422 1 97.06 28 GLN B CA 1
ATOM 2553 C C . GLN B 1 28 ? -15.328 24.719 28.312 1 97.06 28 GLN B C 1
ATOM 2555 O O . GLN B 1 28 ? -15.852 25 29.391 1 97.06 28 GLN B O 1
ATOM 2560 N N . ILE B 1 29 ? -14.273 25.344 27.875 1 97.38 29 ILE B N 1
ATOM 2561 C CA . ILE B 1 29 ? -13.719 26.562 28.453 1 97.38 29 ILE B CA 1
ATOM 2562 C C . ILE B 1 29 ? -13.5 27.594 27.359 1 97.38 29 ILE B C 1
ATOM 2564 O O . ILE B 1 29 ? -13.25 27.25 26.203 1 97.38 29 ILE B O 1
ATOM 2568 N N . ARG B 1 30 ? -13.695 28.828 27.703 1 97.19 30 ARG B N 1
ATOM 2569 C CA . ARG B 1 30 ? -13.422 29.922 26.766 1 97.19 30 ARG B CA 1
ATOM 2570 C C . ARG B 1 30 ? -11.945 30.297 26.766 1 97.19 30 ARG B C 1
ATOM 2572 O O . ARG B 1 30 ? -11.359 30.547 27.828 1 97.19 30 ARG B O 1
ATOM 2579 N N . LEU B 1 31 ? -11.383 30.281 25.625 1 97.75 31 LEU B N 1
ATOM 2580 C CA . LEU B 1 31 ? -9.977 30.609 25.469 1 97.75 31 LEU B CA 1
ATOM 2581 C C . LEU B 1 31 ? -9.797 31.781 24.516 1 97.75 31 LEU B C 1
ATOM 2583 O O . LEU B 1 31 ? -10.578 31.953 23.578 1 97.75 31 LEU B O 1
ATOM 2587 N N . LYS B 1 32 ? -8.836 32.625 24.812 1 97.69 32 LYS B N 1
ATOM 2588 C CA . LYS B 1 32 ? -8.398 33.594 23.844 1 97.69 32 LYS B CA 1
ATOM 2589 C C . LYS B 1 32 ? -7.422 33 22.828 1 97.69 32 LYS B C 1
ATOM 2591 O O . LYS B 1 32 ? -6.383 32.469 23.219 1 97.69 32 LYS B O 1
ATOM 2596 N N . VAL B 1 33 ? -7.727 33.094 21.562 1 98.19 33 VAL B N 1
ATOM 2597 C CA . VAL B 1 33 ? -6.883 32.5 20.531 1 98.19 33 VAL B CA 1
ATOM 2598 C C . VAL B 1 33 ? -5.641 33.375 20.312 1 98.19 33 VAL B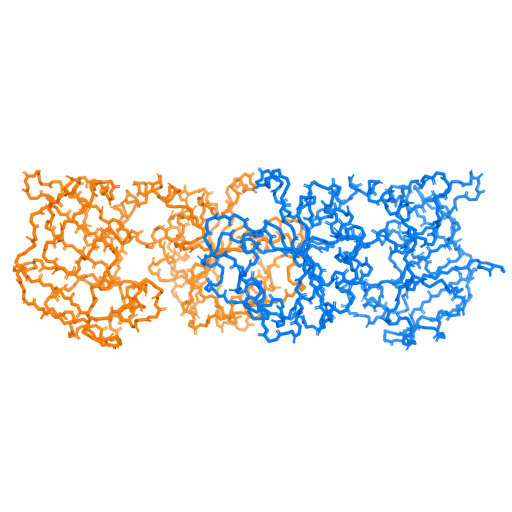 C 1
ATOM 2600 O O . VAL B 1 33 ? -5.742 34.594 20.141 1 98.19 33 VAL B O 1
ATOM 2603 N N . LEU B 1 34 ? -4.512 32.75 20.375 1 97.75 34 LEU B N 1
ATOM 2604 C CA . LEU B 1 34 ? -3.25 33.438 20.219 1 97.75 34 LEU B CA 1
ATOM 2605 C C . LEU B 1 34 ? -2.738 33.312 18.781 1 97.75 34 LEU B C 1
ATOM 2607 O O . LEU B 1 34 ? -2.209 34.281 18.219 1 97.75 34 LEU B O 1
ATOM 2611 N N . ALA B 1 35 ? -2.84 32.156 18.234 1 97.94 35 ALA B N 1
ATOM 2612 C CA . ALA B 1 35 ? -2.295 31.844 16.906 1 97.94 35 ALA B CA 1
ATOM 2613 C C . ALA B 1 35 ? -3.059 30.703 16.266 1 97.94 35 ALA B C 1
ATOM 2615 O O . ALA B 1 35 ? -3.408 29.719 16.922 1 97.94 35 ALA B O 1
ATOM 2616 N N . SER B 1 36 ? -3.383 30.797 15.016 1 96.94 36 SER B N 1
ATOM 2617 C CA . SER B 1 36 ? -4.047 29.766 14.234 1 96.94 36 SER B CA 1
ATOM 2618 C C . SER B 1 36 ? -3.26 29.438 12.969 1 96.94 36 SER B C 1
ATOM 2620 O O . SER B 1 36 ? -2.865 30.344 12.227 1 96.94 36 SER B O 1
ATOM 2622 N N . ALA B 1 37 ? -3.072 28.219 12.758 1 93.88 37 ALA B N 1
ATOM 2623 C CA . ALA B 1 37 ? -2.238 27.766 11.648 1 93.88 37 ALA B CA 1
ATOM 2624 C C . ALA B 1 37 ? -3.014 27.781 10.336 1 93.88 37 ALA B C 1
ATOM 2626 O O . ALA B 1 37 ? -4.223 27.547 10.312 1 93.88 37 ALA B O 1
ATOM 2627 N N . VAL B 1 38 ? -2.314 28.125 9.258 1 93.75 38 VAL B N 1
ATOM 2628 C CA . VAL B 1 38 ? -2.854 27.969 7.914 1 93.75 38 VAL B CA 1
ATOM 2629 C C . VAL B 1 38 ? -2.014 26.969 7.129 1 93.75 38 VAL B C 1
ATOM 2631 O O . VAL B 1 38 ? -0.921 27.281 6.66 1 93.75 38 VAL B O 1
ATOM 2634 N N . HIS B 1 39 ? -2.434 25.75 7.078 1 88.5 39 HIS B N 1
ATOM 2635 C CA . HIS B 1 39 ? -1.78 24.703 6.285 1 88.5 39 HIS B CA 1
ATOM 2636 C C . HIS B 1 39 ? -2.723 24.156 5.223 1 88.5 39 HIS B C 1
ATOM 2638 O O . HIS B 1 39 ? -3.809 24.688 5.004 1 88.5 39 HIS B O 1
ATOM 2644 N N . ARG B 1 40 ? -2.289 23.172 4.508 1 80.81 40 ARG B N 1
ATOM 2645 C CA . ARG B 1 40 ? -2.988 22.703 3.311 1 80.81 40 ARG B CA 1
ATOM 2646 C C . ARG B 1 40 ? -4.414 22.281 3.643 1 80.81 40 ARG B C 1
ATOM 2648 O O . ARG B 1 40 ? -5.34 22.516 2.863 1 80.81 40 ARG B O 1
ATOM 2655 N N . LEU B 1 41 ? -4.582 21.625 4.723 1 82.5 41 LEU B N 1
ATOM 2656 C CA . LEU B 1 41 ? -5.926 21.234 5.129 1 82.5 41 LEU B CA 1
ATOM 2657 C C . LEU B 1 41 ? -6.844 22.438 5.23 1 82.5 41 LEU B C 1
ATOM 2659 O O . LEU B 1 41 ? -7.973 22.422 4.734 1 82.5 41 LEU B O 1
ATOM 2663 N N . VAL B 1 42 ? -6.371 23.5 5.797 1 91.38 42 VAL B N 1
ATOM 2664 C CA . VAL B 1 42 ? -7.129 24.734 5.973 1 91.38 42 VAL B CA 1
ATOM 2665 C C . VAL B 1 42 ? -7.449 25.344 4.613 1 91.38 42 VAL B C 1
ATOM 2667 O O . VAL B 1 42 ? -8.578 25.781 4.371 1 91.38 42 VAL B O 1
ATOM 2670 N N . GLN B 1 43 ? -6.488 25.297 3.791 1 88.56 43 GLN B N 1
ATOM 2671 C CA . GLN B 1 43 ? -6.684 25.828 2.443 1 88.56 43 GLN B CA 1
ATOM 2672 C C . GLN B 1 43 ? -7.734 25.016 1.687 1 88.56 43 GLN B C 1
ATOM 2674 O O . GLN B 1 43 ? -8.578 25.578 0.991 1 88.56 43 GLN B O 1
ATOM 2679 N N . MET B 1 44 ? -7.672 23.75 1.822 1 83.75 44 MET B N 1
ATOM 2680 C CA . MET B 1 44 ? -8.641 22.891 1.154 1 83.75 44 MET B CA 1
ATOM 2681 C C . MET B 1 44 ? -10.047 23.125 1.705 1 83.75 44 MET B C 1
ATOM 2683 O O . MET B 1 44 ? -11.023 23.125 0.951 1 83.75 44 MET B O 1
ATOM 2687 N N . ARG B 1 45 ? -10.172 23.297 2.969 1 88.5 45 ARG B N 1
ATOM 2688 C CA . ARG B 1 45 ? -11.469 23.578 3.584 1 88.5 45 ARG B CA 1
ATOM 2689 C C . ARG B 1 45 ? -12.016 24.922 3.094 1 88.5 45 ARG B C 1
ATOM 2691 O O . ARG B 1 45 ? -13.203 25.031 2.781 1 88.5 45 ARG B O 1
ATOM 2698 N N . ALA B 1 46 ? -11.148 25.875 2.969 1 93.94 46 ALA B N 1
ATOM 2699 C CA . ALA B 1 46 ? -11.562 27.203 2.49 1 93.94 46 ALA B CA 1
ATOM 2700 C C . ALA B 1 46 ? -12.086 27.125 1.059 1 93.94 46 ALA B C 1
ATOM 2702 O O . ALA B 1 46 ? -12.953 27.891 0.667 1 93.94 46 ALA B O 1
ATOM 2703 N N . LYS B 1 47 ? -11.578 26.141 0.351 1 92.44 47 LYS B N 1
ATOM 2704 C CA . LYS B 1 47 ? -11.969 25.969 -1.045 1 92.44 47 LYS B CA 1
ATOM 2705 C C . LYS B 1 47 ? -13.172 25.031 -1.171 1 92.44 47 LYS B C 1
ATOM 2707 O O . LYS B 1 47 ? -13.688 24.812 -2.27 1 92.44 47 LYS B O 1
ATOM 2712 N N . GLY B 1 48 ? -13.555 24.422 -0.124 1 89.38 48 GLY B N 1
ATOM 2713 C CA . GLY B 1 48 ? -14.641 23.469 -0.17 1 89.38 48 GLY B CA 1
ATOM 2714 C C . GLY B 1 48 ? -14.227 22.125 -0.752 1 89.38 48 GLY B C 1
ATOM 2715 O O . GLY B 1 48 ? -15.055 21.391 -1.29 1 89.38 48 GLY B O 1
ATOM 2716 N N . GLN B 1 49 ? -12.945 21.812 -0.641 1 80.06 49 GLN B N 1
ATOM 2717 C CA . GLN B 1 49 ? -12.406 20.625 -1.301 1 80.06 49 GLN B CA 1
ATOM 2718 C C . GLN B 1 49 ? -12.18 19.5 -0.302 1 80.06 49 GLN B C 1
ATOM 2720 O O . GLN B 1 49 ? -11.773 18.391 -0.682 1 80.06 49 GLN B O 1
ATOM 2725 N N . HIS B 1 50 ? -12.352 19.766 0.892 1 77.62 50 HIS B N 1
ATOM 2726 C CA . HIS B 1 50 ? -12.25 18.75 1.936 1 77.62 50 HIS B CA 1
ATOM 2727 C C . HIS B 1 50 ? -13.625 18.312 2.422 1 77.62 50 HIS B C 1
ATOM 2729 O O . HIS B 1 50 ? -14.531 19.141 2.537 1 77.62 50 HIS B O 1
ATOM 2735 N N . PHE B 1 51 ? -13.773 17.125 2.797 1 70.31 51 PHE B N 1
ATOM 2736 C CA . PHE B 1 51 ? -15.078 16.547 3.123 1 70.31 51 PHE B CA 1
ATOM 2737 C C . PHE B 1 51 ? -15.664 17.203 4.363 1 70.31 51 PHE B C 1
ATOM 2739 O O . PHE B 1 51 ? -16.875 17.234 4.543 1 70.31 51 PHE B O 1
ATOM 2746 N N . SER B 1 52 ? -14.844 17.75 5.211 1 77.44 52 SER B N 1
ATOM 2747 C CA . SER B 1 52 ? -15.305 18.391 6.438 1 77.44 52 SER B CA 1
ATOM 2748 C C . SER B 1 52 ? -15.883 19.766 6.152 1 77.44 52 SER B C 1
ATOM 2750 O O . SER B 1 52 ? -16.5 20.375 7.027 1 77.44 52 SER B O 1
ATOM 2752 N N . ALA B 1 53 ? -15.594 20.266 4.918 1 86.88 53 ALA B N 1
ATOM 2753 C CA . ALA B 1 53 ? -16.156 21.547 4.508 1 86.88 53 ALA B CA 1
ATOM 2754 C C . ALA B 1 53 ? -17.469 21.359 3.768 1 86.88 53 ALA B C 1
ATOM 2756 O O . ALA B 1 53 ? -17.484 21.172 2.549 1 86.88 53 ALA B O 1
ATOM 2757 N N . THR B 1 54 ? -18.547 21.438 4.445 1 85 54 THR B N 1
ATOM 2758 C CA . THR B 1 54 ? -19.828 21.031 3.889 1 85 54 THR B CA 1
ATOM 2759 C C . THR B 1 54 ? -20.625 22.25 3.41 1 85 54 THR B C 1
ATOM 2761 O O . THR B 1 54 ? -21.469 22.125 2.525 1 85 54 THR B O 1
ATOM 2764 N N . SER B 1 55 ? -20.391 23.391 4.031 1 91.06 55 SER B N 1
ATOM 2765 C CA . SER B 1 55 ? -21.141 24.594 3.652 1 91.06 55 SER B CA 1
ATOM 2766 C C . SER B 1 55 ? -20.375 25.859 4.012 1 91.06 55 SER B C 1
ATOM 2768 O O . SER B 1 55 ? -19.453 25.812 4.844 1 91.06 55 SER B O 1
ATOM 2770 N N . ALA B 1 56 ? -20.719 26.938 3.307 1 93.88 56 ALA B N 1
ATOM 2771 C CA . ALA B 1 56 ? -20.312 28.281 3.654 1 93.88 56 ALA B CA 1
ATOM 2772 C C . ALA B 1 56 ? -21.469 29.094 4.219 1 93.88 56 ALA B C 1
ATOM 2774 O O . ALA B 1 56 ? -22.625 28.859 3.859 1 93.88 56 ALA B O 1
ATOM 2775 N N . PRO B 1 57 ? -21.281 30.109 5.062 1 95.62 57 PRO B N 1
ATOM 2776 C CA . PRO B 1 57 ? -19.969 30.562 5.562 1 95.62 57 PRO B CA 1
ATOM 2777 C C . PRO B 1 57 ? -19.281 29.531 6.441 1 95.62 57 PRO B C 1
ATOM 2779 O O . PRO B 1 57 ? -19.953 28.719 7.086 1 95.62 57 PRO B O 1
ATOM 2782 N N . LEU B 1 58 ? -17.938 29.484 6.473 1 96.5 58 LEU B N 1
ATOM 2783 C CA . LEU B 1 58 ? -17.141 28.484 7.191 1 96.5 58 LEU B CA 1
ATOM 2784 C C . LEU B 1 58 ? -15.859 29.094 7.742 1 96.5 58 LEU B C 1
ATOM 2786 O O . LEU B 1 58 ? -15.172 29.844 7.039 1 96.5 58 LEU B O 1
ATOM 2790 N N . ASP B 1 59 ? -15.602 28.938 9.047 1 97.19 59 ASP B N 1
ATOM 2791 C CA . ASP B 1 59 ? -14.242 29.094 9.547 1 97.19 59 ASP B CA 1
ATOM 2792 C C . ASP B 1 59 ? -13.375 27.891 9.164 1 97.19 59 ASP B C 1
ATOM 2794 O O . ASP B 1 59 ? -13.57 26.797 9.688 1 97.19 59 ASP B O 1
ATOM 2798 N N . PRO B 1 60 ? -12.43 28.094 8.258 1 96.25 60 PRO B N 1
ATOM 2799 C CA . PRO B 1 60 ? -11.703 26.938 7.742 1 96.25 60 PRO B CA 1
ATOM 2800 C C . PRO B 1 60 ? -10.562 26.5 8.664 1 96.25 60 PRO B C 1
ATOM 2802 O O . PRO B 1 60 ? -9.891 25.5 8.383 1 96.25 60 PRO B O 1
ATOM 2805 N N . SER B 1 61 ? -10.352 27.172 9.797 1 96.44 61 SER B N 1
ATOM 2806 C CA . SER B 1 61 ? -9.25 26.828 10.688 1 96.44 61 SER B CA 1
ATOM 2807 C C . SER B 1 61 ? -9.391 25.406 11.211 1 96.44 61 SER B C 1
ATOM 2809 O O . SER B 1 61 ? -10.484 24.828 11.195 1 96.44 61 SER B O 1
ATOM 2811 N N . SER B 1 62 ? -8.227 24.844 11.594 1 93.69 62 SER B N 1
ATOM 2812 C CA . SER B 1 62 ? -8.258 23.453 12.047 1 93.69 62 SER B CA 1
ATOM 2813 C C . SER B 1 62 ? -7.625 23.312 13.43 1 93.69 62 SER B C 1
ATOM 2815 O O . SER B 1 62 ? -8.07 22.5 14.234 1 93.69 62 SER B O 1
ATOM 2817 N N . ASP B 1 63 ? -6.559 24.031 13.68 1 95.69 63 ASP B N 1
ATOM 2818 C CA . ASP B 1 63 ? -5.82 23.938 14.938 1 95.69 63 ASP B CA 1
ATOM 2819 C C . ASP B 1 63 ? -5.074 25.219 15.242 1 95.69 63 ASP B C 1
ATOM 2821 O O . ASP B 1 63 ? -5.047 26.141 14.43 1 95.69 63 ASP B O 1
ATOM 2825 N N . GLY B 1 64 ? -4.586 25.281 16.5 1 97.5 64 GLY B N 1
ATOM 2826 C CA . GLY B 1 64 ? -3.875 26.484 16.922 1 97.5 64 GLY B CA 1
ATOM 2827 C C . GLY B 1 64 ? -3.535 26.484 18.391 1 97.5 64 GLY B C 1
ATOM 2828 O O . GLY B 1 64 ? -3.4 25.422 19.016 1 97.5 64 GLY B O 1
ATOM 2829 N N . VAL B 1 65 ? -3.23 27.672 18.859 1 98.25 65 VAL B N 1
ATOM 2830 C CA . VAL B 1 65 ? -2.822 27.891 20.234 1 98.25 65 VAL B CA 1
ATOM 2831 C C . VAL B 1 65 ? -3.695 28.969 20.875 1 98.25 65 VAL B C 1
ATOM 2833 O O . VAL B 1 65 ? -4.012 29.969 20.234 1 98.25 65 VAL B O 1
ATOM 2836 N N . ALA B 1 66 ? -4.082 28.719 22.094 1 98.06 66 ALA B N 1
ATOM 2837 C CA . ALA B 1 66 ? -4.938 29.641 22.812 1 98.06 66 ALA B CA 1
ATOM 2838 C C . ALA B 1 66 ? -4.559 29.688 24.297 1 98.06 66 ALA B C 1
ATOM 2840 O O . ALA B 1 66 ? -3.848 28.812 24.797 1 98.06 66 ALA B O 1
ATOM 2841 N N . VAL B 1 67 ? -5.066 30.719 24.969 1 97.81 67 VAL B N 1
ATOM 2842 C CA . VAL B 1 67 ? -4.695 30.891 26.375 1 97.81 67 VAL B CA 1
ATOM 2843 C C . VAL B 1 67 ? -5.957 31.031 27.234 1 97.81 67 VAL B C 1
ATOM 2845 O O . VAL B 1 67 ? -6.934 31.656 26.812 1 97.81 67 VAL B O 1
ATOM 2848 N N . ASP B 1 68 ? -5.902 30.359 28.297 1 97.12 68 ASP B N 1
ATOM 2849 C CA . ASP B 1 68 ? -6.875 30.625 29.359 1 97.12 68 ASP B CA 1
ATOM 2850 C C . ASP B 1 68 ? -6.523 31.906 30.109 1 97.12 68 ASP B C 1
ATOM 2852 O O . ASP B 1 68 ? -5.586 31.922 30.906 1 97.12 68 ASP B O 1
ATOM 2856 N N . GLU B 1 69 ? -7.266 32.875 29.891 1 95.56 69 GLU B N 1
ATOM 2857 C CA . GLU B 1 69 ? -6.934 34.188 30.469 1 95.56 69 GLU B CA 1
ATOM 2858 C C . GLU B 1 69 ? -7.051 34.156 31.984 1 95.56 69 GLU B C 1
ATOM 2860 O O . GLU B 1 69 ? -6.418 34.969 32.688 1 95.56 69 GLU B O 1
ATOM 2865 N N . ALA B 1 70 ? -7.871 33.281 32.5 1 94.75 70 ALA B N 1
ATOM 2866 C CA . ALA B 1 70 ? -8.055 33.188 33.938 1 94.75 70 ALA B CA 1
ATOM 2867 C C . ALA B 1 70 ? -6.812 32.625 34.625 1 94.75 70 ALA B C 1
ATOM 2869 O O . ALA B 1 70 ? -6.426 33.062 35.719 1 94.75 70 ALA B O 1
ATOM 2870 N N . THR B 1 71 ? -6.148 31.641 34.062 1 96.25 71 THR B N 1
ATOM 2871 C CA . THR B 1 71 ? -5.035 30.953 34.688 1 96.25 71 THR B CA 1
ATOM 2872 C C . THR B 1 71 ? -3.711 31.344 34.031 1 96.25 71 THR B C 1
ATOM 2874 O O . THR B 1 71 ? -2.643 31.109 34.594 1 96.25 71 THR B O 1
ATOM 2877 N N . GLY B 1 72 ? -3.787 31.812 32.812 1 96.44 72 GLY B N 1
ATOM 2878 C CA . GLY B 1 72 ? -2.58 32.125 32.062 1 96.44 72 GLY B CA 1
ATOM 2879 C C . GLY B 1 72 ? -2.023 30.906 31.328 1 96.44 72 GLY B C 1
ATOM 2880 O O . GLY B 1 72 ? -1.062 31.031 30.562 1 96.44 72 GLY B O 1
ATOM 2881 N N . GLN B 1 73 ? -2.637 29.734 31.5 1 97.38 73 GLN B N 1
ATOM 2882 C CA . GLN B 1 73 ? -2.162 28.531 30.844 1 97.38 73 GLN B CA 1
ATOM 2883 C C . GLN B 1 73 ? -2.42 28.594 29.328 1 97.38 73 GLN B C 1
ATOM 2885 O O . GLN B 1 73 ? -3.533 28.891 28.906 1 97.38 73 GLN B O 1
ATOM 2890 N N . VAL B 1 74 ? -1.358 28.359 28.594 1 98.06 74 VAL B N 1
ATOM 2891 C CA . VAL B 1 74 ? -1.473 28.297 27.141 1 98.06 74 VAL B CA 1
ATOM 2892 C C . VAL B 1 74 ? -1.669 26.844 26.688 1 98.06 74 VAL B C 1
ATOM 2894 O O . VAL B 1 74 ? -1.044 25.938 27.234 1 98.06 74 VAL B O 1
ATOM 2897 N N . TYR B 1 75 ? -2.58 26.641 25.719 1 98.38 75 TYR B N 1
ATOM 2898 C CA . TYR B 1 75 ? -2.914 25.312 25.219 1 98.38 75 TYR B CA 1
ATOM 2899 C C . TYR B 1 75 ? -2.76 25.234 23.703 1 98.38 75 TYR B C 1
ATOM 2901 O O . TYR B 1 75 ? -2.984 26.219 23 1 98.38 75 TYR B O 1
ATOM 2909 N N . TYR B 1 76 ? -2.299 24.125 23.266 1 98.19 76 TYR B N 1
ATOM 2910 C CA . TYR B 1 76 ? -2.568 23.734 21.875 1 98.19 76 TYR B CA 1
ATOM 2911 C C . TYR B 1 76 ? -3.988 23.203 21.719 1 98.19 76 TYR B C 1
ATOM 2913 O O . TYR B 1 76 ? -4.438 22.375 22.516 1 98.19 76 TYR B O 1
ATOM 2921 N N . VAL B 1 77 ? -4.695 23.75 20.766 1 97.19 77 VAL B N 1
ATOM 2922 C CA . VAL B 1 77 ? -6.039 23.297 20.422 1 97.19 77 VAL B CA 1
ATOM 2923 C C . VAL B 1 77 ? -5.973 22.344 19.234 1 97.19 77 VAL B C 1
ATOM 2925 O O . VAL B 1 77 ? -5.578 22.734 18.125 1 97.19 77 VAL B O 1
ATOM 2928 N N . GLY B 1 78 ? -6.438 21.141 19.391 1 93 78 GLY B N 1
ATOM 2929 C CA . GLY B 1 78 ? -6.293 20.094 18.391 1 93 78 GLY B CA 1
ATOM 2930 C C . GLY B 1 78 ? -7.164 20.297 17.172 1 93 78 GLY B C 1
ATOM 2931 O O . GLY B 1 78 ? -8.055 21.141 17.172 1 93 78 GLY B O 1
ATOM 2932 N N . THR B 1 79 ? -6.898 19.438 16.25 1 89.12 79 THR B N 1
ATOM 2933 C CA . THR B 1 79 ? -7.551 19.547 14.938 1 89.12 79 THR B CA 1
ATOM 2934 C C . THR B 1 79 ? -9.062 19.422 15.078 1 89.12 79 THR B C 1
ATOM 2936 O O . THR B 1 79 ? -9.562 18.5 15.734 1 89.12 79 THR B O 1
ATOM 2939 N N . PHE B 1 80 ? -9.812 20.391 14.586 1 88.69 80 PHE B N 1
ATOM 2940 C CA . PHE B 1 80 ? -11.266 20.453 14.469 1 88.69 80 PHE B CA 1
ATOM 2941 C C . PHE B 1 80 ? -11.906 20.578 15.844 1 88.69 80 PHE B C 1
ATOM 2943 O O . PHE B 1 80 ? -13.102 20.328 16 1 88.69 80 PHE B O 1
ATOM 2950 N N . ALA B 1 81 ? -11.188 20.969 16.828 1 92.06 81 ALA B N 1
ATOM 2951 C CA . ALA B 1 81 ? -11.727 21.109 18.172 1 92.06 81 ALA B CA 1
ATOM 2952 C C . ALA B 1 81 ? -12.594 22.344 18.297 1 92.06 81 ALA B C 1
ATOM 2954 O O . ALA B 1 81 ? -13.469 22.422 19.172 1 92.06 81 ALA B O 1
ATOM 2955 N N . ALA B 1 82 ? -12.344 23.391 17.484 1 94.44 82 ALA B N 1
ATOM 2956 C CA . ALA B 1 82 ? -13.07 24.656 17.516 1 94.44 82 ALA B CA 1
ATOM 2957 C C . ALA B 1 82 ? -12.664 25.531 16.328 1 94.44 82 ALA B C 1
ATOM 2959 O O . ALA B 1 82 ? -11.609 25.328 15.727 1 94.44 82 ALA B O 1
ATOM 2960 N N . PRO B 1 83 ? -13.562 26.406 15.938 1 95.5 83 PRO B N 1
ATOM 2961 C CA . PRO B 1 83 ? -13.102 27.453 15.031 1 95.5 83 PRO B CA 1
ATOM 2962 C C . PRO B 1 83 ? -12.062 28.375 15.672 1 95.5 83 PRO B C 1
ATOM 2964 O O . PRO B 1 83 ? -12.273 28.859 16.781 1 95.5 83 PRO B O 1
ATOM 2967 N N . LEU B 1 84 ? -10.977 28.656 14.938 1 97.5 84 LEU B N 1
ATOM 2968 C CA . LEU B 1 84 ? -9.883 29.359 15.594 1 97.5 84 LEU B CA 1
ATOM 2969 C C . LEU B 1 84 ? -9.508 30.625 14.828 1 97.5 84 LEU B C 1
ATOM 2971 O O . LEU B 1 84 ? -8.609 31.359 15.234 1 97.5 84 LEU B O 1
ATOM 2975 N N . PHE B 1 85 ? -10.125 30.828 13.68 1 97.56 85 PHE B N 1
ATOM 2976 C CA . PHE B 1 85 ? -10.023 32.156 13.07 1 97.56 85 PHE B CA 1
ATOM 2977 C C . PHE B 1 85 ? -10.922 33.156 13.797 1 97.56 85 PHE B C 1
ATOM 2979 O O . PHE B 1 85 ? -11.82 33.719 13.188 1 97.56 85 PHE B O 1
ATOM 2986 N N . ALA B 1 86 ? -10.672 33.375 15.039 1 96.69 86 ALA B N 1
ATOM 2987 C CA . ALA B 1 86 ? -11.477 34.188 15.922 1 96.69 86 ALA B CA 1
ATOM 2988 C C . ALA B 1 86 ? -10.672 34.656 17.141 1 96.69 86 ALA B C 1
ATOM 2990 O O . ALA B 1 86 ? -9.641 34.031 17.469 1 96.69 86 ALA B O 1
ATOM 2991 N N . GLU B 1 87 ? -11.133 35.656 17.797 1 96.62 87 GLU B N 1
ATOM 2992 C CA . GLU B 1 87 ? -10.477 36.156 19 1 96.62 87 GLU B CA 1
ATOM 2993 C C . GLU B 1 87 ? -10.594 35.156 20.141 1 96.62 87 GLU B C 1
ATOM 2995 O O . GLU B 1 87 ? -9.664 35.031 20.938 1 96.62 87 GLU B O 1
ATOM 3000 N N . TYR B 1 88 ? -11.797 34.562 20.156 1 96.5 88 TYR B N 1
ATOM 3001 C CA . TYR B 1 88 ? -12.07 33.625 21.234 1 96.5 88 TYR B CA 1
ATOM 3002 C C . TYR B 1 88 ? -12.664 32.312 20.688 1 96.5 88 TYR B C 1
ATOM 3004 O O . TYR B 1 88 ? -13.234 32.312 19.594 1 96.5 88 TYR B O 1
ATOM 3012 N N . ALA B 1 89 ? -12.516 31.25 21.453 1 96.94 89 ALA B N 1
ATOM 3013 C CA . ALA B 1 89 ? -13.102 29.953 21.125 1 96.94 89 ALA B CA 1
ATOM 3014 C C . ALA B 1 89 ? -13.539 29.203 22.375 1 96.94 89 ALA B C 1
ATOM 3016 O O . ALA B 1 89 ? -12.867 29.266 23.406 1 96.94 89 ALA B O 1
ATOM 3017 N N . ASN B 1 90 ? -14.664 28.609 22.328 1 97.69 90 ASN B N 1
ATOM 3018 C CA . ASN B 1 90 ? -15.078 27.625 23.328 1 97.69 90 ASN B CA 1
ATOM 3019 C C . ASN B 1 90 ? -14.625 26.219 22.953 1 97.69 90 ASN B C 1
ATOM 3021 O O . ASN B 1 90 ? -15.023 25.688 21.906 1 97.69 90 ASN B O 1
ATOM 3025 N N . VAL B 1 91 ? -13.742 25.625 23.766 1 97.75 91 VAL B N 1
ATOM 3026 C CA . VAL B 1 91 ? -13.117 24.359 23.391 1 97.75 91 VAL B CA 1
ATOM 3027 C C . VAL B 1 91 ? -13.344 23.328 24.5 1 97.75 91 VAL B C 1
ATOM 3029 O O . VAL B 1 91 ? -13.227 23.641 25.688 1 97.75 91 VAL B O 1
ATOM 3032 N N . ASP B 1 92 ? -13.688 22.078 24.109 1 96.31 92 ASP B N 1
ATOM 3033 C CA . ASP B 1 92 ? -13.734 20.969 25.062 1 96.31 92 ASP B CA 1
ATOM 3034 C C . ASP B 1 92 ? -12.367 20.734 25.688 1 96.31 92 ASP B C 1
ATOM 3036 O O . ASP B 1 92 ? -11.367 20.578 24.984 1 96.31 92 ASP B O 1
ATOM 3040 N N . LYS B 1 93 ? -12.297 20.672 27 1 95.69 93 LYS B N 1
ATOM 3041 C CA . LYS B 1 93 ? -11.047 20.516 27.734 1 95.69 93 LYS B CA 1
ATOM 3042 C C . LYS B 1 93 ? -10.297 19.266 27.281 1 95.69 93 LYS B C 1
ATOM 3044 O O . LYS B 1 93 ? -9.062 19.234 27.312 1 95.69 93 LYS B O 1
ATOM 3049 N N . ALA B 1 94 ? -11.039 18.297 26.781 1 92.12 94 ALA B N 1
ATOM 3050 C CA . ALA B 1 94 ? -10.438 17.031 26.359 1 92.12 94 ALA B CA 1
ATOM 3051 C C . ALA B 1 94 ? -9.617 17.203 25.078 1 92.12 94 ALA B C 1
ATOM 3053 O O . ALA B 1 94 ? -8.82 16.344 24.719 1 92.12 94 ALA B O 1
ATOM 3054 N N . ARG B 1 95 ? -9.734 18.312 24.422 1 93.75 95 ARG B N 1
ATOM 3055 C CA . ARG B 1 95 ? -9.078 18.547 23.141 1 93.75 95 ARG B CA 1
ATOM 3056 C C . ARG B 1 95 ? -7.926 19.531 23.281 1 93.75 95 ARG B C 1
ATOM 3058 O O . ARG B 1 95 ? -7.418 20.062 22.297 1 93.75 95 ARG B O 1
ATOM 3065 N N . LEU B 1 96 ? -7.551 19.766 24.562 1 96.5 96 LEU B N 1
ATOM 3066 C CA . LEU B 1 96 ? -6.496 20.734 24.859 1 96.5 96 LEU B CA 1
ATOM 3067 C C . LEU B 1 96 ? -5.242 20.031 25.359 1 96.5 96 LEU B C 1
ATOM 3069 O O . LEU B 1 96 ? -5.328 19.047 26.125 1 96.5 96 LEU B O 1
ATOM 3073 N N . VAL B 1 97 ? -4.102 20.484 24.922 1 97.69 97 VAL B N 1
ATOM 3074 C CA . VAL B 1 97 ? -2.807 20.062 25.438 1 97.69 97 VAL B CA 1
ATOM 3075 C C . VAL B 1 97 ? -2.041 21.25 25.984 1 97.69 97 VAL B C 1
ATOM 3077 O O . VAL B 1 97 ? -1.745 22.203 25.25 1 97.69 97 VAL B O 1
ATOM 3080 N N . PRO B 1 98 ? -1.732 21.25 27.281 1 97.88 98 PRO B N 1
ATOM 3081 C CA . PRO B 1 98 ? -0.969 22.375 27.828 1 97.88 98 PRO B CA 1
ATOM 3082 C C . PRO B 1 98 ? 0.413 22.516 27.188 1 97.88 98 PRO B C 1
ATOM 3084 O O . PRO B 1 98 ? 1.087 21.5 26.953 1 97.88 98 PRO B O 1
ATOM 3087 N N . LEU B 1 99 ? 0.765 23.719 26.875 1 97.94 99 LEU B N 1
ATOM 3088 C CA . LEU B 1 99 ? 2.102 23.969 26.359 1 97.94 99 LEU B CA 1
ATOM 3089 C C . LEU B 1 99 ? 3.115 24.109 27.484 1 97.94 99 LEU B C 1
ATOM 3091 O O . LEU B 1 99 ? 2.777 24.562 28.578 1 97.94 99 LEU B O 1
ATOM 3095 N N . PRO B 1 100 ? 4.379 23.656 27.203 1 95 100 PRO B N 1
ATOM 3096 C CA . PRO B 1 100 ? 5.441 23.984 28.156 1 95 100 PRO B CA 1
ATOM 3097 C C . PRO B 1 100 ? 5.617 25.484 28.359 1 95 100 PRO B C 1
ATOM 3099 O O . PRO B 1 100 ? 5.359 26.266 27.453 1 95 100 PRO B O 1
ATOM 3102 N N . ALA B 1 101 ? 6.137 25.75 29.547 1 91.56 101 ALA B N 1
ATOM 3103 C CA . ALA B 1 101 ? 6.383 27.156 29.859 1 91.56 101 ALA B CA 1
ATOM 3104 C C . ALA B 1 101 ? 7.367 27.781 28.875 1 91.56 101 ALA B C 1
ATOM 3106 O O . ALA B 1 101 ? 8.391 27.172 28.531 1 91.56 101 ALA B O 1
ATOM 3107 N N . GLY B 1 102 ? 7.004 28.891 28.328 1 92.44 102 GLY B N 1
ATOM 3108 C CA . GLY B 1 102 ? 7.914 29.625 27.469 1 92.44 102 GLY B CA 1
ATOM 3109 C C . GLY B 1 102 ? 7.801 29.266 26 1 92.44 102 GLY B C 1
ATOM 3110 O O . GLY B 1 102 ? 8.438 29.875 25.141 1 92.44 102 GLY B O 1
ATOM 3111 N N . ALA B 1 103 ? 6.945 28.266 25.688 1 96.25 103 ALA B N 1
ATOM 3112 C CA . ALA B 1 103 ? 6.773 27.891 24.281 1 96.25 103 ALA B CA 1
ATOM 3113 C C . ALA B 1 103 ? 6.195 29.047 23.469 1 96.25 103 ALA B C 1
ATOM 3115 O O . ALA B 1 103 ? 5.316 29.766 23.953 1 96.25 103 ALA B O 1
ATOM 3116 N N . ASP B 1 104 ? 6.742 29.266 22.266 1 96.94 104 ASP B N 1
ATOM 3117 C CA . ASP B 1 104 ? 6.246 30.297 21.359 1 96.94 104 ASP B CA 1
ATOM 3118 C C . ASP B 1 104 ? 4.961 29.859 20.672 1 96.94 104 ASP B C 1
ATOM 3120 O O . ASP B 1 104 ? 4.969 28.906 19.891 1 96.94 104 ASP B O 1
ATOM 3124 N N . PRO B 1 105 ? 3.85 30.516 20.953 1 97.06 105 PRO B N 1
ATOM 3125 C CA . PRO B 1 105 ? 2.568 30.094 20.359 1 97.06 105 PRO B CA 1
ATOM 3126 C C . PRO B 1 105 ? 2.605 30.031 18.844 1 97.06 105 PRO B C 1
ATOM 3128 O O . PRO B 1 105 ? 2 29.141 18.25 1 97.06 105 PRO B O 1
ATOM 3131 N N . VAL B 1 106 ? 3.291 30.953 18.203 1 96.88 106 VAL B N 1
ATOM 3132 C CA . VAL B 1 106 ? 3.365 31 16.75 1 96.88 106 VAL B CA 1
ATOM 3133 C C . VAL B 1 106 ? 4.09 29.766 16.234 1 96.88 106 VAL B C 1
ATOM 3135 O O . VAL B 1 106 ? 3.625 29.125 15.281 1 96.88 106 VAL B O 1
ATOM 3138 N N . THR B 1 107 ? 5.145 29.422 16.891 1 97 107 THR B N 1
ATOM 3139 C CA . THR B 1 107 ? 5.93 28.25 16.484 1 97 107 THR B CA 1
ATOM 3140 C C . THR B 1 107 ? 5.113 26.969 16.641 1 97 107 THR B C 1
ATOM 3142 O O . THR B 1 107 ? 5.051 26.156 15.727 1 97 107 THR B O 1
ATOM 3145 N N . VAL B 1 108 ? 4.441 26.812 17.75 1 97.81 108 VAL B N 1
ATOM 3146 C CA . VAL B 1 108 ? 3.668 25.609 18.016 1 97.81 108 VAL B CA 1
ATOM 3147 C C . VAL B 1 108 ? 2.51 25.516 17.031 1 97.81 108 VAL B C 1
ATOM 3149 O O . VAL B 1 108 ? 2.26 24.438 16.469 1 97.81 108 VAL B O 1
ATOM 3152 N N . ALA B 1 109 ? 1.83 26.609 16.797 1 96.88 109 ALA B N 1
ATOM 3153 C CA . ALA B 1 109 ? 0.736 26.609 15.828 1 96.88 109 ALA B CA 1
ATOM 3154 C C . ALA B 1 109 ? 1.226 26.172 14.445 1 96.88 109 ALA B C 1
ATOM 3156 O O . ALA B 1 109 ? 0.557 25.391 13.758 1 96.88 109 ALA B O 1
ATOM 3157 N N . ALA B 1 110 ? 2.381 26.672 14.117 1 95.75 110 ALA B N 1
ATOM 3158 C CA . ALA B 1 110 ? 2.926 26.422 12.781 1 95.75 110 ALA B CA 1
ATOM 3159 C C . ALA B 1 110 ? 3.412 24.984 12.656 1 95.75 110 ALA B C 1
ATOM 3161 O O . ALA B 1 110 ? 3.359 24.391 11.57 1 95.75 110 ALA B O 1
ATOM 3162 N N . LEU B 1 111 ? 3.861 24.344 13.781 1 96.75 111 LEU B N 1
ATOM 3163 C CA . LEU B 1 111 ? 4.66 23.125 13.641 1 96.75 111 LEU B CA 1
ATOM 3164 C C . LEU B 1 111 ? 3.893 21.922 14.156 1 96.75 111 LEU B C 1
ATOM 3166 O O . LEU B 1 111 ? 4.27 20.781 13.875 1 96.75 111 LEU B O 1
ATOM 3170 N N . ALA B 1 112 ? 2.812 22.109 14.898 1 96.25 112 ALA B N 1
ATOM 3171 C CA . ALA B 1 112 ? 2.117 20.953 15.477 1 96.25 112 ALA B CA 1
ATOM 3172 C C . ALA B 1 112 ? 1.618 20 14.391 1 96.25 112 ALA B C 1
ATOM 3174 O O . ALA B 1 112 ? 1.831 18.797 14.477 1 96.25 112 ALA B O 1
ATOM 3175 N N . ASN B 1 113 ? 1.061 20.547 13.391 1 94.31 113 ASN B N 1
ATOM 3176 C CA . ASN B 1 113 ? 0.542 19.719 12.312 1 94.31 113 ASN B CA 1
ATOM 3177 C C . ASN B 1 113 ? 1.669 19.047 11.531 1 94.31 113 ASN B C 1
ATOM 3179 O O . ASN B 1 113 ? 1.631 17.828 11.297 1 94.31 113 ASN B O 1
ATOM 3183 N N . PRO B 1 114 ? 2.703 19.781 11.156 1 94.94 114 PRO B N 1
ATOM 3184 C CA . PRO B 1 114 ? 3.844 19.141 10.484 1 94.94 114 PRO B CA 1
ATOM 3185 C C . PRO B 1 114 ? 4.457 18.016 11.305 1 94.94 114 PRO B C 1
ATOM 3187 O O . PRO B 1 114 ? 4.746 16.938 10.766 1 94.94 114 PRO B O 1
ATOM 3190 N N . VAL B 1 115 ? 4.625 18.219 12.555 1 97.31 115 VAL B N 1
ATOM 3191 C CA . VAL B 1 115 ? 5.176 17.188 13.43 1 97.31 115 VAL B CA 1
ATOM 3192 C C . VAL B 1 115 ? 4.211 16.016 13.5 1 97.31 115 VAL B C 1
ATOM 3194 O O . VAL B 1 115 ? 4.625 14.852 13.383 1 97.31 115 VAL B O 1
ATOM 3197 N N . GLN B 1 116 ? 2.963 16.344 13.602 1 95.5 116 GLN B N 1
ATOM 3198 C CA . GLN B 1 116 ? 1.949 15.297 13.711 1 95.5 116 GLN B CA 1
ATOM 3199 C C . GLN B 1 116 ? 1.937 14.406 12.469 1 95.5 116 GLN B C 1
ATOM 3201 O O . GLN B 1 116 ? 1.744 13.188 12.57 1 95.5 116 GLN B O 1
ATOM 3206 N N . SER B 1 117 ? 2.115 14.953 11.344 1 94.44 117 SER B N 1
ATOM 3207 C CA . SER B 1 117 ? 2.01 14.211 10.086 1 94.44 117 SER B CA 1
ATOM 3208 C C . SER B 1 117 ? 3.016 13.07 10.039 1 94.44 117 SER B C 1
ATOM 3210 O O . SER B 1 117 ? 2.641 11.914 9.828 1 94.44 117 SER B O 1
ATOM 3212 N N . SER B 1 118 ? 4.293 13.344 10.312 1 97.56 118 SER B N 1
ATOM 3213 C CA . SER B 1 118 ? 5.312 12.305 10.305 1 97.56 118 SER B CA 1
ATOM 3214 C C . SER B 1 118 ? 5.242 11.445 11.562 1 97.56 118 SER B C 1
ATOM 3216 O O . SER B 1 118 ? 5.488 10.242 11.516 1 97.56 118 SER B O 1
ATOM 3218 N N . TRP B 1 119 ? 4.871 12.086 12.695 1 97.94 119 TRP B N 1
ATOM 3219 C CA . TRP B 1 119 ? 4.766 11.352 13.953 1 97.94 119 TRP B CA 1
ATOM 3220 C C . TRP B 1 119 ? 3.732 10.234 13.852 1 97.94 119 TRP B C 1
ATOM 3222 O O . TRP B 1 119 ? 4.016 9.086 14.203 1 97.94 119 TRP B O 1
ATOM 3232 N N . MET B 1 120 ? 2.596 10.555 13.352 1 96.19 120 MET B N 1
ATOM 3233 C CA . MET B 1 120 ? 1.531 9.555 13.266 1 96.19 120 MET B CA 1
ATOM 3234 C C . MET B 1 120 ? 1.85 8.508 12.195 1 96.19 120 MET B C 1
ATOM 3236 O O . MET B 1 120 ? 1.455 7.352 12.32 1 96.19 120 MET B O 1
ATOM 3240 N N . SER B 1 121 ? 2.564 8.906 11.133 1 97.62 121 SER B N 1
ATOM 3241 C CA . SER B 1 121 ? 3.037 7.922 10.156 1 97.62 121 SER B CA 1
ATOM 3242 C C . SER B 1 121 ? 3.877 6.84 10.828 1 97.62 121 SER B C 1
ATOM 3244 O O . SER B 1 121 ? 3.656 5.648 10.609 1 97.62 121 SER B O 1
ATOM 3246 N N . LEU B 1 122 ? 4.766 7.273 11.711 1 97.75 122 LEU B N 1
ATOM 3247 C CA . LEU B 1 122 ? 5.707 6.348 12.336 1 97.75 122 LEU B CA 1
ATOM 3248 C C . LEU B 1 122 ? 5.059 5.633 13.516 1 97.75 122 LEU B C 1
ATOM 3250 O O . LEU B 1 122 ? 5.348 4.461 13.766 1 97.75 122 LEU B O 1
ATOM 3254 N N . ALA B 1 123 ? 4.125 6.281 14.172 1 96.25 123 ALA B N 1
ATOM 3255 C CA . ALA B 1 123 ? 3.562 5.73 15.406 1 96.25 123 ALA B CA 1
ATOM 3256 C C . ALA B 1 123 ? 2.35 4.852 15.109 1 96.25 123 ALA B C 1
ATOM 3258 O O . ALA B 1 123 ? 2.047 3.926 15.867 1 96.25 123 ALA B O 1
ATOM 3259 N N . ALA B 1 124 ? 1.7 5.16 13.977 1 94.38 124 ALA B N 1
ATOM 3260 C CA . ALA B 1 124 ? 0.4 4.512 13.82 1 94.38 124 ALA B CA 1
ATOM 3261 C C . ALA B 1 124 ? 0.327 3.742 12.5 1 94.38 124 ALA B C 1
ATOM 3263 O O . ALA B 1 124 ? -0.521 2.863 12.336 1 94.38 124 ALA B O 1
ATOM 3264 N N . ARG B 1 125 ? 1.173 4.043 11.562 1 94.69 125 ARG B N 1
ATOM 3265 C CA . ARG B 1 125 ? 0.993 3.449 10.242 1 94.69 125 ARG B CA 1
ATOM 3266 C C . ARG B 1 125 ? 2.096 2.439 9.938 1 94.69 125 ARG B C 1
ATOM 3268 O O . ARG B 1 125 ? 1.888 1.495 9.18 1 94.69 125 ARG B O 1
ATOM 3275 N N . VAL B 1 126 ? 3.287 2.627 10.516 1 95.31 126 VAL B N 1
ATOM 3276 C CA . VAL B 1 126 ? 4.387 1.685 10.344 1 95.31 126 VAL B CA 1
ATOM 3277 C C . VAL B 1 126 ? 4.336 0.621 11.438 1 95.31 126 VAL B C 1
ATOM 3279 O O . VAL B 1 126 ? 3.84 0.876 12.539 1 95.31 126 VAL B O 1
ATOM 3282 N N . ASN B 1 127 ? 4.793 -0.575 11.141 1 93.62 127 ASN B N 1
ATOM 3283 C CA . ASN B 1 127 ? 4.98 -1.608 12.156 1 93.62 127 ASN B CA 1
ATOM 3284 C C . ASN B 1 127 ? 6.363 -1.521 12.797 1 93.62 127 ASN B C 1
ATOM 3286 O O . ASN B 1 127 ? 7.344 -2.006 12.234 1 93.62 127 ASN B O 1
ATOM 3290 N N . ARG B 1 128 ? 6.355 -1.011 13.938 1 92.5 128 ARG B N 1
ATOM 3291 C CA . ARG B 1 128 ? 7.613 -0.722 14.625 1 92.5 128 ARG B CA 1
ATOM 3292 C C . ARG B 1 128 ? 8.336 -2.008 15 1 92.5 128 ARG B C 1
ATOM 3294 O O . ARG B 1 128 ? 9.562 -2.01 15.164 1 92.5 128 ARG B O 1
ATOM 3301 N N . ASP B 1 129 ? 7.566 -3.064 15.078 1 90.88 129 ASP B N 1
ATOM 3302 C CA . ASP B 1 129 ? 8.133 -4.324 15.547 1 90.88 129 ASP B CA 1
ATOM 3303 C C . ASP B 1 129 ? 9.102 -4.91 14.523 1 90.88 129 ASP B C 1
ATOM 3305 O O . ASP B 1 129 ? 9.93 -5.758 14.852 1 90.88 129 ASP B O 1
ATOM 3309 N N . VAL B 1 130 ? 8.992 -4.379 13.273 1 90.19 130 VAL B N 1
ATOM 3310 C CA . VAL B 1 130 ? 9.852 -4.945 12.242 1 90.19 130 VAL B CA 1
ATOM 3311 C C . VAL B 1 130 ? 10.883 -3.908 11.805 1 90.19 130 VAL B C 1
ATOM 3313 O O . VAL B 1 130 ? 11.633 -4.129 10.852 1 90.19 130 VAL B O 1
ATOM 3316 N N . LEU B 1 131 ? 10.922 -2.793 12.453 1 94 131 LEU B N 1
ATOM 3317 C CA . LEU B 1 131 ? 11.93 -1.779 12.156 1 94 131 LEU B CA 1
ATOM 3318 C C . LEU B 1 131 ? 13.234 -2.078 12.883 1 94 131 LEU B C 1
ATOM 3320 O O . LEU B 1 131 ? 13.25 -2.25 14.102 1 94 131 LEU B O 1
ATOM 3324 N N . PRO B 1 132 ? 14.281 -2.176 12.219 1 96 132 PRO B N 1
ATOM 3325 C CA . PRO B 1 132 ? 15.562 -2.408 12.891 1 96 132 PRO B CA 1
ATOM 3326 C C . PRO B 1 132 ? 16.047 -1.192 13.672 1 96 132 PRO B C 1
ATOM 3328 O O . PRO B 1 132 ? 15.539 -0.086 13.484 1 96 132 PRO B O 1
ATOM 3331 N N . LYS B 1 133 ? 16.984 -1.52 14.562 1 95.94 133 LYS B N 1
ATOM 3332 C CA . LYS B 1 133 ? 17.719 -0.418 15.18 1 95.94 133 LYS B CA 1
ATOM 3333 C C . LYS B 1 133 ? 18.391 0.45 14.125 1 95.94 133 LYS B C 1
ATOM 3335 O O . LYS B 1 133 ? 18.922 -0.065 13.141 1 95.94 133 LYS B O 1
ATOM 3340 N N . ASP B 1 134 ? 18.359 1.77 14.25 1 97.94 134 ASP B N 1
ATOM 3341 C CA . ASP B 1 134 ? 19 2.717 13.344 1 97.94 134 ASP B CA 1
ATOM 3342 C C . ASP B 1 134 ? 18.422 2.586 11.93 1 97.94 134 ASP B C 1
ATOM 3344 O O . ASP B 1 134 ? 19.172 2.535 10.953 1 97.94 134 ASP B O 1
ATOM 3348 N N . PHE B 1 135 ? 17.094 2.387 11.875 1 98.25 135 PHE B N 1
ATOM 3349 C CA . PHE B 1 135 ? 16.453 2.188 10.586 1 98.25 135 PHE B CA 1
ATOM 3350 C C . PHE B 1 135 ? 16.719 3.365 9.656 1 98.25 135 PHE B C 1
ATOM 3352 O O . PHE B 1 135 ? 17.047 4.461 10.109 1 98.25 135 PHE B O 1
ATOM 3359 N N . SER B 1 136 ? 16.656 3.143 8.336 1 98.69 136 SER B N 1
ATOM 3360 C CA . SER B 1 136 ? 16.812 4.168 7.312 1 98.69 136 SER B CA 1
ATOM 3361 C C . SER B 1 136 ? 15.461 4.727 6.887 1 98.69 136 SER B C 1
ATOM 3363 O O . SER B 1 136 ? 14.469 3.988 6.809 1 98.69 136 SER B O 1
ATOM 3365 N N . VAL B 1 137 ? 15.438 6.07 6.691 1 98.88 137 VAL B N 1
ATOM 3366 C CA . VAL B 1 137 ? 14.211 6.719 6.242 1 98.88 137 VAL B CA 1
ATOM 3367 C C . VAL B 1 137 ? 14.508 7.633 5.059 1 98.88 137 VAL B C 1
ATOM 3369 O O . VAL B 1 137 ? 15.523 8.328 5.043 1 98.88 137 VAL B O 1
ATOM 3372 N N . LEU B 1 138 ? 13.75 7.512 3.998 1 98.94 138 LEU B N 1
ATOM 3373 C CA . LEU B 1 138 ? 13.734 8.422 2.857 1 98.94 138 LEU B CA 1
ATOM 3374 C C . LEU B 1 138 ? 12.531 9.359 2.922 1 98.94 138 LEU B C 1
ATOM 3376 O O . LEU B 1 138 ? 11.391 8.898 2.986 1 98.94 138 LEU B O 1
ATOM 3380 N N . ILE B 1 139 ? 12.758 10.641 2.949 1 98.94 139 ILE B N 1
ATOM 3381 C CA . ILE B 1 139 ? 11.695 11.633 3.057 1 98.94 139 ILE B CA 1
ATOM 3382 C C . ILE B 1 139 ? 11.586 12.414 1.748 1 98.94 139 ILE B C 1
ATOM 3384 O O . ILE B 1 139 ? 12.484 13.172 1.394 1 98.94 139 ILE B O 1
ATOM 3388 N N . LEU B 1 140 ? 10.508 12.227 1.004 1 98.81 140 LEU B N 1
ATOM 3389 C CA . LEU B 1 140 ? 10.227 13.016 -0.189 1 98.81 140 LEU B CA 1
ATOM 3390 C C . LEU B 1 140 ? 9.562 14.344 0.179 1 98.81 140 LEU B C 1
ATOM 3392 O O . LEU B 1 140 ? 8.547 14.359 0.871 1 98.81 140 LEU B O 1
ATOM 3396 N N . GLY B 1 141 ? 10.086 15.445 -0.324 1 97.19 141 GLY B N 1
ATOM 3397 C CA . GLY B 1 141 ? 9.602 16.766 0.068 1 97.19 141 GLY B CA 1
ATOM 3398 C C . GLY B 1 141 ? 10.227 17.266 1.354 1 97.19 141 GLY B C 1
ATOM 3399 O O . GLY B 1 141 ? 9.539 17.844 2.195 1 97.19 141 GLY B O 1
ATOM 3400 N N . VAL B 1 142 ? 11.531 17.047 1.505 1 97.5 142 VAL B N 1
ATOM 3401 C CA . VAL B 1 142 ? 12.203 17.266 2.781 1 97.5 142 VAL B CA 1
ATOM 3402 C C . VAL B 1 142 ? 12.43 18.766 2.984 1 97.5 142 VAL B C 1
ATOM 3404 O O . VAL B 1 142 ? 12.656 19.219 4.109 1 97.5 142 VAL B O 1
ATOM 3407 N N . THR B 1 143 ? 12.359 19.578 1.923 1 93.5 143 THR B N 1
ATOM 3408 C CA . THR B 1 143 ? 12.766 20.969 2.02 1 93.5 143 THR B CA 1
ATOM 3409 C C . THR B 1 143 ? 11.633 21.828 2.576 1 93.5 143 THR B C 1
ATOM 3411 O O . THR B 1 143 ? 11.852 22.969 2.986 1 93.5 143 THR B O 1
ATOM 3414 N N . GLY B 1 144 ? 10.453 21.328 2.627 1 89.88 144 GLY B N 1
ATOM 3415 C CA . GLY B 1 144 ? 9.344 22.062 3.203 1 89.88 144 GLY B CA 1
ATOM 3416 C C . GLY B 1 144 ? 9.273 21.953 4.715 1 89.88 144 GLY B C 1
ATOM 3417 O O . GLY B 1 144 ? 10.031 21.203 5.324 1 89.88 144 GLY B O 1
ATOM 3418 N N . THR B 1 145 ? 8.375 22.719 5.293 1 91.31 145 THR B N 1
ATOM 3419 C CA . THR B 1 145 ? 8.219 22.766 6.742 1 91.31 145 THR B CA 1
ATOM 3420 C C . THR B 1 145 ? 7.91 21.375 7.289 1 91.31 145 THR B C 1
ATOM 3422 O O . THR B 1 145 ? 8.531 20.922 8.25 1 91.31 145 THR B O 1
ATOM 3425 N N . SER B 1 146 ? 6.996 20.688 6.648 1 93.31 146 SER B N 1
ATOM 3426 C CA . SER B 1 146 ? 6.629 19.344 7.098 1 93.31 146 SER B CA 1
ATOM 3427 C C . SER B 1 146 ? 7.777 18.359 6.895 1 93.31 146 SER B C 1
ATOM 3429 O O . SER B 1 146 ? 8.023 17.5 7.742 1 93.31 146 SER B O 1
ATOM 3431 N N . GLY B 1 147 ? 8.43 18.453 5.773 1 95.81 147 GLY B N 1
ATOM 3432 C CA . GLY B 1 147 ? 9.57 17.594 5.512 1 95.81 147 GLY B CA 1
ATOM 3433 C C . GLY B 1 147 ? 10.695 17.766 6.516 1 95.81 147 GLY B C 1
ATOM 3434 O O . GLY B 1 147 ? 11.273 16.781 6.988 1 95.81 147 GLY B O 1
ATOM 3435 N N . ARG B 1 148 ? 10.977 19.016 6.824 1 95.62 148 ARG B N 1
ATOM 3436 C CA . ARG B 1 148 ? 12.023 19.297 7.805 1 95.62 148 ARG B CA 1
ATOM 3437 C C . ARG B 1 148 ? 11.641 18.766 9.18 1 95.62 148 ARG B C 1
ATOM 3439 O O . ARG B 1 148 ? 12.477 18.188 9.883 1 95.62 148 ARG B O 1
ATOM 3446 N N . ALA B 1 149 ? 10.398 18.984 9.562 1 96.56 149 ALA B N 1
ATOM 3447 C CA . ALA B 1 149 ? 9.922 18.438 10.828 1 96.56 149 ALA B CA 1
ATOM 3448 C C . ALA B 1 149 ? 10.039 16.922 10.852 1 96.56 149 ALA B C 1
ATOM 3450 O O . ALA B 1 149 ? 10.344 16.328 11.891 1 96.56 149 ALA B O 1
ATOM 3451 N N . ALA B 1 150 ? 9.852 16.281 9.703 1 98.31 150 ALA B N 1
ATOM 3452 C CA . ALA B 1 150 ? 9.906 14.82 9.602 1 98.31 150 ALA B CA 1
ATOM 3453 C C . ALA B 1 150 ? 11.312 14.305 9.898 1 98.31 150 ALA B C 1
ATOM 3455 O O . ALA B 1 150 ? 11.477 13.203 10.422 1 98.31 150 ALA B O 1
ATOM 3456 N N . VAL B 1 151 ? 12.328 15.102 9.531 1 98.56 151 VAL B N 1
ATOM 3457 C CA . VAL B 1 151 ? 13.703 14.719 9.852 1 98.56 151 VAL B CA 1
ATOM 3458 C C . VAL B 1 151 ? 13.867 14.602 11.367 1 98.56 151 VAL B C 1
ATOM 3460 O O . VAL B 1 151 ? 14.359 13.586 11.859 1 98.56 151 VAL B O 1
ATOM 3463 N N . ASP B 1 152 ? 13.406 15.633 12.086 1 98 152 ASP B N 1
ATOM 3464 C CA . ASP B 1 152 ? 13.508 15.641 13.547 1 98 152 ASP B CA 1
ATOM 3465 C C . ASP B 1 152 ? 12.711 14.5 14.164 1 98 152 ASP B C 1
ATOM 3467 O O . ASP B 1 152 ? 13.18 13.828 15.078 1 98 152 ASP B O 1
ATOM 3471 N N . VAL B 1 153 ? 11.523 14.25 13.648 1 98.5 153 VAL B N 1
ATOM 3472 C CA . VAL B 1 153 ? 10.664 13.188 14.164 1 98.5 153 VAL B CA 1
ATOM 3473 C C . VAL B 1 153 ? 11.32 11.836 13.93 1 98.5 153 VAL B C 1
ATOM 3475 O O . VAL B 1 153 ? 11.375 11 14.836 1 98.5 153 VAL B O 1
ATOM 3478 N N . ALA B 1 154 ? 11.859 11.617 12.703 1 98.62 154 ALA B N 1
ATOM 3479 C CA . ALA B 1 154 ? 12.516 10.352 12.375 1 98.62 154 ALA B CA 1
ATOM 3480 C C . ALA B 1 154 ? 13.688 10.078 13.312 1 98.62 154 ALA B C 1
ATOM 3482 O O . ALA B 1 154 ? 13.852 8.953 13.805 1 98.62 154 ALA B O 1
ATOM 3483 N N . ARG B 1 155 ? 14.484 11.125 13.586 1 98.19 155 ARG B N 1
ATOM 3484 C CA . ARG B 1 155 ? 15.609 10.977 14.5 1 98.19 155 ARG B CA 1
ATOM 3485 C C . ARG B 1 155 ? 15.125 10.633 15.906 1 98.19 155 ARG B C 1
ATOM 3487 O O . ARG B 1 155 ? 15.703 9.773 16.578 1 98.19 155 ARG B O 1
ATOM 3494 N N . GLN B 1 156 ? 14.078 11.266 16.328 1 96.75 156 GLN B N 1
ATOM 3495 C CA . GLN B 1 156 ? 13.508 10.992 17.641 1 96.75 156 GLN B CA 1
ATOM 3496 C C . GLN B 1 156 ? 13.039 9.539 17.75 1 96.75 156 GLN B C 1
ATOM 3498 O O . GLN B 1 156 ? 13.117 8.93 18.812 1 96.75 156 GLN B O 1
ATOM 3503 N N . PHE B 1 157 ? 12.523 8.969 16.656 1 97.69 157 PHE B N 1
ATOM 3504 C CA . PHE B 1 157 ? 12.023 7.598 16.625 1 97.69 157 PHE B CA 1
ATOM 3505 C C . PHE B 1 157 ? 13.172 6.605 16.453 1 97.69 157 PHE B C 1
ATOM 3507 O O . PHE B 1 157 ? 12.945 5.395 16.391 1 97.69 157 PHE B O 1
ATOM 3514 N N . GLY B 1 158 ? 14.453 7.148 16.234 1 97.88 158 GLY B N 1
ATOM 3515 C CA . GLY B 1 158 ? 15.617 6.273 16.266 1 97.88 158 GLY B CA 1
ATOM 3516 C C . GLY B 1 158 ? 16.203 6.012 14.883 1 97.88 158 GLY B C 1
ATOM 3517 O O . GLY B 1 158 ? 16.984 5.074 14.703 1 97.88 158 GLY B O 1
ATOM 3518 N N . ALA B 1 159 ? 15.883 6.832 13.922 1 98.44 159 ALA B N 1
ATOM 3519 C CA . ALA B 1 159 ? 16.469 6.645 12.594 1 98.44 159 ALA B CA 1
ATOM 3520 C C . ALA B 1 159 ? 17.984 6.867 12.617 1 98.44 159 ALA B C 1
ATOM 3522 O O . ALA B 1 159 ? 18.453 7.879 13.148 1 98.44 159 ALA B O 1
ATOM 3523 N N . GLY B 1 160 ? 18.688 5.949 12.086 1 98.38 160 GLY B N 1
ATOM 3524 C CA . GLY B 1 160 ? 20.125 6.07 11.984 1 98.38 160 GLY B CA 1
ATOM 3525 C C . GLY B 1 160 ? 20.594 6.746 10.703 1 98.38 160 GLY B C 1
ATOM 3526 O O . GLY B 1 160 ? 21.688 7.316 10.656 1 98.38 160 GLY B O 1
ATOM 3527 N N . THR B 1 161 ? 19.797 6.613 9.656 1 98.62 161 THR B N 1
ATOM 3528 C CA . THR B 1 161 ? 20.078 7.223 8.359 1 98.62 161 THR B CA 1
ATOM 3529 C C . THR B 1 161 ? 18.844 7.941 7.82 1 98.62 161 THR B C 1
ATOM 3531 O O . THR B 1 161 ? 17.766 7.348 7.715 1 98.62 161 THR B O 1
ATOM 3534 N N . VAL B 1 162 ? 19.016 9.234 7.516 1 98.88 162 VAL B N 1
ATOM 3535 C CA . VAL B 1 162 ? 17.938 10.031 6.945 1 98.88 162 VAL B CA 1
ATOM 3536 C C . VAL B 1 162 ? 18.359 10.562 5.574 1 98.88 162 VAL B C 1
ATOM 3538 O O . VAL B 1 162 ? 19.281 11.367 5.477 1 98.88 162 VAL B O 1
ATOM 3541 N N . VAL B 1 163 ? 17.688 10.109 4.543 1 98.88 163 VAL B N 1
ATOM 3542 C CA . VAL B 1 163 ? 17.875 10.602 3.182 1 98.88 163 VAL B CA 1
ATOM 3543 C C . VAL B 1 163 ? 16.734 11.539 2.816 1 98.88 163 VAL B C 1
ATOM 3545 O O . VAL B 1 163 ? 15.562 11.242 3.074 1 98.88 163 VAL B O 1
ATOM 3548 N N . GLY B 1 164 ? 17.031 12.688 2.281 1 98.81 164 GLY B N 1
ATOM 3549 C CA . GLY B 1 164 ? 16.016 13.641 1.854 1 98.81 164 GLY B CA 1
ATOM 3550 C C . GLY B 1 164 ? 15.938 13.797 0.347 1 98.81 164 GLY B C 1
ATOM 3551 O O . GLY B 1 164 ? 16.953 13.75 -0.34 1 98.81 164 GLY B O 1
ATOM 3552 N N . ALA B 1 165 ? 14.766 13.977 -0.133 1 98.69 165 ALA B N 1
ATOM 3553 C CA . ALA B 1 165 ? 14.57 14.234 -1.558 1 98.69 165 ALA B CA 1
ATOM 3554 C C . ALA B 1 165 ? 13.82 15.547 -1.779 1 98.69 165 ALA B C 1
ATOM 3556 O O . ALA B 1 165 ? 12.93 15.898 -1.006 1 98.69 165 ALA B O 1
ATOM 3557 N N . GLY B 1 166 ? 14.148 16.281 -2.762 1 97.69 166 GLY B N 1
ATOM 3558 C CA . GLY B 1 166 ? 13.531 17.516 -3.188 1 97.69 166 GLY B CA 1
ATOM 3559 C C . GLY B 1 166 ? 13.758 17.828 -4.656 1 97.69 166 GLY B C 1
ATOM 3560 O O . GLY B 1 166 ? 14.43 17.062 -5.359 1 97.69 166 GLY B O 1
ATOM 3561 N N . ARG B 1 167 ? 13.203 18.875 -5.168 1 94.62 167 ARG B N 1
ATOM 3562 C CA . ARG B 1 167 ? 13.211 19.188 -6.594 1 94.62 167 ARG B CA 1
ATOM 3563 C C . ARG B 1 167 ? 14.57 19.75 -7.02 1 94.62 167 ARG B C 1
ATOM 3565 O O . ARG B 1 167 ? 14.992 19.547 -8.156 1 94.62 167 ARG B O 1
ATOM 3572 N N . ARG B 1 168 ? 15.188 20.5 -6.109 1 92.88 168 ARG B N 1
ATOM 3573 C CA . ARG B 1 168 ? 16.422 21.188 -6.465 1 92.88 168 ARG B CA 1
ATOM 3574 C C . ARG B 1 168 ? 17.578 20.719 -5.602 1 92.88 168 ARG B C 1
ATOM 3576 O O . ARG B 1 168 ? 17.406 20.453 -4.41 1 92.88 168 ARG B O 1
ATOM 3583 N N . ALA B 1 169 ? 18.734 20.703 -6.086 1 96.38 169 ALA B N 1
ATOM 3584 C CA . ALA B 1 169 ? 19.922 20.141 -5.441 1 96.38 169 ALA B CA 1
ATOM 3585 C C . ALA B 1 169 ? 20.438 21.062 -4.344 1 96.38 169 ALA B C 1
ATOM 3587 O O . ALA B 1 169 ? 20.828 20.594 -3.271 1 96.38 169 ALA B O 1
ATOM 3588 N N . ALA B 1 170 ? 20.438 22.328 -4.566 1 96.56 170 ALA B N 1
ATOM 3589 C CA . ALA B 1 170 ? 21.156 23.281 -3.721 1 96.56 170 ALA B CA 1
ATOM 3590 C C . ALA B 1 170 ? 20.656 23.234 -2.285 1 96.56 170 ALA B C 1
ATOM 3592 O O . ALA B 1 170 ? 21.438 23.062 -1.345 1 96.56 170 ALA B O 1
ATOM 3593 N N . PRO B 1 171 ? 19.359 23.297 -2.094 1 95.81 171 PRO B N 1
ATOM 3594 C CA . PRO B 1 171 ? 18.891 23.219 -0.711 1 95.81 171 PRO B CA 1
ATOM 3595 C C . PRO B 1 171 ? 19.219 21.875 -0.05 1 95.81 171 PRO B C 1
ATOM 3597 O O . PRO B 1 171 ? 19.453 21.828 1.158 1 95.81 171 PRO B O 1
ATOM 3600 N N . LEU B 1 172 ? 19.219 20.828 -0.774 1 98 172 LEU B N 1
ATOM 3601 C CA . LEU B 1 172 ? 19.5 19.5 -0.251 1 98 172 LEU B CA 1
ATOM 3602 C C . LEU B 1 172 ? 20.969 19.391 0.157 1 98 172 LEU B C 1
ATOM 3604 O O . LEU B 1 172 ? 21.281 18.844 1.217 1 98 172 LEU B O 1
ATOM 3608 N N . GLN B 1 173 ? 21.781 19.922 -0.707 1 98 173 GLN B N 1
ATOM 3609 C CA . GLN B 1 173 ? 23.203 19.922 -0.403 1 98 173 GLN B CA 1
ATOM 3610 C C . GLN B 1 173 ? 23.5 20.703 0.879 1 98 173 GLN B C 1
ATOM 3612 O O . GLN B 1 173 ? 24.328 20.281 1.686 1 98 173 GLN B O 1
ATOM 3617 N N . ALA B 1 174 ? 22.844 21.781 1.068 1 97.5 174 ALA B N 1
ATOM 361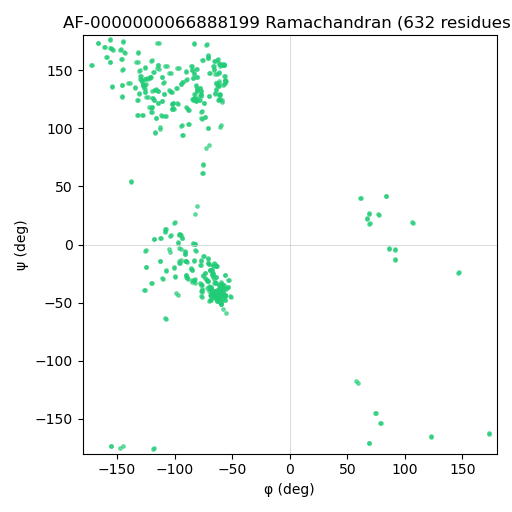8 C CA . ALA B 1 174 ? 23 22.578 2.279 1 97.5 174 ALA B CA 1
ATOM 3619 C C . ALA B 1 174 ? 22.578 21.781 3.518 1 97.5 174 ALA B C 1
ATOM 3621 O O . ALA B 1 174 ? 23.234 21.859 4.559 1 97.5 174 ALA B O 1
ATOM 3622 N N . LEU B 1 175 ? 21.547 21.016 3.42 1 97.5 175 LEU B N 1
ATOM 3623 C CA . LEU B 1 175 ? 21.047 20.219 4.539 1 97.5 175 LEU B CA 1
ATOM 3624 C C . LEU B 1 175 ? 22.031 19.094 4.879 1 97.5 175 LEU B C 1
ATOM 3626 O O . LEU B 1 175 ? 22.188 18.734 6.051 1 97.5 175 LEU B O 1
ATOM 3630 N N . VAL B 1 176 ? 22.672 18.516 3.863 1 98.12 176 VAL B N 1
ATOM 3631 C CA . VAL B 1 176 ? 23.688 17.5 4.102 1 98.12 176 VAL B CA 1
ATOM 3632 C C . VAL B 1 176 ? 24.922 18.125 4.75 1 98.12 176 VAL B C 1
ATOM 3634 O O . VAL B 1 176 ? 25.469 17.594 5.719 1 98.12 176 VAL B O 1
ATOM 3637 N N . ALA B 1 177 ? 25.328 19.281 4.23 1 97.94 177 ALA B N 1
ATOM 3638 C CA . ALA B 1 177 ? 26.484 20 4.781 1 97.94 177 ALA B CA 1
ATOM 3639 C C . ALA B 1 177 ? 26.25 20.344 6.25 1 97.94 177 ALA B C 1
ATOM 3641 O O . ALA B 1 177 ? 27.188 20.297 7.055 1 97.94 177 ALA B O 1
ATOM 3642 N N . ASP B 1 178 ? 25.016 20.641 6.594 1 97 178 ASP B N 1
ATOM 3643 C CA . ASP B 1 178 ? 24.656 21 7.961 1 97 178 ASP B CA 1
ATOM 3644 C C . ASP B 1 178 ? 24.422 19.766 8.812 1 97 178 ASP B C 1
ATOM 3646 O O . ASP B 1 178 ? 24.016 19.859 9.969 1 97 178 ASP B O 1
ATOM 3650 N N . LYS B 1 179 ? 24.578 18.578 8.242 1 97.25 179 LYS B N 1
ATOM 3651 C CA . LYS B 1 179 ? 24.469 17.281 8.906 1 97.25 179 LYS B CA 1
ATOM 3652 C C . LYS B 1 179 ? 23.047 17.016 9.344 1 97.25 179 LYS B C 1
ATOM 3654 O O . LYS B 1 179 ? 22.812 16.266 10.305 1 97.25 179 LYS B O 1
ATOM 3659 N N . VAL B 1 180 ? 22.094 17.75 8.648 1 97.19 180 VAL B N 1
ATOM 3660 C CA . VAL B 1 180 ? 20.672 17.484 8.875 1 97.19 180 VAL B CA 1
ATOM 3661 C C . VAL B 1 180 ? 20.266 16.188 8.164 1 97.19 180 VAL B C 1
ATOM 3663 O O . VAL B 1 180 ? 19.516 15.383 8.711 1 97.19 180 VAL B O 1
ATOM 3666 N N . LEU B 1 181 ? 20.797 15.992 7.016 1 98.62 181 LEU B N 1
ATOM 3667 C CA . LEU B 1 181 ? 20.578 14.789 6.215 1 98.62 181 LEU B CA 1
ATOM 3668 C C . LEU B 1 181 ? 21.875 14.008 6.055 1 98.62 181 LEU B C 1
ATOM 3670 O O . LEU B 1 181 ? 22.969 14.594 6.062 1 98.62 181 LEU B O 1
ATOM 3674 N N . ASP B 1 182 ? 21.734 12.742 5.895 1 98.62 182 ASP B N 1
ATOM 3675 C CA . ASP B 1 182 ? 22.891 11.898 5.633 1 98.62 182 ASP B CA 1
ATOM 3676 C C . ASP B 1 182 ? 23.172 11.789 4.133 1 98.62 182 ASP B C 1
ATOM 3678 O O . ASP B 1 182 ? 24.312 11.562 3.719 1 98.62 182 ASP B O 1
ATOM 3682 N N . ALA B 1 183 ? 22.141 11.906 3.285 1 98.44 183 ALA B N 1
ATOM 3683 C CA . ALA B 1 183 ? 22.188 11.867 1.826 1 98.44 183 ALA B CA 1
ATOM 3684 C C . ALA B 1 183 ? 20.938 12.484 1.216 1 98.44 183 ALA B C 1
ATOM 3686 O O . ALA B 1 183 ? 20.016 12.859 1.936 1 98.44 183 ALA B O 1
ATOM 3687 N N . TYR B 1 184 ? 20.984 12.695 -0.134 1 98.38 184 TYR B N 1
ATOM 3688 C CA . TYR B 1 184 ? 19.812 13.312 -0.747 1 98.38 184 TYR B CA 1
ATOM 3689 C C . TYR B 1 184 ? 19.594 12.781 -2.154 1 98.38 184 TYR B C 1
ATOM 3691 O O . TYR B 1 184 ? 20.484 12.148 -2.736 1 98.38 184 TYR B O 1
ATOM 3699 N N . LEU B 1 185 ? 18.375 12.922 -2.656 1 98.38 185 LEU B N 1
ATOM 3700 C CA . LEU B 1 185 ? 17.953 12.688 -4.031 1 98.38 185 LEU B CA 1
ATOM 3701 C C . LEU B 1 185 ? 17.344 13.945 -4.633 1 98.38 185 LEU B C 1
ATOM 3703 O O . LEU B 1 185 ? 16.609 14.68 -3.949 1 98.38 185 LEU B O 1
ATOM 3707 N N . VAL B 1 186 ? 17.609 14.125 -5.918 1 98.44 186 VAL B N 1
ATOM 3708 C CA . VAL B 1 186 ? 16.953 15.219 -6.637 1 98.44 186 VAL B CA 1
ATOM 3709 C C . VAL B 1 186 ? 15.805 14.672 -7.477 1 98.44 186 VAL B C 1
ATOM 3711 O O . VAL B 1 186 ? 16.031 13.961 -8.461 1 98.44 186 VAL B O 1
ATOM 3714 N N . LEU B 1 187 ? 14.594 15.039 -7.211 1 97.56 187 LEU B N 1
ATOM 3715 C CA . LEU B 1 187 ? 13.391 14.422 -7.754 1 97.56 187 LEU B CA 1
ATOM 3716 C C . LEU B 1 187 ? 13.234 14.742 -9.242 1 97.56 187 LEU B C 1
ATOM 3718 O O . LEU B 1 187 ? 12.695 13.93 -10 1 97.56 187 LEU B O 1
ATOM 3722 N N . ASP B 1 188 ? 13.703 15.93 -9.664 1 94.25 188 ASP B N 1
ATOM 3723 C CA . ASP B 1 188 ? 13.516 16.328 -11.055 1 94.25 188 ASP B CA 1
ATOM 3724 C C . ASP B 1 188 ? 14.727 15.969 -11.906 1 94.25 188 ASP B C 1
ATOM 3726 O O . ASP B 1 188 ? 14.812 16.359 -13.07 1 94.25 188 ASP B O 1
ATOM 3730 N N . ASP B 1 189 ? 15.617 15.227 -11.297 1 92.81 189 ASP B N 1
ATOM 3731 C CA . ASP B 1 189 ? 16.828 14.82 -12.008 1 92.81 189 ASP B CA 1
ATOM 3732 C C . ASP B 1 189 ? 16.578 13.57 -12.852 1 92.81 189 ASP B C 1
ATOM 3734 O O . ASP B 1 189 ? 15.867 12.656 -12.43 1 92.81 189 ASP B O 1
ATOM 3738 N N . ALA B 1 190 ? 17.203 13.484 -14.047 1 93.94 190 ALA B N 1
ATOM 3739 C CA . ALA B 1 190 ? 17.078 12.352 -14.961 1 93.94 190 ALA B CA 1
ATOM 3740 C C . ALA B 1 190 ? 17.625 11.078 -14.336 1 93.94 190 ALA B C 1
ATOM 3742 O O . ALA B 1 190 ? 17.266 9.969 -14.734 1 93.94 190 ALA B O 1
ATOM 3743 N N . THR B 1 191 ? 18.422 11.289 -13.328 1 95.69 191 THR B N 1
ATOM 3744 C CA . THR B 1 191 ? 19.094 10.141 -12.727 1 95.69 191 THR B CA 1
ATOM 3745 C C . THR B 1 191 ? 18.328 9.648 -11.5 1 95.69 191 THR B C 1
ATOM 3747 O O . THR B 1 191 ? 18.828 8.812 -10.75 1 95.69 191 THR B O 1
ATOM 3750 N N . LEU B 1 192 ? 17.188 10.148 -11.258 1 97.81 192 LEU B N 1
ATOM 3751 C CA . LEU B 1 192 ? 16.406 9.82 -10.062 1 97.81 192 LEU B CA 1
ATOM 3752 C C . LEU B 1 192 ? 16.281 8.312 -9.898 1 97.81 192 LEU B C 1
ATOM 3754 O O . LEU B 1 192 ? 16.484 7.781 -8.805 1 97.81 192 LEU B O 1
ATOM 3758 N N . ALA B 1 193 ? 15.977 7.621 -10.992 1 97.62 193 ALA B N 1
ATOM 3759 C CA . ALA B 1 193 ? 15.812 6.172 -10.938 1 97.62 193 ALA B CA 1
ATOM 3760 C C . ALA B 1 193 ? 17.094 5.492 -10.461 1 97.62 193 ALA B C 1
ATOM 3762 O O . ALA B 1 193 ? 17.078 4.723 -9.5 1 97.62 193 ALA B O 1
ATOM 3763 N N . ALA B 1 194 ? 18.188 5.828 -11.094 1 97.75 194 ALA B N 1
ATOM 3764 C CA . ALA B 1 194 ? 19.484 5.23 -10.758 1 97.75 194 ALA B CA 1
ATOM 3765 C C . ALA B 1 194 ? 19.906 5.633 -9.352 1 97.75 194 ALA B C 1
ATOM 3767 O O . ALA B 1 194 ? 20.469 4.816 -8.609 1 97.75 194 ALA B O 1
ATOM 3768 N N . ALA B 1 195 ? 19.734 6.875 -9.016 1 98.06 195 ALA B N 1
ATOM 3769 C CA . ALA B 1 195 ? 20.109 7.367 -7.695 1 98.06 195 ALA B CA 1
ATOM 3770 C C . ALA B 1 195 ? 19.312 6.66 -6.602 1 98.06 195 ALA B C 1
ATOM 3772 O O . ALA B 1 195 ? 19.844 6.371 -5.527 1 98.06 195 ALA B O 1
ATOM 3773 N N . THR B 1 196 ? 18.031 6.398 -6.84 1 98.44 196 THR B N 1
ATOM 3774 C CA . THR B 1 196 ? 17.219 5.664 -5.887 1 98.44 196 THR B CA 1
ATOM 3775 C C . THR B 1 196 ? 17.75 4.246 -5.691 1 98.44 196 THR B C 1
ATOM 3777 O O . THR B 1 196 ? 17.875 3.779 -4.559 1 98.44 196 THR B O 1
ATOM 3780 N N . ARG B 1 197 ? 18.031 3.562 -6.773 1 97.31 197 ARG B N 1
ATOM 3781 C CA . ARG B 1 197 ? 18.578 2.211 -6.703 1 97.31 197 ARG B CA 1
ATOM 3782 C C . ARG B 1 197 ? 19.875 2.191 -5.918 1 97.31 197 ARG B C 1
ATOM 3784 O O . ARG B 1 197 ? 20.156 1.243 -5.176 1 97.31 197 ARG B O 1
ATOM 3791 N N . ALA B 1 198 ? 20.641 3.256 -6.051 1 97.5 198 ALA B N 1
ATOM 3792 C CA . ALA B 1 198 ? 21.969 3.334 -5.426 1 97.5 198 ALA B CA 1
ATOM 3793 C C . ALA B 1 198 ? 21.844 3.469 -3.912 1 97.5 198 ALA B C 1
ATOM 3795 O O . ALA B 1 198 ? 22.812 3.256 -3.186 1 97.5 198 ALA B O 1
ATOM 3796 N N . LEU B 1 199 ? 20.656 3.828 -3.355 1 97.31 199 LEU B N 1
ATOM 3797 C CA . LEU B 1 199 ? 20.453 3.953 -1.916 1 97.31 199 LEU B CA 1
ATOM 3798 C C . LEU B 1 199 ? 20.547 2.592 -1.234 1 97.31 199 LEU B C 1
ATOM 3800 O O . LEU B 1 199 ? 20.797 2.514 -0.028 1 97.31 199 LEU B O 1
ATOM 3804 N N . GLY B 1 200 ? 20.25 1.502 -2.02 1 96.62 200 GLY B N 1
ATOM 3805 C CA . GLY B 1 200 ? 20.062 0.211 -1.38 1 96.62 200 GLY B CA 1
ATOM 3806 C C . GLY B 1 200 ? 18.734 0.101 -0.654 1 96.62 200 GLY B C 1
ATOM 3807 O O . GLY B 1 200 ? 17.719 0.637 -1.114 1 96.62 200 GLY B O 1
ATOM 3808 N N . HIS B 1 201 ? 18.734 -0.611 0.455 1 96.88 201 HIS B N 1
ATOM 3809 C CA . HIS B 1 201 ? 17.5 -0.86 1.176 1 96.88 201 HIS B CA 1
ATOM 3810 C C . HIS B 1 201 ? 17.078 0.362 1.984 1 96.88 201 HIS B C 1
ATOM 3812 O O . HIS B 1 201 ? 17.906 0.996 2.641 1 96.88 201 HIS B O 1
ATOM 3818 N N . VAL B 1 202 ? 15.859 0.73 1.938 1 98.19 202 VAL B N 1
ATOM 3819 C CA . VAL B 1 202 ? 15.227 1.773 2.738 1 98.19 202 VAL B CA 1
ATOM 3820 C C . VAL B 1 202 ? 14.102 1.171 3.582 1 98.19 202 VAL B C 1
ATOM 3822 O O . VAL B 1 202 ? 13.188 0.535 3.049 1 98.19 202 VAL B O 1
ATOM 3825 N N . ASP B 1 203 ? 14.148 1.4 4.879 1 98.56 203 ASP B N 1
ATOM 3826 C CA . ASP B 1 203 ? 13.172 0.798 5.781 1 98.56 203 ASP B CA 1
ATOM 3827 C C . ASP B 1 203 ? 11.82 1.514 5.691 1 98.56 203 ASP B C 1
ATOM 3829 O O . ASP B 1 203 ? 10.773 0.871 5.668 1 98.56 203 ASP B O 1
ATOM 3833 N N . VAL B 1 204 ? 11.898 2.85 5.691 1 98.81 204 VAL B N 1
ATOM 3834 C CA . VAL B 1 204 ? 10.68 3.652 5.707 1 98.81 204 VAL B CA 1
ATOM 3835 C C . VAL B 1 204 ? 10.781 4.773 4.676 1 98.81 204 VAL B C 1
ATOM 3837 O O . VAL B 1 204 ? 11.836 5.41 4.547 1 98.81 204 VAL B O 1
ATOM 3840 N N . VAL B 1 205 ? 9.773 5.016 3.91 1 98.94 205 VAL B N 1
ATOM 3841 C CA . VAL B 1 205 ? 9.648 6.191 3.053 1 98.94 205 VAL B CA 1
ATOM 3842 C C . VAL B 1 205 ? 8.484 7.059 3.531 1 98.94 205 VAL B C 1
ATOM 3844 O O . VAL B 1 205 ? 7.367 6.566 3.711 1 98.94 205 VAL B O 1
ATOM 3847 N N . LEU B 1 206 ? 8.703 8.266 3.865 1 98.88 206 LEU B N 1
ATOM 3848 C CA . LEU B 1 206 ? 7.688 9.273 4.141 1 98.88 206 LEU B CA 1
ATOM 3849 C C . LEU B 1 206 ? 7.504 10.203 2.941 1 98.88 206 LEU B C 1
ATOM 3851 O O . LEU B 1 206 ? 8.414 10.953 2.588 1 98.88 206 LEU B O 1
ATOM 3855 N N . ASP B 1 207 ? 6.359 10.219 2.348 1 98.69 207 ASP B N 1
ATOM 3856 C CA . ASP B 1 207 ? 6.152 10.852 1.048 1 98.69 207 ASP B CA 1
ATOM 3857 C C . ASP B 1 207 ? 5.18 12.023 1.153 1 98.69 207 ASP B C 1
ATOM 3859 O O . ASP B 1 207 ? 3.965 11.82 1.238 1 98.69 207 ASP B O 1
ATOM 3863 N N . TYR B 1 208 ? 5.66 13.195 1.031 1 96.19 208 TYR B N 1
ATOM 3864 C CA . TYR B 1 208 ? 4.84 14.398 1.009 1 96.19 208 TYR B CA 1
ATOM 3865 C C . TYR B 1 208 ? 4.559 14.844 -0.423 1 96.19 208 TYR B C 1
ATOM 3867 O O . TYR B 1 208 ? 3.854 15.828 -0.647 1 96.19 208 TYR B O 1
ATOM 3875 N N . VAL B 1 209 ? 5.016 14.148 -1.426 1 96.12 209 VAL B N 1
ATOM 3876 C CA . VAL B 1 209 ? 5.07 14.641 -2.801 1 96.12 209 VAL B CA 1
ATOM 3877 C C . VAL B 1 209 ? 4.008 13.93 -3.641 1 96.12 209 VAL B C 1
ATOM 3879 O O . VAL B 1 209 ? 3.051 14.562 -4.094 1 96.12 209 VAL B O 1
ATOM 3882 N N . TRP B 1 210 ? 4.129 12.594 -3.803 1 96.5 210 TRP B N 1
ATOM 3883 C CA . TRP B 1 210 ? 3.273 11.734 -4.617 1 96.5 210 TRP B CA 1
ATOM 3884 C C . TRP B 1 210 ? 3.475 12.016 -6.102 1 96.5 210 TRP B C 1
ATOM 3886 O O . TRP B 1 210 ? 4.52 12.531 -6.508 1 96.5 210 TRP B O 1
ATOM 3896 N N . GLY B 1 211 ? 2.656 11.469 -7.016 1 96.38 211 GLY B N 1
ATOM 3897 C CA . GLY B 1 211 ? 2.727 11.75 -8.438 1 96.38 211 GLY B CA 1
ATOM 3898 C C . GLY B 1 211 ? 3.838 10.984 -9.141 1 96.38 211 GLY B C 1
ATOM 3899 O O . GLY B 1 211 ? 4.25 9.922 -8.688 1 96.38 211 GLY B O 1
ATOM 3900 N N . ALA B 1 212 ? 4.316 11.547 -10.242 1 96.56 212 ALA B N 1
ATOM 3901 C CA . ALA B 1 212 ? 5.211 10.844 -11.156 1 96.56 212 ALA B CA 1
ATOM 3902 C C . ALA B 1 212 ? 6.562 10.57 -10.5 1 96.56 212 ALA B C 1
ATOM 3904 O O . ALA B 1 212 ? 7.141 9.5 -10.68 1 96.56 212 ALA B O 1
ATOM 3905 N N . GLN B 1 213 ? 7.125 11.555 -9.758 1 96.94 213 GLN B N 1
ATOM 3906 C CA . GLN B 1 213 ? 8.43 11.367 -9.117 1 96.94 213 GLN B CA 1
ATOM 3907 C C . GLN B 1 213 ? 8.359 10.312 -8.016 1 96.94 213 GLN B C 1
ATOM 3909 O O . GLN B 1 213 ? 9.281 9.516 -7.859 1 96.94 213 GLN B O 1
ATOM 3914 N N . ALA B 1 214 ? 7.281 10.344 -7.281 1 98 214 ALA B N 1
ATOM 3915 C CA . ALA B 1 214 ? 7.082 9.312 -6.266 1 98 214 ALA B CA 1
ATOM 3916 C C . ALA B 1 214 ? 6.992 7.93 -6.902 1 98 214 ALA B C 1
ATOM 3918 O O . ALA B 1 214 ? 7.527 6.957 -6.363 1 98 214 ALA B O 1
ATOM 3919 N N . ALA B 1 215 ? 6.281 7.859 -8.086 1 97.69 215 ALA B N 1
ATOM 3920 C CA . ALA B 1 215 ? 6.199 6.594 -8.812 1 97.69 215 ALA B CA 1
ATOM 3921 C C . ALA B 1 215 ? 7.59 6.098 -9.203 1 97.69 215 ALA B C 1
ATOM 3923 O O . ALA B 1 215 ? 7.887 4.906 -9.07 1 97.69 215 ALA B O 1
ATOM 3924 N N . THR B 1 216 ? 8.414 7.02 -9.68 1 97.75 216 THR B N 1
ATOM 3925 C CA . THR B 1 216 ? 9.773 6.664 -10.062 1 97.75 216 THR B CA 1
ATOM 3926 C C . THR B 1 216 ? 10.547 6.125 -8.859 1 97.75 216 THR B C 1
ATOM 3928 O O . THR B 1 216 ? 11.234 5.109 -8.969 1 97.75 216 THR B O 1
ATOM 3931 N N . VAL B 1 217 ? 10.422 6.762 -7.699 1 98.38 217 VAL B N 1
ATOM 3932 C CA . VAL B 1 217 ? 11.102 6.316 -6.484 1 98.38 217 VAL B CA 1
ATOM 3933 C C . VAL B 1 217 ? 10.586 4.934 -6.09 1 98.38 217 VAL B C 1
ATOM 3935 O O . VAL B 1 217 ? 11.375 4.008 -5.879 1 98.38 217 VAL B O 1
ATOM 3938 N N . LEU B 1 218 ? 9.281 4.762 -6.055 1 97.69 218 LEU B N 1
ATOM 3939 C CA . LEU B 1 218 ? 8.656 3.496 -5.684 1 97.69 218 LEU B CA 1
ATOM 3940 C C . LEU B 1 218 ? 9.156 2.361 -6.57 1 97.69 218 LEU B C 1
ATOM 3942 O O . LEU B 1 218 ? 9.531 1.297 -6.074 1 97.69 218 LEU B O 1
ATOM 3946 N N . ASN B 1 219 ? 9.164 2.602 -7.875 1 95.88 219 ASN B N 1
ATOM 3947 C CA . ASN B 1 219 ? 9.516 1.583 -8.859 1 95.88 219 ASN B CA 1
ATOM 3948 C C . ASN B 1 219 ? 10.984 1.18 -8.742 1 95.88 219 ASN B C 1
ATOM 3950 O O . ASN B 1 219 ? 11.375 0.109 -9.211 1 95.88 219 ASN B O 1
ATOM 3954 N N . ASN B 1 220 ? 11.75 2.021 -8.086 1 97.06 220 ASN B N 1
ATOM 3955 C CA . ASN B 1 220 ? 13.188 1.771 -8.117 1 97.06 220 ASN B CA 1
ATOM 3956 C C . ASN B 1 220 ? 13.742 1.501 -6.719 1 97.06 220 ASN B C 1
ATOM 3958 O O . ASN B 1 220 ? 14.953 1.448 -6.523 1 97.06 220 ASN B O 1
ATOM 3962 N N . LEU B 1 221 ? 12.867 1.423 -5.652 1 97.25 221 LEU B N 1
ATOM 3963 C CA . LEU B 1 221 ? 13.297 0.885 -4.367 1 97.25 221 LEU B CA 1
ATOM 3964 C C . LEU B 1 221 ? 13.828 -0.537 -4.523 1 97.25 221 LEU B C 1
ATOM 3966 O O . LEU B 1 221 ? 13.477 -1.233 -5.477 1 97.25 221 LEU B O 1
ATOM 3970 N N . GLN B 1 222 ? 14.648 -0.944 -3.676 1 94.25 222 GLN B N 1
ATOM 3971 C CA . GLN B 1 222 ? 15.312 -2.238 -3.764 1 94.25 222 GLN B CA 1
ATOM 3972 C C . GLN B 1 222 ? 14.305 -3.383 -3.717 1 94.25 222 GLN B C 1
ATOM 3974 O O . GLN B 1 222 ? 13.477 -3.447 -2.811 1 94.25 222 GLN B O 1
ATOM 3979 N N . PRO B 1 223 ? 14.305 -4.254 -4.695 1 92.19 223 PRO B N 1
ATOM 3980 C CA . PRO B 1 223 ? 13.469 -5.457 -4.625 1 92.19 223 PRO B CA 1
ATOM 3981 C C . PRO B 1 223 ? 13.977 -6.469 -3.604 1 92.19 223 PRO B C 1
ATOM 3983 O O . PRO B 1 223 ? 15.141 -6.406 -3.188 1 92.19 223 PRO B O 1
ATOM 3986 N N . GLY B 1 224 ? 13.039 -7.379 -3.201 1 88.38 224 GLY B N 1
ATOM 3987 C CA . GLY B 1 224 ? 13.461 -8.469 -2.338 1 88.38 224 GLY B CA 1
ATOM 3988 C C . GLY B 1 224 ? 12.703 -8.523 -1.024 1 88.38 224 GLY B C 1
ATOM 3989 O O . GLY B 1 224 ? 11.656 -7.887 -0.882 1 88.38 224 GLY B O 1
ATOM 3990 N N . ALA B 1 225 ? 13.219 -9.266 -0.071 1 84.88 225 ALA B N 1
ATOM 3991 C CA . ALA B 1 225 ? 12.445 -9.68 1.098 1 84.88 225 ALA B CA 1
ATOM 3992 C C . ALA B 1 225 ? 12.586 -8.672 2.234 1 84.88 225 ALA B C 1
ATOM 3994 O O . ALA B 1 225 ? 11.828 -8.711 3.207 1 84.88 225 ALA B O 1
ATOM 3995 N N . ALA B 1 226 ? 13.594 -7.766 2.1 1 91.69 226 ALA B N 1
ATOM 3996 C CA . ALA B 1 226 ? 13.695 -6.75 3.146 1 91.69 226 ALA B CA 1
ATOM 3997 C C . ALA B 1 226 ? 12.469 -5.852 3.158 1 91.69 226 ALA B C 1
ATOM 3999 O O . ALA B 1 226 ? 11.969 -5.453 2.102 1 91.69 226 ALA B O 1
ATOM 4000 N N . VAL B 1 227 ? 12.008 -5.539 4.332 1 94.94 227 VAL B N 1
ATOM 4001 C CA . VAL B 1 227 ? 10.719 -4.867 4.488 1 94.94 227 VAL B CA 1
ATOM 4002 C C . VAL B 1 227 ? 10.891 -3.369 4.254 1 94.94 227 VAL B C 1
ATOM 4004 O O . VAL B 1 227 ? 11.773 -2.738 4.848 1 94.94 227 VAL B O 1
ATOM 4007 N N . THR B 1 228 ? 10.148 -2.805 3.375 1 97.75 228 THR B N 1
ATOM 4008 C CA . THR B 1 228 ? 10.031 -1.365 3.18 1 97.75 228 THR B CA 1
ATOM 4009 C C . THR B 1 228 ? 8.602 -0.898 3.447 1 97.75 228 THR B C 1
ATOM 4011 O O . THR B 1 228 ? 7.652 -1.459 2.902 1 97.75 228 THR B O 1
ATOM 4014 N N . GLN B 1 229 ? 8.422 0.041 4.328 1 98.25 229 GLN B N 1
ATOM 4015 C CA . GLN B 1 229 ? 7.117 0.616 4.633 1 98.25 229 GLN B CA 1
ATOM 4016 C C . GLN B 1 229 ? 7 2.035 4.082 1 98.25 229 GLN B C 1
ATOM 4018 O O . GLN B 1 229 ? 7.707 2.939 4.535 1 98.25 229 GLN B O 1
ATOM 4023 N N . TYR B 1 230 ? 6.164 2.223 3.053 1 98.75 230 TYR B N 1
ATOM 4024 C CA . TYR B 1 230 ? 5.965 3.484 2.35 1 98.75 230 TYR B CA 1
ATOM 4025 C C . TYR B 1 230 ? 4.684 4.172 2.816 1 98.75 230 TYR B C 1
ATOM 4027 O O . TYR B 1 230 ? 3.59 3.621 2.666 1 98.75 230 TYR B O 1
ATOM 4035 N N . VAL B 1 231 ? 4.781 5.387 3.326 1 98.62 231 VAL B N 1
ATOM 4036 C CA . VAL B 1 231 ? 3.619 6.105 3.844 1 98.62 231 VAL B CA 1
ATOM 4037 C C . VAL B 1 231 ? 3.42 7.402 3.062 1 98.62 231 VAL B C 1
ATOM 4039 O O . VAL B 1 231 ? 4.277 8.289 3.092 1 98.62 231 VAL B O 1
ATOM 4042 N N . ASN B 1 232 ? 2.324 7.547 2.4 1 97.56 232 ASN B N 1
ATOM 4043 C CA . ASN B 1 232 ? 1.957 8.812 1.777 1 97.56 232 ASN B CA 1
ATOM 4044 C C . ASN B 1 232 ? 1.354 9.781 2.791 1 97.56 232 ASN B C 1
ATOM 4046 O O . ASN B 1 232 ? 0.436 9.422 3.529 1 97.56 232 ASN B O 1
ATOM 4050 N N . ILE B 1 233 ? 1.803 10.938 2.77 1 95.44 233 ILE B N 1
ATOM 4051 C CA . ILE B 1 233 ? 1.347 11.945 3.721 1 95.44 233 ILE B CA 1
ATOM 4052 C C . ILE B 1 233 ? 0.718 13.117 2.971 1 95.44 233 ILE B C 1
ATOM 4054 O O . ILE B 1 233 ? -0.221 13.75 3.463 1 95.44 233 ILE B O 1
ATOM 4058 N N . GLY B 1 234 ? 1.251 13.406 1.771 1 91.75 234 GLY B N 1
ATOM 4059 C CA . GLY B 1 234 ? 0.737 14.562 1.052 1 91.75 234 GLY B CA 1
ATOM 4060 C C . GLY B 1 234 ? 0.936 14.469 -0.449 1 91.75 234 GLY B C 1
ATOM 4061 O O . GLY B 1 234 ? 1.335 13.422 -0.964 1 91.75 234 GLY B O 1
ATOM 4062 N N . THR B 1 235 ? 0.596 15.578 -1.146 1 92 235 THR B N 1
ATOM 4063 C CA . THR B 1 235 ? 0.661 15.664 -2.6 1 92 235 THR B CA 1
ATOM 4064 C C . THR B 1 235 ? 1.239 17.016 -3.033 1 92 235 THR B C 1
ATOM 4066 O O . THR B 1 235 ? 0.67 17.688 -3.893 1 92 235 THR B O 1
ATOM 4069 N N . THR B 1 236 ? 2.365 17.328 -2.537 1 88.69 236 THR B N 1
ATOM 4070 C CA . THR B 1 236 ? 2.928 18.656 -2.803 1 88.69 236 THR B CA 1
ATOM 4071 C C . THR B 1 236 ? 3.232 18.828 -4.289 1 88.69 236 THR B C 1
ATOM 4073 O O . THR B 1 236 ? 3.361 19.953 -4.777 1 88.69 236 THR B O 1
ATOM 4076 N N . ALA B 1 237 ? 3.332 17.719 -5.039 1 88.19 237 ALA B N 1
ATOM 4077 C CA . ALA B 1 237 ? 3.518 17.797 -6.488 1 88.19 237 ALA B CA 1
ATOM 4078 C C . ALA B 1 237 ? 2.221 18.188 -7.188 1 88.19 237 ALA B C 1
ATOM 4080 O O . ALA B 1 237 ? 2.211 18.438 -8.398 1 88.19 237 ALA B O 1
ATOM 4081 N N . GLN B 1 238 ? 1.174 18.188 -6.434 1 86.12 238 GLN B N 1
ATOM 4082 C CA . GLN B 1 238 ? -0.143 18.562 -6.938 1 86.12 238 GLN B CA 1
ATOM 4083 C C . GLN B 1 238 ? -0.674 17.531 -7.926 1 86.12 238 GLN B C 1
ATOM 4085 O O . GLN B 1 238 ? -1.333 17.891 -8.906 1 86.12 238 GLN B O 1
ATOM 4090 N N . GLU B 1 239 ? -0.257 16.375 -7.781 1 91.31 239 GLU B N 1
ATOM 4091 C CA . GLU B 1 239 ? -0.801 15.219 -8.477 1 91.31 239 GLU B CA 1
ATOM 4092 C C . GLU B 1 239 ? -1.534 14.289 -7.512 1 91.31 239 GLU B C 1
ATOM 4094 O O . GLU B 1 239 ? -0.927 13.734 -6.594 1 91.31 239 GLU B O 1
ATOM 4099 N N . GLU B 1 240 ? -2.705 14.062 -7.797 1 91.12 240 GLU B N 1
ATOM 4100 C CA . GLU B 1 240 ? -3.549 13.336 -6.852 1 91.12 240 GLU B CA 1
ATOM 4101 C C . GLU B 1 240 ? -3.4 11.828 -7.027 1 91.12 240 GLU B C 1
ATOM 4103 O O . GLU B 1 240 ? -3.797 11.047 -6.156 1 91.12 240 GLU B O 1
ATOM 4108 N N . THR B 1 241 ? -2.918 11.477 -8.219 1 95.5 241 THR B N 1
ATOM 4109 C CA . THR B 1 241 ? -2.771 10.047 -8.477 1 95.5 241 THR B CA 1
ATOM 4110 C C . THR B 1 241 ? -1.345 9.719 -8.906 1 95.5 241 THR B C 1
ATOM 4112 O O . THR B 1 241 ? -0.597 10.609 -9.328 1 95.5 241 THR B O 1
ATOM 4115 N N . LEU B 1 242 ? -1.005 8.57 -8.617 1 96.44 242 LEU B N 1
ATOM 4116 C CA . LEU B 1 242 ? 0.244 7.977 -9.078 1 96.44 242 LEU B CA 1
ATOM 4117 C C . LEU B 1 242 ? -0.017 6.652 -9.789 1 96.44 242 LEU B C 1
ATOM 4119 O O . LEU B 1 242 ? -0.851 5.859 -9.344 1 96.44 242 LEU B O 1
ATOM 4123 N N . ALA B 1 243 ? 0.622 6.438 -10.977 1 96.75 243 ALA B N 1
ATOM 4124 C CA . ALA B 1 243 ? 0.514 5.152 -11.664 1 96.75 243 ALA B CA 1
ATOM 4125 C C . ALA B 1 243 ? 1.277 4.062 -10.914 1 96.75 243 ALA B C 1
ATOM 4127 O O . ALA B 1 243 ? 2.502 3.965 -11.031 1 96.75 243 ALA B O 1
ATOM 4128 N N . LEU B 1 244 ? 0.606 3.26 -10.172 1 96.62 244 LEU B N 1
ATOM 4129 C CA . LEU B 1 244 ? 1.236 2.229 -9.352 1 96.62 244 LEU B CA 1
ATOM 4130 C C . LEU B 1 244 ? 1.385 0.929 -10.133 1 96.62 244 LEU B C 1
ATOM 4132 O O . LEU B 1 244 ? 0.388 0.33 -10.547 1 96.62 244 LEU B O 1
ATOM 4136 N N . SER B 1 245 ? 2.568 0.485 -10.344 1 95.12 245 SER B N 1
ATOM 4137 C CA . SER B 1 245 ? 2.857 -0.754 -11.055 1 95.12 245 SER B CA 1
ATOM 4138 C C . SER B 1 245 ? 2.6 -1.973 -10.18 1 95.12 245 SER B C 1
ATOM 4140 O O . SER B 1 245 ? 3.072 -2.037 -9.039 1 95.12 245 SER B O 1
ATOM 4142 N N . ALA B 1 246 ? 1.885 -2.975 -10.727 1 93.25 246 ALA B N 1
ATOM 4143 C CA . ALA B 1 246 ? 1.684 -4.25 -10.039 1 93.25 246 ALA B CA 1
ATOM 4144 C C . ALA B 1 246 ? 3.014 -4.957 -9.797 1 93.25 246 ALA B C 1
ATOM 4146 O O . ALA B 1 246 ? 3.221 -5.559 -8.734 1 93.25 246 ALA B O 1
ATOM 4147 N N . GLN B 1 247 ? 3.865 -4.879 -10.719 1 90.12 247 GLN B N 1
ATOM 4148 C CA . GLN B 1 247 ? 5.18 -5.504 -10.617 1 90.12 247 GLN B CA 1
ATOM 4149 C C . GLN B 1 247 ? 5.965 -4.945 -9.438 1 90.12 247 GLN B C 1
ATOM 4151 O O . GLN B 1 247 ? 6.672 -5.684 -8.75 1 90.12 247 GLN B O 1
ATOM 4156 N N . THR B 1 248 ? 5.875 -3.625 -9.188 1 93.19 248 THR B N 1
ATOM 4157 C CA . THR B 1 248 ? 6.559 -2.994 -8.062 1 93.19 248 THR B CA 1
ATOM 4158 C C . THR B 1 248 ? 6.094 -3.602 -6.742 1 93.19 248 THR B C 1
ATOM 4160 O O . THR B 1 248 ? 6.918 -3.949 -5.891 1 93.19 248 THR B O 1
ATOM 4163 N N . LEU B 1 249 ? 4.812 -3.818 -6.582 1 94 249 LEU B N 1
ATOM 4164 C CA . LEU B 1 249 ? 4.266 -4.379 -5.352 1 94 249 LEU B CA 1
ATOM 4165 C C . LEU B 1 249 ? 4.688 -5.832 -5.176 1 94 249 LEU B C 1
ATOM 4167 O O . LEU B 1 249 ? 5.004 -6.266 -4.066 1 94 249 LEU B O 1
ATOM 4171 N N . ARG B 1 250 ? 4.734 -6.551 -6.238 1 91.5 250 ARG B N 1
ATOM 4172 C CA . ARG B 1 250 ? 4.93 -7.992 -6.152 1 91.5 250 ARG B CA 1
ATOM 4173 C C . ARG B 1 250 ? 6.414 -8.344 -6.07 1 91.5 250 ARG B C 1
ATOM 4175 O O . ARG B 1 250 ? 6.773 -9.438 -5.641 1 91.5 250 ARG B O 1
ATOM 4182 N N . SER B 1 251 ? 7.277 -7.445 -6.52 1 90.62 251 SER B N 1
ATOM 4183 C CA . SER B 1 251 ? 8.711 -7.727 -6.543 1 90.62 251 SER B CA 1
ATOM 4184 C C . SER B 1 251 ? 9.383 -7.281 -5.246 1 90.62 251 SER B C 1
ATOM 4186 O O . SER B 1 251 ? 10.578 -7.488 -5.062 1 90.62 251 SER B O 1
ATOM 4188 N N . LYS B 1 252 ? 8.633 -6.617 -4.375 1 93.19 252 LYS B N 1
ATOM 4189 C CA . LYS B 1 252 ? 9.188 -6.035 -3.16 1 93.19 252 LYS B CA 1
ATOM 4190 C C . LYS B 1 252 ? 8.375 -6.434 -1.934 1 93.19 252 LYS B C 1
ATOM 4192 O O . LYS B 1 252 ? 7.148 -6.535 -2.004 1 93.19 252 LYS B O 1
ATOM 4197 N N . ASN B 1 253 ? 9.055 -6.676 -0.847 1 94.62 253 ASN B N 1
ATOM 4198 C CA . ASN B 1 253 ? 8.367 -6.742 0.436 1 94.62 253 ASN B CA 1
ATOM 4199 C C . ASN B 1 253 ? 7.996 -5.352 0.947 1 94.62 253 ASN B C 1
ATOM 4201 O O . ASN B 1 253 ? 8.547 -4.887 1.946 1 94.62 253 ASN B O 1
ATOM 4205 N N . LEU B 1 254 ? 7.051 -4.727 0.266 1 95.81 254 LEU B N 1
ATOM 4206 C CA . LEU B 1 254 ? 6.645 -3.332 0.418 1 95.81 254 LEU B CA 1
ATOM 4207 C C . LEU B 1 254 ? 5.199 -3.234 0.895 1 95.81 254 LEU B C 1
ATOM 4209 O O . LEU B 1 254 ? 4.336 -3.975 0.421 1 95.81 254 LEU B O 1
ATOM 4213 N N . THR B 1 255 ? 4.969 -2.426 1.862 1 97.12 255 THR B N 1
ATOM 4214 C CA . THR B 1 255 ? 3.609 -2.008 2.197 1 97.12 255 THR B CA 1
ATOM 4215 C C . THR B 1 255 ? 3.426 -0.514 1.944 1 97.12 255 THR B C 1
ATOM 4217 O O . THR B 1 255 ? 4.309 0.288 2.264 1 97.12 255 THR B O 1
ATOM 4220 N N . LEU B 1 256 ? 2.395 -0.218 1.296 1 98.12 256 LEU B N 1
ATOM 4221 C CA . LEU B 1 256 ? 2.02 1.16 1 1 98.12 256 LEU B CA 1
ATOM 4222 C C . LEU B 1 256 ? 0.796 1.577 1.808 1 98.12 256 LEU B C 1
ATOM 4224 O O . LEU B 1 256 ? -0.204 0.857 1.843 1 98.12 256 LEU B O 1
ATOM 4228 N N . SER B 1 257 ? 0.849 2.701 2.49 1 97.69 257 SER B N 1
ATOM 4229 C CA . SER B 1 257 ? -0.258 3.229 3.283 1 97.69 257 SER B CA 1
ATOM 4230 C C . SER B 1 257 ? -0.301 4.75 3.229 1 97.69 257 SER B C 1
ATOM 4232 O O . SER B 1 257 ? 0.515 5.379 2.549 1 97.69 257 SER B O 1
ATOM 4234 N N . GLY B 1 258 ? -1.288 5.32 3.805 1 96.12 258 GLY B N 1
ATOM 4235 C CA . GLY B 1 258 ? -1.421 6.758 3.984 1 96.12 258 GLY B CA 1
ATOM 4236 C C . GLY B 1 258 ? -1.525 7.172 5.441 1 96.12 258 GLY B C 1
ATOM 4237 O O . GLY B 1 258 ? -1.863 6.355 6.301 1 96.12 258 GLY B O 1
ATOM 4238 N N . ALA B 1 259 ? -1.21 8.367 5.633 1 93.31 259 ALA B N 1
ATOM 4239 C CA . ALA B 1 259 ? -1.341 8.891 6.992 1 93.31 259 ALA B CA 1
ATOM 4240 C C . ALA B 1 259 ? -2.066 10.234 6.996 1 93.31 259 ALA B C 1
ATOM 4242 O O . ALA B 1 259 ? -1.533 11.234 6.516 1 93.31 259 ALA B O 1
ATOM 4243 N N . ALA B 1 260 ? -3.184 10.344 7.48 1 86.81 260 ALA B N 1
ATOM 4244 C CA . ALA B 1 260 ? -4.039 11.492 7.758 1 86.81 260 ALA B CA 1
ATOM 4245 C C . ALA B 1 260 ? -5.203 11.102 8.664 1 86.81 260 ALA B C 1
ATOM 4247 O O . ALA B 1 260 ? -5.414 9.922 8.945 1 86.81 260 ALA B O 1
ATOM 4248 N N . PRO B 1 261 ? -5.91 12.203 9.031 1 77.31 261 PRO B N 1
ATOM 4249 C CA . PRO B 1 261 ? -7.078 11.859 9.844 1 77.31 261 PRO B CA 1
ATOM 4250 C C . PRO B 1 261 ? -8.055 10.938 9.117 1 77.31 261 PRO B C 1
ATOM 4252 O O . PRO B 1 261 ? -8.453 11.227 7.984 1 77.31 261 PRO B O 1
ATOM 4255 N N . GLY B 1 262 ? -8.211 9.758 9.258 1 76.25 262 GLY B N 1
ATOM 4256 C CA . GLY B 1 262 ? -9.023 8.711 8.656 1 76.25 262 GLY B CA 1
ATOM 4257 C C . GLY B 1 262 ? -8.32 7.371 8.594 1 76.25 262 GLY B C 1
ATOM 4258 O O . GLY B 1 262 ? -8.969 6.328 8.484 1 76.25 262 GLY B O 1
ATOM 4259 N N . SER B 1 263 ? -7.012 7.547 8.602 1 84.19 263 SER B N 1
ATOM 4260 C CA . SER B 1 263 ? -6.23 6.324 8.445 1 84.19 263 SER B CA 1
ATOM 4261 C C . SER B 1 263 ? -5.82 5.746 9.797 1 84.19 263 SER B C 1
ATOM 4263 O O . SER B 1 263 ? -5.164 4.703 9.859 1 84.19 263 SER B O 1
ATOM 4265 N N . TYR B 1 264 ? -6.16 6.469 10.891 1 83.25 264 TYR B N 1
ATOM 4266 C CA . TYR B 1 264 ? -5.926 5.988 12.25 1 83.25 264 TYR B CA 1
ATOM 4267 C C . TYR B 1 264 ? -7.016 6.473 13.195 1 83.25 264 TYR B C 1
ATOM 4269 O O . TYR B 1 264 ? -7.797 7.363 12.852 1 83.25 264 TYR B O 1
ATOM 4277 N N . THR B 1 265 ? -7.07 5.953 14.328 1 79.31 265 THR B N 1
ATOM 4278 C CA . THR B 1 265 ? -8.148 6.277 15.258 1 79.31 265 THR B CA 1
ATOM 4279 C C . THR B 1 265 ? -7.867 7.594 15.977 1 79.31 265 THR B C 1
ATOM 4281 O O . THR B 1 265 ? -6.707 7.977 16.141 1 79.31 265 THR B O 1
ATOM 4284 N N . LEU B 1 266 ? -8.906 8.289 16.359 1 77.75 266 LEU B N 1
ATOM 4285 C CA . LEU B 1 266 ? -8.789 9.492 17.156 1 77.75 266 LEU B CA 1
ATOM 4286 C C . LEU B 1 266 ? -8.086 9.195 18.484 1 77.75 266 LEU B C 1
ATOM 4288 O O . LEU B 1 266 ? -7.309 10.023 18.984 1 77.75 266 LEU B O 1
ATOM 4292 N N . ALA B 1 267 ? -8.398 8.062 18.969 1 82.44 267 ALA B N 1
ATOM 4293 C CA . ALA B 1 267 ? -7.77 7.652 20.219 1 82.44 267 ALA B CA 1
ATOM 4294 C C . ALA B 1 267 ? -6.258 7.523 20.062 1 82.44 267 ALA B C 1
ATOM 4296 O O . ALA B 1 267 ? -5.492 7.969 20.922 1 82.44 267 ALA B O 1
ATOM 4297 N N . ALA B 1 268 ? -5.832 6.98 18.953 1 85.69 268 ALA B N 1
ATOM 4298 C CA . ALA B 1 268 ? -4.402 6.84 18.688 1 85.69 268 ALA B CA 1
ATOM 4299 C C . ALA B 1 268 ? -3.732 8.203 18.562 1 85.69 268 ALA B C 1
ATOM 4301 O O . ALA B 1 268 ? -2.643 8.422 19.094 1 85.69 268 ALA B O 1
ATOM 4302 N N . ALA B 1 269 ? -4.402 9.078 17.891 1 86.81 269 ALA B N 1
ATOM 4303 C CA . ALA B 1 269 ? -3.869 10.43 17.734 1 86.81 269 ALA B CA 1
ATOM 4304 C C . ALA B 1 269 ? -3.814 11.164 19.078 1 86.81 269 ALA B C 1
ATOM 4306 O O . ALA B 1 269 ? -2.836 11.852 19.375 1 86.81 269 ALA B O 1
ATOM 4307 N N . GLY B 1 270 ? -4.879 11.016 19.875 1 87.88 270 GLY B N 1
ATOM 4308 C CA . GLY B 1 270 ? -4.949 11.672 21.172 1 87.88 270 GLY B CA 1
ATOM 4309 C C . GLY B 1 270 ? -3.836 11.258 22.109 1 87.88 270 GLY B C 1
ATOM 4310 O O . GLY B 1 270 ? -3.289 12.086 22.828 1 87.88 270 GLY B O 1
ATOM 4311 N N . LYS B 1 271 ? -3.5 9.992 22.016 1 91.69 271 LYS B N 1
ATOM 4312 C CA . LYS B 1 271 ? -2.447 9.461 22.875 1 91.69 271 LYS B CA 1
ATOM 4313 C C . LYS B 1 271 ? -1.096 10.086 22.547 1 91.69 271 LYS B C 1
ATOM 4315 O O . LYS B 1 271 ? -0.266 10.289 23.438 1 91.69 271 LYS B O 1
ATOM 4320 N N . GLU B 1 272 ? -0.909 10.469 21.281 1 95.19 272 GLU B N 1
ATOM 4321 C CA . GLU B 1 272 ? 0.39 10.945 20.828 1 95.19 272 GLU B CA 1
ATOM 4322 C C . GLU B 1 272 ? 0.475 12.469 20.891 1 95.19 272 GLU B C 1
ATOM 4324 O O . GLU B 1 272 ? 1.565 13.039 20.812 1 95.19 272 GLU B O 1
ATOM 4329 N N . LEU B 1 273 ? -0.629 13.156 21.062 1 95.06 273 LEU B N 1
ATOM 4330 C CA . LEU B 1 273 ? -0.726 14.602 20.859 1 95.06 273 LEU B CA 1
ATOM 4331 C C . LEU B 1 273 ? 0.173 15.336 21.844 1 95.06 273 LEU B C 1
ATOM 4333 O O . LEU B 1 273 ? 0.866 16.281 21.469 1 95.06 273 LEU B O 1
ATOM 4337 N N . PRO B 1 274 ? 0.274 14.922 23.156 1 96.38 274 PRO B N 1
ATOM 4338 C CA . PRO B 1 274 ? 1.164 15.641 24.078 1 96.38 274 PRO B CA 1
ATOM 4339 C C . PRO B 1 274 ? 2.625 15.602 23.641 1 96.38 274 PRO B C 1
ATOM 4341 O O . PRO B 1 274 ? 3.318 16.625 23.688 1 96.38 274 PRO B O 1
ATOM 4344 N N . ALA B 1 275 ? 3.061 14.453 23.156 1 97 275 ALA B N 1
ATOM 4345 C CA . ALA B 1 275 ? 4.438 14.328 22.703 1 97 275 ALA B CA 1
ATOM 4346 C C . ALA B 1 275 ? 4.664 15.133 21.422 1 97 275 ALA B C 1
ATOM 4348 O O . ALA B 1 275 ? 5.73 15.727 21.234 1 97 275 ALA B O 1
ATOM 4349 N N . ILE B 1 276 ? 3.699 15.148 20.578 1 97.06 276 ILE B N 1
ATOM 4350 C CA . ILE B 1 276 ? 3.744 15.914 19.344 1 97.06 276 ILE B CA 1
ATOM 4351 C C . ILE B 1 276 ? 3.883 17.406 19.656 1 97.06 276 ILE B C 1
ATOM 4353 O O . ILE B 1 276 ? 4.742 18.078 19.094 1 97.06 276 ILE B O 1
ATOM 4357 N N . VAL B 1 277 ? 3.098 17.875 20.578 1 97.44 277 VAL B N 1
ATOM 4358 C CA . VAL B 1 277 ? 3.088 19.297 20.953 1 97.44 277 VAL B CA 1
ATOM 4359 C C . VAL B 1 277 ? 4.402 19.641 21.641 1 97.44 277 VAL B C 1
ATOM 4361 O O . VAL B 1 277 ? 4.98 20.703 21.391 1 97.44 277 VAL B O 1
ATOM 4364 N N . ALA B 1 278 ? 4.875 18.766 22.516 1 97.44 278 ALA B N 1
ATOM 4365 C CA . ALA B 1 278 ? 6.16 19 23.172 1 97.44 278 ALA B CA 1
ATOM 4366 C C . ALA B 1 278 ? 7.285 19.125 22.156 1 97.44 278 ALA B C 1
ATOM 4368 O O . ALA B 1 278 ? 8.148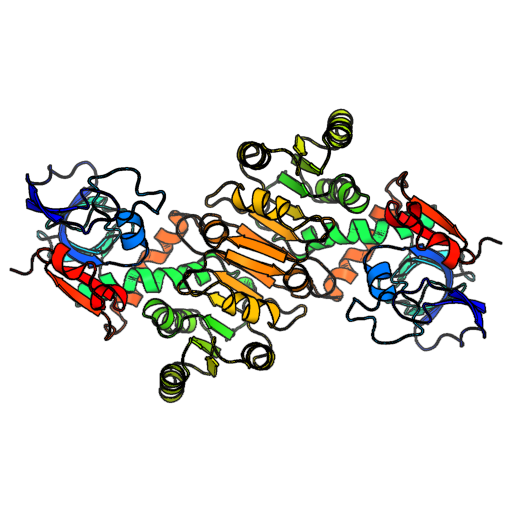 20 22.281 1 97.44 278 ALA B O 1
ATOM 4369 N N . MET B 1 279 ? 7.234 18.344 21.156 1 97.62 279 MET B N 1
ATOM 4370 C CA . MET B 1 279 ? 8.266 18.422 20.125 1 97.62 279 MET B CA 1
ATOM 4371 C C . MET B 1 279 ? 8.133 19.719 19.328 1 97.62 279 MET B C 1
ATOM 4373 O O . MET B 1 279 ? 9.125 20.406 19.078 1 97.62 279 MET B O 1
ATOM 4377 N N . ALA B 1 280 ? 6.938 20 18.906 1 97.56 280 ALA B N 1
ATOM 4378 C CA . ALA B 1 280 ? 6.719 21.234 18.172 1 97.56 280 ALA B CA 1
ATOM 4379 C C . ALA B 1 280 ? 7.238 22.438 18.953 1 97.56 280 ALA B C 1
ATOM 4381 O O . ALA B 1 280 ? 7.816 23.359 18.375 1 97.56 280 ALA B O 1
ATOM 4382 N N . ALA B 1 281 ? 7.082 22.375 20.281 1 97.38 281 ALA B N 1
ATOM 4383 C CA . ALA B 1 281 ? 7.484 23.484 21.156 1 97.38 281 ALA B CA 1
ATOM 4384 C C . ALA B 1 281 ? 9 23.547 21.281 1 97.38 281 ALA B C 1
ATOM 4386 O O . ALA B 1 281 ? 9.555 24.594 21.609 1 97.38 281 ALA B O 1
ATOM 4387 N N . SER B 1 282 ? 9.633 22.422 21.062 1 96.38 282 SER B N 1
ATOM 4388 C CA . SER B 1 282 ? 11.078 22.359 21.297 1 96.38 282 SER B CA 1
ATOM 4389 C C . SER B 1 282 ? 11.852 22.719 20.031 1 96.38 282 SER B C 1
ATOM 4391 O O . SER B 1 282 ? 13.055 22.984 20.094 1 96.38 282 SER B O 1
ATOM 4393 N N . LEU B 1 283 ? 11.203 22.75 18.891 1 95.75 283 LEU B N 1
ATOM 4394 C CA . LEU B 1 283 ? 11.875 23.031 17.625 1 95.75 283 LEU B CA 1
ATOM 4395 C C . LEU B 1 283 ? 11.984 24.547 17.391 1 95.75 283 LEU B C 1
ATOM 4397 O O . LEU B 1 283 ? 11.141 25.312 17.859 1 95.75 283 LEU B O 1
ATOM 4401 N N . PRO B 1 284 ? 13.023 24.922 16.688 1 92.94 284 PRO B N 1
ATOM 4402 C CA . PRO B 1 284 ? 13.109 26.344 16.344 1 92.94 284 PRO B CA 1
ATOM 4403 C C . PRO B 1 284 ? 12.062 26.781 15.32 1 92.94 284 PRO B C 1
ATOM 4405 O O . PRO B 1 284 ? 11.656 25.969 14.469 1 92.94 284 PRO B O 1
ATOM 4408 N N . LYS B 1 285 ? 11.609 27.969 15.406 1 93.75 285 LYS B N 1
ATOM 4409 C CA . LYS B 1 285 ? 10.695 28.516 14.398 1 93.75 285 LYS B CA 1
ATOM 4410 C C . LYS B 1 285 ? 11.328 28.484 13.008 1 93.75 285 LYS B C 1
ATOM 4412 O O . LYS B 1 285 ? 12.383 29.078 12.789 1 93.75 285 LYS B O 1
ATOM 4417 N N . PRO B 1 286 ? 10.672 27.859 12.156 1 91.69 286 PRO B N 1
ATOM 4418 C CA . PRO B 1 286 ? 11.211 27.875 10.797 1 91.69 286 PRO B CA 1
ATOM 4419 C C . PRO B 1 286 ? 11.188 29.266 10.172 1 91.69 286 PRO B C 1
ATOM 4421 O O . PRO B 1 286 ? 10.32 30.078 10.492 1 91.69 286 PRO B O 1
ATOM 4424 N N . ALA B 1 287 ? 12.117 29.516 9.211 1 86 287 ALA B N 1
ATOM 4425 C CA . ALA B 1 287 ? 12.242 30.812 8.562 1 86 287 ALA B CA 1
ATOM 4426 C C . ALA B 1 287 ? 11.039 31.109 7.68 1 86 287 ALA B C 1
ATOM 4428 O O . ALA B 1 287 ? 10.695 32.281 7.449 1 86 287 ALA B O 1
ATOM 4429 N N . ASP B 1 288 ? 10.383 30.078 7.309 1 88.75 288 ASP B N 1
ATOM 4430 C CA . ASP B 1 288 ? 9.297 30.281 6.352 1 88.75 288 ASP B CA 1
ATOM 4431 C C . ASP B 1 288 ? 7.961 30.469 7.066 1 88.75 288 ASP B C 1
ATOM 4433 O O . ASP B 1 288 ? 6.918 30.594 6.426 1 88.75 288 ASP B O 1
ATOM 4437 N N . VAL B 1 289 ? 7.918 30.547 8.367 1 91.81 289 VAL B N 1
ATOM 4438 C CA . VAL B 1 289 ? 6.711 30.828 9.133 1 91.81 289 VAL B CA 1
ATOM 4439 C C . VAL B 1 289 ? 6.488 32.344 9.203 1 91.81 289 VAL B C 1
ATOM 4441 O O . VAL B 1 289 ? 7.371 33.094 9.625 1 91.81 289 VAL B O 1
ATOM 4444 N N . VAL B 1 290 ? 5.309 32.75 8.773 1 91.56 290 VAL B N 1
ATOM 4445 C CA . VAL B 1 290 ? 5.012 34.188 8.703 1 91.56 290 VAL B CA 1
ATOM 4446 C C . VAL B 1 290 ? 3.709 34.469 9.445 1 91.56 290 VAL B C 1
ATOM 4448 O O . VAL B 1 290 ? 2.625 34.125 8.969 1 91.56 290 VAL B O 1
ATOM 4451 N N . PRO B 1 291 ? 3.848 35.156 10.555 1 94.44 291 PRO B N 1
ATOM 4452 C CA . PRO B 1 291 ? 2.637 35.562 11.273 1 94.44 291 PRO B CA 1
ATOM 4453 C C . PRO B 1 291 ? 1.994 36.812 10.688 1 94.44 291 PRO B C 1
ATOM 4455 O O . PRO B 1 291 ? 2.699 37.719 10.25 1 94.44 291 PRO B O 1
ATOM 4458 N N . TYR B 1 292 ? 0.7 36.844 10.555 1 94.69 292 TYR B N 1
ATOM 4459 C CA . TYR B 1 292 ? -0.093 38 10.18 1 94.69 292 TYR B CA 1
ATOM 4460 C C . TYR B 1 292 ? -1.27 38.188 11.133 1 94.69 292 TYR B C 1
ATOM 4462 O O . TYR B 1 292 ? -1.815 37.219 11.656 1 94.69 292 TYR B O 1
ATOM 4470 N N . PRO B 1 293 ? -1.67 39.469 11.312 1 96.19 293 PRO B N 1
ATOM 4471 C CA . PRO B 1 293 ? -2.93 39.688 12.039 1 96.19 293 PRO B CA 1
ATOM 4472 C C . PRO B 1 293 ? -4.125 39.062 11.32 1 96.19 293 PRO B C 1
ATOM 4474 O O . PRO B 1 293 ? -4.195 39.094 10.086 1 96.19 293 PRO B O 1
ATOM 4477 N N . LEU B 1 294 ? -4.98 38.469 12.117 1 96.94 294 LEU B N 1
ATOM 4478 C CA . LEU B 1 294 ? -6.191 37.875 11.539 1 96.94 294 LEU B CA 1
ATOM 4479 C C . LEU B 1 294 ? -6.934 38.906 10.688 1 96.94 294 LEU B C 1
ATOM 4481 O O . LEU B 1 294 ? -7.535 38.562 9.672 1 96.94 294 LEU B O 1
ATOM 4485 N N . SER B 1 295 ? -6.84 40.188 11.031 1 96.06 295 SER B N 1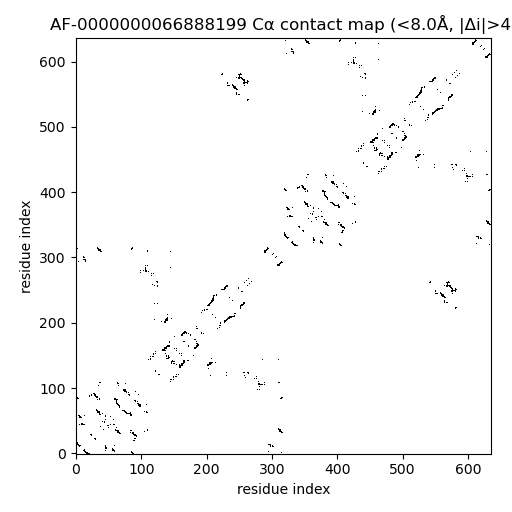
ATOM 4486 C CA . SER B 1 295 ? -7.539 41.25 10.328 1 96.06 295 SER B CA 1
ATOM 4487 C C . SER B 1 295 ? -7.035 41.406 8.898 1 96.06 295 SER B C 1
ATOM 4489 O O . SER B 1 295 ? -7.691 42.031 8.062 1 96.06 295 SER B O 1
ATOM 4491 N N . GLU B 1 296 ? -5.902 40.844 8.617 1 95.19 296 GLU B N 1
ATOM 4492 C CA . GLU B 1 296 ? -5.305 40.969 7.289 1 95.19 296 GLU B CA 1
ATOM 4493 C C . GLU B 1 296 ? -5.496 39.688 6.473 1 95.19 296 GLU B C 1
ATOM 4495 O O . GLU B 1 296 ? -4.941 39.562 5.383 1 95.19 296 GLU B O 1
ATOM 4500 N N . VAL B 1 297 ? -6.285 38.75 6.973 1 95.75 297 VAL B N 1
ATOM 4501 C CA . VAL B 1 297 ? -6.371 37.438 6.379 1 95.75 297 VAL B CA 1
ATOM 4502 C C . VAL B 1 297 ? -6.832 37.531 4.926 1 95.75 297 VAL B C 1
ATOM 4504 O O . VAL B 1 297 ? -6.297 36.875 4.047 1 95.75 297 VAL B O 1
ATOM 4507 N N . ALA B 1 298 ? -7.746 38.375 4.594 1 95.19 298 ALA B N 1
ATOM 4508 C CA . ALA B 1 298 ? -8.242 38.531 3.229 1 95.19 298 ALA B CA 1
ATOM 4509 C C . ALA B 1 298 ? -7.145 39.031 2.293 1 95.19 298 ALA B C 1
ATOM 4511 O O . ALA B 1 298 ? -7.059 38.594 1.143 1 95.19 298 ALA B O 1
ATOM 4512 N N . ARG B 1 299 ? -6.395 39.906 2.76 1 93.75 299 ARG B N 1
ATOM 4513 C CA . ARG B 1 299 ? -5.336 40.531 1.973 1 93.75 299 ARG B CA 1
ATOM 4514 C C . ARG B 1 299 ? -4.223 39.531 1.672 1 93.75 299 ARG B C 1
ATOM 4516 O O . ARG B 1 299 ? -3.693 39.5 0.559 1 93.75 299 ARG B O 1
ATOM 4523 N N . VAL B 1 300 ? -3.93 38.719 2.639 1 94.06 300 VAL B N 1
ATOM 4524 C CA . VAL B 1 300 ? -2.709 37.938 2.523 1 94.06 300 VAL B CA 1
ATOM 4525 C C . VAL B 1 300 ? -3.039 36.562 1.947 1 94.06 300 VAL B C 1
ATOM 4527 O O . VAL B 1 300 ? -2.156 35.844 1.438 1 94.06 300 VAL B O 1
ATOM 4530 N N . TRP B 1 301 ? -4.199 36.125 1.92 1 94.19 301 TRP B N 1
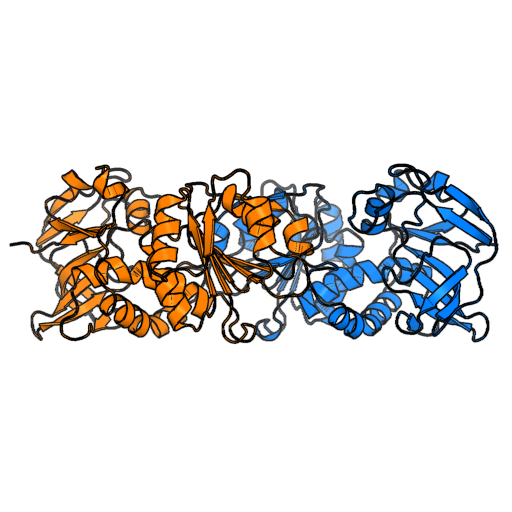ATOM 4531 C CA . TRP B 1 301 ? -4.629 34.75 1.684 1 94.19 301 TRP B CA 1
ATOM 4532 C C . TRP B 1 301 ? -4.152 34.25 0.323 1 94.19 301 TRP B C 1
ATOM 4534 O O . TRP B 1 301 ? -3.648 33.125 0.204 1 94.19 301 TRP B O 1
ATOM 4544 N N . ASP B 1 302 ? -4.164 35.031 -0.674 1 89.69 302 ASP B N 1
ATOM 4545 C CA . ASP B 1 302 ? -3.895 34.594 -2.035 1 89.69 302 ASP B CA 1
ATOM 4546 C C . ASP B 1 302 ? -2.537 35.094 -2.523 1 89.69 302 ASP B C 1
ATOM 4548 O O . ASP B 1 302 ? -2.248 35.062 -3.721 1 89.69 302 ASP B O 1
ATOM 4552 N N . THR B 1 303 ? -1.771 35.594 -1.639 1 88.25 303 THR B N 1
ATOM 4553 C CA . THR B 1 303 ? -0.452 36.094 -2.023 1 88.25 303 THR B CA 1
ATOM 4554 C C . THR B 1 303 ? 0.511 34.906 -2.25 1 88.25 303 THR B C 1
ATOM 4556 O O . THR B 1 303 ? 0.284 33.812 -1.755 1 88.25 303 THR B O 1
ATOM 4559 N N . ASP B 1 304 ? 1.588 35.188 -3.012 1 84.88 304 ASP B N 1
ATOM 4560 C CA . ASP B 1 304 ? 2.656 34.219 -3.238 1 84.88 304 ASP B CA 1
ATOM 4561 C C . ASP B 1 304 ? 3.297 33.812 -1.919 1 84.88 304 ASP B C 1
ATOM 4563 O O . ASP B 1 304 ? 3.656 32.625 -1.748 1 84.88 304 ASP B O 1
ATOM 4567 N N . GLU B 1 305 ? 3.334 34.719 -1.021 1 81.94 305 GLU B N 1
ATOM 4568 C CA . GLU B 1 305 ? 3.916 34.438 0.286 1 81.94 305 GLU B CA 1
ATOM 4569 C C . GLU B 1 305 ? 3.088 33.406 1.044 1 81.94 305 GLU B C 1
ATOM 4571 O O . GLU B 1 305 ? 3.635 32.438 1.598 1 81.94 305 GLU B O 1
ATOM 4576 N N . ALA B 1 306 ? 1.815 33.625 0.979 1 77.75 306 ALA B N 1
ATOM 4577 C CA . ALA B 1 306 ? 0.934 32.719 1.704 1 77.75 306 ALA B CA 1
ATOM 4578 C C . ALA B 1 306 ? 0.936 31.344 1.066 1 77.75 306 ALA B C 1
ATOM 4580 O O . ALA B 1 306 ? 0.709 30.328 1.747 1 77.75 306 ALA B O 1
ATOM 4581 N N . ARG B 1 307 ? 1.29 31.297 -0.146 1 74.56 307 ARG B N 1
ATOM 4582 C CA . ARG B 1 307 ? 1.31 30.031 -0.864 1 74.56 307 ARG B CA 1
ATOM 4583 C C . ARG B 1 307 ? 2.623 29.281 -0.633 1 74.56 307 ARG B C 1
ATOM 4585 O O . ARG B 1 307 ? 2.66 28.062 -0.65 1 74.56 307 ARG B O 1
ATOM 4592 N N . LYS B 1 308 ? 3.65 30.031 -0.459 1 76.38 308 LYS B N 1
ATOM 4593 C CA . LYS B 1 308 ? 4.977 29.422 -0.422 1 76.38 308 LYS B CA 1
ATOM 4594 C C . LYS B 1 308 ? 5.469 29.266 1.014 1 76.38 308 LYS B C 1
ATOM 4596 O O . LYS B 1 308 ? 6.371 28.469 1.284 1 76.38 308 LYS B O 1
ATOM 4601 N N . LYS B 1 309 ? 4.832 30.047 1.888 1 84.94 309 LYS B N 1
ATOM 4602 C CA . LYS B 1 309 ? 5.27 30.031 3.279 1 84.94 309 LYS B CA 1
ATOM 4603 C C . LYS B 1 309 ? 4.184 29.484 4.195 1 84.94 309 LYS B C 1
ATOM 4605 O O . LYS B 1 309 ? 3.09 29.141 3.738 1 84.94 309 LYS B O 1
ATOM 4610 N N . ARG B 1 310 ? 4.574 29.312 5.457 1 89.94 310 ARG B N 1
ATOM 4611 C CA . ARG B 1 310 ? 3.641 28.828 6.473 1 89.94 310 ARG B CA 1
ATOM 4612 C C . ARG B 1 310 ? 2.998 30 7.215 1 89.94 310 ARG B C 1
ATOM 4614 O O . ARG B 1 310 ? 3.6 30.562 8.133 1 89.94 310 ARG B O 1
ATOM 4621 N N . LEU B 1 311 ? 1.778 30.25 6.82 1 93.5 311 LEU B N 1
ATOM 4622 C CA . LEU B 1 311 ? 1.046 31.375 7.387 1 93.5 311 LEU B CA 1
ATOM 4623 C C . LEU B 1 311 ? 0.465 31.016 8.75 1 93.5 311 LEU B C 1
ATOM 4625 O O . LEU B 1 311 ? -0.065 29.922 8.938 1 93.5 311 LEU B O 1
ATOM 4629 N N . VAL B 1 312 ? 0.625 31.906 9.719 1 96.38 312 VAL B N 1
ATOM 4630 C CA . VAL B 1 312 ? -0.009 31.828 11.031 1 96.38 312 VAL B CA 1
ATOM 4631 C C . VAL B 1 312 ? -0.788 33.094 11.305 1 96.38 312 VAL B C 1
ATOM 4633 O O . VAL B 1 312 ? -0.25 34.219 11.172 1 96.38 312 VAL B O 1
ATOM 4636 N N . LEU B 1 313 ? -2.027 32.938 11.641 1 96.75 313 LEU B N 1
ATOM 4637 C CA . LEU B 1 313 ? -2.875 34.094 11.875 1 96.75 313 LEU B CA 1
ATOM 4638 C C . LEU B 1 313 ? -2.984 34.406 13.367 1 96.75 313 LEU B C 1
ATOM 4640 O O . LEU B 1 313 ? -3.211 33.5 14.172 1 96.75 313 LEU B O 1
ATOM 4644 N N . LEU B 1 314 ? -2.857 35.688 13.695 1 97.25 314 LEU B N 1
ATOM 4645 C CA . LEU B 1 314 ? -2.896 36.156 15.07 1 97.25 314 LEU B CA 1
ATOM 4646 C C . LEU B 1 314 ? -4.137 37 15.312 1 97.25 314 LEU B C 1
ATOM 4648 O O . LEU B 1 314 ? -4.195 38.156 14.867 1 97.25 314 LEU B O 1
ATOM 4652 N N . PRO B 1 315 ? -5.16 36.5 15.914 1 90.25 315 PRO B N 1
ATOM 4653 C CA . PRO B 1 315 ? -6.379 37.281 16.109 1 90.25 315 PRO B CA 1
ATOM 4654 C C . PRO B 1 315 ? -6.125 38.562 16.891 1 90.25 315 PRO B C 1
ATOM 4656 O O . PRO B 1 315 ? -6.777 39.594 16.625 1 90.25 315 PRO B O 1
ATOM 4659 N N . GLU B 1 316 ? -5.461 38.531 18.281 1 69.69 316 GLU B N 1
ATOM 4660 C CA . GLU B 1 316 ? -5.316 39.75 19.078 1 69.69 316 GLU B CA 1
ATOM 4661 C C . GLU B 1 316 ? -4.113 40.562 18.625 1 69.69 316 GLU B C 1
ATOM 4663 O O . GLU B 1 316 ? -3.961 41.75 19.016 1 69.69 316 GLU B O 1
ATOM 4668 N N . THR B 1 317 ? -3.543 40.75 17.422 1 52.75 317 THR B N 1
ATOM 4669 C CA . THR B 1 317 ? -2.488 41.75 17.625 1 52.75 317 THR B CA 1
ATOM 4670 C C . THR B 1 317 ? -3.082 43.125 17.844 1 52.75 317 THR B C 1
ATOM 4672 O O . THR B 1 317 ? -3.795 43.656 16.984 1 52.75 317 THR B O 1
ATOM 4675 N N . SER B 1 318 ? -3.494 43.344 19.219 1 38.41 318 SER B N 1
ATOM 4676 C CA . SER B 1 318 ? -3.631 44.75 19.547 1 38.41 318 SER B CA 1
ATOM 4677 C C . SER B 1 318 ? -2.592 45.594 18.828 1 38.41 318 SER B C 1
ATOM 4679 O O . SER B 1 318 ? -1.469 45.156 18.594 1 38.41 318 SER B O 1
#

Radius of gyration: 29.01 Å; Cα contacts (8 Å, |Δi|>4): 1537; chains: 2; bounding box: 53×91×66 Å

Organism: Sporothrix schenckii (strain ATCC 58251 / de Perez 2211183) (NCBI:txid1391915)

Foldseek 3Di:
DWFWWQQDAPAFTAIDDDDDDDDADDQWDKWFFFKFWDDPQLNCLSNVNDPVNDDPRDLSTFWFKTADPVVRWIWTAGGPQFRRRARMTIGRPLRTATAPPPFDRLLLNLQLVLLLLLLCCPQPVDDPVQADAQAEEEEEPLLDSSNVSNLVNCVVSHHNAYEYEEQDVVSRVVCVVVVSHVYYAHLVDPCRLVVLLVVAAHAEYEYAADADSVQSNLQRHDFDDRAYEYEYRHHNVPDPDYDHDPCSPVRHNYDYYYDDVPRGDPVSSSVCSNVSSRSSRVDDRDPQEDEDESNCRNVPVPDPSVVRGIYMYGDPPD/DWFWWQQDAPAFTAIDDDDDDDDADDQWDKWFFFKFWDDPQLNCLSNVNDPVNDDPRDLSTFWFKTADPVVRWIWTAGGPQFRRRARMTIGRPLRTATAPPPFDRLLLNLQLVLLLLLLCCPQPVDDPVQADAQAEEEEEPLLDSSNVSNLVNCVVSHHNAYEYEEQDVVSRVVCVVVVSHVYYAHLVDPCRLVVLLVVAAHAEYEYAADADSVQSNLQRHDFDDRAYEYEYRHHNVPDPDYDHDPCSPVRHNYDYYYDDVPRGDPVSSSVCSNVSSNSSRVDDRDPQEDEDESNCRNVPVPDPSVVRGIYMYGPPPD